Protein AF-A0A4Q3FWX9-F1 (afdb_monomer_lite)

Radius of gyration: 29.82 Å; chains: 1; bounding box: 75×53×71 Å

Foldseek 3Di:
DDEAFFWAWDADDPVRPPGGIDGDDCVVCLVVLVVYAEYEFEDADRRGHVCCVPPVVSSVHYYHYDPHNVVNNVVVVCVCVFQAAVADDRCLGASRKDKDKDKDWDWDDDPQKIKIKMKIKMKMKGFHRADQAQDDDPFVQLQLVCQVVLVFDHRCNPNDDHSYDHDPDDRWMKIKIKMKMKMKMWGDPDPFKIKIKIKMKMKMKIKTADLRFDFTRWAFEAQDPPGGTDIDTDRQDKTFRIKIKMKMKIKMKIWMWGDDPFKTKIWIKIKIKMKIKIWTWIWDKARPGSGYIYTHIWTKIKMKIKIKIKIKMKMWGQDVVVVSQKIKIKMKMKMWMWMWMFIPPPDTDIDIDIDIDMKIKIKMWGPPDPVDIDMDIDIDDDDHDDDD

pLDDT: mean 86.89, std 11.79, range [50.19, 98.62]

Secondary structure (DSSP, 8-state):
-EEEE---EE---TTSTT---EE---HHHHTTGGGEEEEE---SSHHHHTTHHHHGGGG---EE--HHHHHHHHHHHHHTT--EETTS-GGGSTT-EEEEEEEEEEEEEETTEEEEEEEEEEEEEEPPPPPP-S---HHHHHHHHTTGGGT-PPP---SS--SEE---S----EEEEEEEEEEEEEEEEETTEEEEEEEEEEEEEEEEEE--S-TT-EEEEESSTTSPPEEEE---S-EEEEEEEEEEEEEEEEEEEEEETTEEEEEEEEEEEEEEEEEEEEEEEEE-SSSEEEEEEEEEEEEEEEEEEEEEEEEEE--GGGTT-EEEEEEEEEEEEEEEEEEEESS-EEEEEEEEEEEEEEEEEEEEETTEEEEEEEE-----S---

Sequence (388 aa):
KWIVVDCGVSFGGPDLPGIELIMANPEFLEENADDVLALILTHSHEDHYGAVLDLWPVFDKPVYATPFTAAMLAAKRAGDGIVENVGIPDHLDPGAEEADMYWGKIVGEWGDFKATVSADYTKMGGVPVPIQVVDSIQIVRDYFANSVLNGGDTIPITGDPLFRYENYADPLPQKIVQKGVQFTLEYRLSDNLTAKAIGASRSYRRDDTNNYGPNNLRGLVSTGANTPPVLRSFSGWYGFLERFQTQSQKTMEVQILGEYDQINFVLGGFYFDEDARDFGTTRLPFFISSTLASDVIQLRDYSVKSKSKAAFAQVDYRPDFLGGIVELTGGIRYTKDTRDFQQVTPIVRSLPLSGDNWSYILGANIDVSDDIMVYGRYSTGYRAGGFN

Structure (mmCIF, N/CA/C/O backbone):
data_AF-A0A4Q3FWX9-F1
#
_entry.id   AF-A0A4Q3FWX9-F1
#
loop_
_atom_site.group_PDB
_atom_site.id
_atom_site.type_symbol
_atom_site.label_atom_id
_atom_site.label_alt_id
_atom_site.label_comp_id
_atom_site.label_asym_id
_atom_site.label_entity_id
_atom_site.label_seq_id
_atom_site.pdbx_PDB_ins_code
_atom_site.Cartn_x
_atom_site.Cartn_y
_atom_site.Cartn_z
_atom_site.occupancy
_atom_site.B_iso_or_equiv
_atom_site.auth_seq_id
_atom_site.auth_comp_id
_atom_site.auth_asym_id
_atom_site.auth_atom_id
_atom_site.pdbx_PDB_model_num
ATOM 1 N N . LYS A 1 1 ? -19.712 -26.246 -41.184 1.00 88.12 1 LYS A N 1
ATOM 2 C CA . LYS A 1 1 ? -19.246 -24.836 -41.134 1.00 88.12 1 LYS A CA 1
ATOM 3 C C . LYS A 1 1 ? -19.959 -24.095 -40.009 1.00 88.12 1 LYS A C 1
ATOM 5 O O . LYS A 1 1 ? -21.180 -24.177 -39.949 1.00 88.12 1 LYS A O 1
ATOM 10 N N . TRP A 1 2 ? -19.213 -23.397 -39.154 1.00 93.50 2 TRP A N 1
ATOM 11 C CA . TRP A 1 2 ? -19.658 -22.841 -37.875 1.00 93.50 2 TRP A CA 1
ATOM 12 C C . TRP A 1 2 ? -19.252 -21.376 -37.732 1.00 93.50 2 TRP A C 1
ATOM 14 O O . TRP A 1 2 ? -18.166 -20.986 -38.154 1.00 93.50 2 TRP A O 1
ATOM 24 N N . ILE A 1 3 ? -20.116 -20.583 -37.106 1.00 95.38 3 ILE A N 1
ATOM 25 C CA . ILE A 1 3 ? -19.786 -19.253 -36.593 1.00 95.38 3 ILE A CA 1
ATOM 26 C C . ILE A 1 3 ? -19.958 -19.339 -35.084 1.00 95.38 3 ILE A C 1
ATOM 28 O O . ILE A 1 3 ? -21.020 -19.750 -34.614 1.00 95.38 3 ILE A O 1
ATOM 32 N N . VAL A 1 4 ? -18.911 -18.988 -34.350 1.00 95.25 4 VAL A N 1
ATOM 33 C CA . VAL A 1 4 ? -18.935 -18.963 -32.889 1.00 95.25 4 VAL A CA 1
ATOM 34 C C . VAL A 1 4 ? -19.456 -17.600 -32.455 1.00 95.25 4 VAL A C 1
ATOM 36 O O . VAL A 1 4 ? -19.120 -16.584 -33.066 1.00 95.25 4 VAL A O 1
ATOM 39 N N . VAL A 1 5 ? -20.315 -17.577 -31.442 1.00 95.75 5 VAL A N 1
ATOM 40 C CA . VAL A 1 5 ? -20.879 -16.346 -30.888 1.00 95.75 5 VAL A CA 1
ATOM 41 C C . VAL A 1 5 ? -20.484 -16.290 -29.427 1.00 95.75 5 VAL A C 1
ATOM 43 O O . VAL A 1 5 ? -20.895 -17.159 -28.664 1.00 95.75 5 VAL A O 1
ATOM 46 N N . ASP A 1 6 ? -19.707 -15.267 -29.088 1.00 94.81 6 ASP A N 1
ATOM 47 C CA . ASP A 1 6 ? -19.104 -15.043 -27.778 1.00 94.81 6 ASP A CA 1
ATOM 48 C C . ASP A 1 6 ? -18.125 -16.140 -27.312 1.00 94.81 6 ASP A C 1
ATOM 50 O O . ASP A 1 6 ? -18.190 -17.313 -27.677 1.00 94.81 6 ASP A O 1
ATOM 54 N N . CYS A 1 7 ? -17.143 -15.716 -26.527 1.00 93.75 7 CYS A N 1
ATOM 55 C CA . CYS A 1 7 ? -16.101 -16.545 -25.936 1.00 93.75 7 CYS A CA 1
ATOM 56 C C . CYS A 1 7 ? -15.656 -15.866 -24.635 1.00 93.75 7 CYS A C 1
ATOM 58 O O . CYS A 1 7 ? -14.670 -15.132 -24.579 1.00 93.75 7 CYS A O 1
ATOM 60 N N . GLY A 1 8 ? -16.473 -16.021 -23.598 1.00 92.75 8 GLY A N 1
ATOM 61 C CA . GLY A 1 8 ? -16.266 -15.363 -22.315 1.00 92.75 8 GLY A CA 1
ATOM 62 C C . GLY A 1 8 ? -15.874 -16.296 -21.184 1.00 92.75 8 GLY A C 1
ATOM 63 O O . GLY A 1 8 ? -15.711 -17.504 -21.366 1.00 92.75 8 GLY A O 1
ATOM 64 N N . VAL A 1 9 ? -15.743 -15.699 -20.004 1.00 93.00 9 VAL A N 1
ATOM 65 C CA . VAL A 1 9 ? -15.464 -16.396 -18.747 1.00 93.00 9 VAL A CA 1
ATOM 66 C C . VAL A 1 9 ? -16.697 -16.431 -17.852 1.00 93.00 9 VAL A C 1
ATOM 68 O O . VAL A 1 9 ? -17.555 -15.555 -17.889 1.00 93.00 9 VAL A O 1
ATOM 71 N N . SER A 1 10 ? -16.769 -17.434 -16.990 1.00 89.94 10 SER A N 1
ATOM 72 C CA . SER A 1 10 ? -17.650 -17.433 -15.826 1.00 89.94 10 SER A CA 1
ATOM 73 C C . SER A 1 10 ? -16.819 -17.503 -14.546 1.00 89.94 10 SER A C 1
ATOM 75 O O . SER A 1 10 ? -15.600 -17.660 -14.595 1.00 89.94 10 SER A O 1
ATOM 77 N N . PHE A 1 11 ? -17.468 -17.388 -13.392 1.00 84.75 11 PHE A N 1
ATOM 78 C CA . PHE A 1 11 ? -16.804 -17.341 -12.091 1.00 84.75 11 PHE A CA 1
ATOM 79 C C . PHE A 1 11 ? -17.161 -18.571 -11.257 1.00 84.75 11 PHE A C 1
ATOM 81 O O . PHE A 1 11 ? -18.287 -19.071 -11.319 1.00 84.75 11 PHE A O 1
ATOM 88 N N . GLY A 1 12 ? -16.208 -19.051 -10.456 1.00 81.06 12 GLY A N 1
ATOM 89 C CA . GLY A 1 12 ? -16.451 -20.138 -9.511 1.00 81.06 12 GLY A CA 1
ATOM 90 C C . GLY A 1 12 ? -17.471 -19.744 -8.443 1.00 81.06 12 GLY A C 1
ATOM 91 O O . GLY A 1 12 ? -17.327 -18.731 -7.761 1.00 81.06 12 GLY A O 1
ATOM 92 N N . GLY A 1 13 ? -18.522 -20.553 -8.302 1.00 75.50 13 GLY A N 1
ATOM 93 C CA . GLY A 1 13 ? -19.493 -20.432 -7.216 1.00 75.50 13 GLY A CA 1
ATOM 94 C C . GLY A 1 13 ? -19.048 -21.162 -5.939 1.00 75.50 13 GLY A C 1
ATOM 95 O O . GLY A 1 13 ? -17.975 -21.767 -5.908 1.00 75.50 13 GLY A O 1
ATOM 96 N N . PRO A 1 14 ? -19.895 -21.185 -4.893 1.00 70.94 14 PRO A N 1
ATOM 97 C CA . PRO A 1 14 ? -19.629 -21.913 -3.646 1.00 70.94 14 PRO A CA 1
ATOM 98 C C . PRO A 1 14 ? -19.285 -23.401 -3.839 1.00 70.94 14 PRO A C 1
ATOM 100 O O . PRO A 1 14 ? -18.579 -23.979 -3.016 1.00 70.94 14 PRO A O 1
ATOM 103 N N . ASP A 1 15 ? -19.752 -23.998 -4.937 1.00 77.69 15 ASP A N 1
ATOM 104 C CA . ASP A 1 15 ? -19.537 -25.406 -5.286 1.00 77.69 15 ASP A CA 1
ATOM 105 C C . ASP A 1 15 ? -18.151 -25.680 -5.911 1.00 77.69 15 ASP A C 1
ATOM 107 O O . ASP A 1 15 ? -17.761 -26.837 -6.063 1.00 77.69 15 ASP A O 1
ATOM 111 N N . LEU A 1 16 ? -17.391 -24.631 -6.256 1.00 75.94 16 LEU A N 1
ATOM 112 C CA . LEU A 1 16 ? -16.055 -24.702 -6.861 1.00 75.94 16 LEU A CA 1
ATOM 113 C C . LEU A 1 16 ? -15.038 -23.857 -6.062 1.00 75.94 16 LEU A C 1
ATOM 115 O O . LEU A 1 16 ? -14.508 -22.865 -6.571 1.00 75.94 16 LEU A O 1
ATOM 119 N N . PRO A 1 17 ? -14.751 -24.219 -4.794 1.00 64.56 17 PRO A N 1
ATOM 120 C CA . PRO A 1 17 ? -13.873 -23.435 -3.935 1.00 64.56 17 PRO A CA 1
ATOM 121 C C . PRO A 1 17 ? -12.438 -23.400 -4.477 1.00 64.56 17 PRO A C 1
ATOM 123 O O . PRO A 1 17 ? -11.816 -24.439 -4.692 1.00 64.56 17 PRO A O 1
ATOM 126 N N . GLY A 1 18 ? -11.902 -22.190 -4.651 1.00 69.12 18 GLY A N 1
ATOM 127 C CA . GLY A 1 18 ? -10.543 -21.955 -5.152 1.00 69.12 18 GLY A CA 1
ATOM 128 C C . GLY A 1 18 ? -10.427 -21.816 -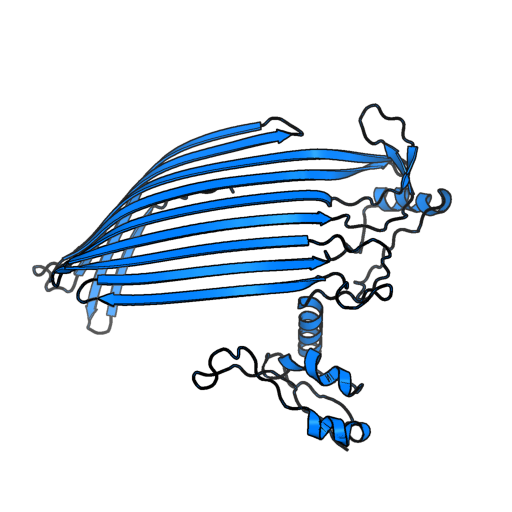6.672 1.00 69.12 18 GLY A C 1
ATOM 129 O O . GLY A 1 18 ? -9.326 -21.569 -7.154 1.00 69.12 18 GLY A O 1
ATOM 130 N N . ILE A 1 19 ? -11.528 -21.939 -7.422 1.00 73.06 19 ILE A N 1
ATOM 131 C CA . ILE A 1 19 ? -11.562 -21.630 -8.857 1.00 73.06 19 ILE A CA 1
ATOM 132 C C . ILE A 1 19 ? -12.043 -20.189 -9.039 1.00 73.06 19 ILE A C 1
ATOM 134 O O . ILE A 1 19 ? -13.185 -19.870 -8.722 1.00 73.06 19 ILE A O 1
ATOM 138 N N . GLU A 1 20 ? -11.174 -19.319 -9.550 1.00 78.25 20 GLU A N 1
ATOM 139 C CA . GLU A 1 20 ? -11.498 -17.902 -9.770 1.00 78.25 20 GLU A CA 1
ATOM 140 C C . GLU A 1 20 ? -12.214 -17.672 -11.110 1.00 78.25 20 GLU A C 1
ATOM 142 O O . GLU A 1 20 ? -13.161 -16.890 -11.179 1.00 78.25 20 GLU A O 1
ATOM 147 N N . LEU A 1 21 ? -11.813 -18.405 -12.154 1.00 85.19 21 LEU A N 1
ATOM 148 C CA . LEU A 1 21 ? -12.322 -18.281 -13.520 1.00 85.19 21 LEU A CA 1
ATOM 149 C C . LEU A 1 21 ? -12.644 -19.655 -14.114 1.00 85.19 21 LEU A C 1
ATOM 151 O O . LEU A 1 21 ? -11.931 -20.633 -13.892 1.00 85.19 21 LEU A O 1
ATOM 155 N N . ILE A 1 22 ? -13.718 -19.712 -14.894 1.00 89.62 22 ILE A N 1
ATOM 156 C CA . ILE A 1 22 ? -14.175 -20.891 -15.630 1.00 89.62 22 ILE A CA 1
ATOM 157 C C . ILE A 1 22 ? -14.288 -20.509 -17.102 1.00 89.62 22 ILE A C 1
ATOM 159 O O . ILE A 1 22 ? -14.904 -19.501 -17.441 1.00 89.62 22 ILE A O 1
ATOM 163 N N . MET A 1 23 ? -13.734 -21.343 -17.976 1.00 92.00 23 MET A N 1
ATOM 164 C CA . MET A 1 23 ? -13.757 -21.165 -19.427 1.00 92.00 23 MET A CA 1
ATOM 165 C C . MET A 1 23 ? -14.440 -22.351 -20.108 1.00 92.00 23 MET A C 1
ATOM 167 O O . MET A 1 23 ? -14.541 -23.440 -19.537 1.00 92.00 23 MET A O 1
ATOM 171 N N . ALA A 1 24 ? -14.921 -22.145 -21.334 1.00 89.19 24 ALA A N 1
ATOM 172 C CA . ALA A 1 24 ? -15.463 -23.230 -22.143 1.00 89.19 24 ALA A CA 1
ATOM 173 C C . ALA A 1 24 ? -14.353 -24.217 -22.544 1.00 89.19 24 ALA A C 1
ATOM 175 O O . ALA A 1 24 ? -13.240 -23.796 -22.841 1.00 89.19 24 ALA A O 1
ATOM 176 N N . ASN A 1 25 ? -14.664 -25.517 -22.598 1.00 90.69 25 ASN A N 1
ATOM 177 C CA . ASN A 1 25 ? -13.762 -26.505 -23.196 1.00 90.69 25 ASN A CA 1
ATOM 178 C C . ASN A 1 25 ? -13.800 -26.359 -24.736 1.00 90.69 25 ASN A C 1
ATOM 180 O O . ASN A 1 25 ? -14.862 -26.614 -25.318 1.00 90.69 25 ASN A O 1
ATOM 184 N N . PRO A 1 26 ? -12.696 -25.964 -25.402 1.00 88.50 26 PRO A N 1
ATOM 185 C CA . PRO A 1 26 ? -12.673 -25.754 -26.847 1.00 88.50 26 PRO A CA 1
ATOM 186 C C . PRO A 1 26 ? -12.522 -27.049 -27.662 1.00 88.50 26 PRO A C 1
ATOM 188 O O . PRO A 1 26 ? -12.694 -26.993 -28.876 1.00 88.50 26 PRO A O 1
ATOM 191 N N . GLU A 1 27 ? -12.253 -28.198 -27.034 1.00 91.94 27 GLU A N 1
ATOM 192 C CA . GLU A 1 27 ? -11.858 -29.465 -27.682 1.00 91.94 27 GLU A CA 1
ATOM 193 C C . GLU A 1 27 ? -12.748 -29.856 -28.875 1.00 91.94 27 GLU A C 1
ATOM 195 O O . GLU A 1 27 ? -12.254 -30.158 -29.959 1.00 91.94 27 GLU A O 1
ATOM 200 N N . PHE A 1 28 ? -14.074 -29.742 -28.739 1.00 90.62 28 PHE A N 1
ATOM 201 C CA . PHE A 1 28 ? -14.999 -30.021 -29.845 1.00 90.62 28 PHE A CA 1
ATOM 202 C C . PHE A 1 28 ? -14.768 -29.113 -31.063 1.00 90.62 28 PHE A C 1
ATOM 204 O O . PHE A 1 28 ? -14.849 -29.561 -32.210 1.00 90.62 28 PHE A O 1
ATOM 211 N N . LEU A 1 29 ? -14.528 -27.821 -30.831 1.00 91.38 29 LEU A N 1
ATOM 212 C CA . LEU A 1 29 ? -14.245 -26.879 -31.908 1.00 91.38 29 LEU A CA 1
ATOM 213 C C . LEU A 1 29 ? -12.855 -27.133 -32.489 1.00 91.38 29 LEU A C 1
ATOM 215 O O . LEU A 1 29 ? -12.698 -27.001 -33.699 1.00 91.38 29 LEU A O 1
ATOM 219 N N . GLU A 1 30 ? -11.868 -27.494 -31.666 1.00 90.19 30 GLU A N 1
ATOM 220 C CA . GLU A 1 30 ? -10.494 -27.776 -32.105 1.00 90.19 30 GLU A CA 1
ATOM 221 C C . GLU A 1 30 ? -10.448 -28.977 -33.054 1.00 90.19 30 GLU A C 1
ATOM 223 O O . GLU A 1 30 ? -9.879 -28.886 -34.143 1.00 90.19 30 GLU A O 1
ATOM 228 N N . GLU A 1 31 ? -11.151 -30.062 -32.715 1.00 93.25 31 GLU A N 1
ATOM 229 C CA . GLU A 1 31 ? -11.307 -31.238 -33.583 1.00 93.25 31 GLU A CA 1
ATOM 230 C C . GLU A 1 31 ? -11.976 -30.911 -34.931 1.00 93.25 31 GLU A C 1
ATOM 232 O O . GLU A 1 31 ? -11.824 -31.647 -35.906 1.00 93.25 31 GLU A O 1
ATOM 237 N N . ASN A 1 32 ? -12.711 -29.797 -35.000 1.00 92.62 32 ASN A N 1
ATOM 238 C CA . ASN A 1 32 ? -13.466 -29.353 -36.170 1.00 92.62 32 ASN A CA 1
ATOM 239 C C . ASN A 1 32 ? -13.007 -27.968 -36.671 1.00 92.62 32 ASN A C 1
ATOM 241 O O . ASN A 1 32 ? -13.785 -27.252 -37.312 1.00 92.62 32 ASN A O 1
ATOM 245 N N . ALA A 1 33 ? -11.755 -27.577 -36.401 1.00 88.75 33 ALA A N 1
ATOM 246 C CA . ALA A 1 33 ? -11.259 -26.215 -36.622 1.00 88.75 33 ALA A CA 1
ATOM 247 C C . ALA A 1 33 ? -11.380 -25.737 -38.083 1.00 88.75 33 ALA A C 1
ATOM 249 O O . ALA A 1 33 ? -11.691 -24.570 -38.338 1.00 88.75 33 ALA A O 1
ATOM 250 N N . ASP A 1 34 ? -11.223 -26.638 -39.060 1.00 93.25 34 ASP A N 1
ATOM 251 C CA . ASP A 1 34 ? -11.391 -26.343 -40.496 1.00 93.25 34 ASP A CA 1
ATOM 252 C C . ASP A 1 34 ? -12.818 -25.915 -40.867 1.00 93.25 34 ASP A C 1
ATOM 254 O O . ASP A 1 34 ? -13.062 -25.261 -41.893 1.00 93.25 34 ASP A O 1
ATOM 258 N N . ASP A 1 35 ? -13.786 -26.290 -40.037 1.00 94.38 35 ASP A N 1
ATOM 259 C CA . ASP A 1 35 ? -15.176 -25.918 -40.195 1.00 94.38 35 ASP A CA 1
ATOM 260 C C . ASP A 1 35 ? -15.560 -24.651 -39.436 1.00 94.38 35 ASP A C 1
ATOM 262 O O . ASP A 1 35 ? -16.639 -24.118 -39.704 1.00 94.38 35 ASP A O 1
ATOM 266 N N . VAL A 1 36 ? -14.699 -24.115 -38.576 1.00 95.12 36 VAL A N 1
ATOM 267 C CA . VAL A 1 36 ? -14.911 -22.828 -37.910 1.00 95.12 36 VAL A CA 1
ATOM 268 C C . VAL A 1 36 ? -14.570 -21.688 -38.871 1.00 95.12 36 VAL A C 1
ATOM 270 O O . VAL A 1 36 ? -13.485 -21.628 -39.446 1.00 95.12 36 VAL A O 1
ATOM 273 N N . LEU A 1 37 ? -15.525 -20.781 -39.082 1.00 96.06 37 LEU A N 1
ATOM 274 C CA . LEU A 1 37 ? -15.384 -19.658 -40.008 1.00 96.06 37 LEU A CA 1
ATOM 275 C C . LEU A 1 37 ? -14.887 -18.389 -39.314 1.00 96.06 37 LEU A C 1
ATOM 277 O O . LEU A 1 37 ? -14.026 -17.708 -39.863 1.00 96.06 37 LEU A O 1
ATOM 281 N N . ALA A 1 38 ? -15.465 -18.050 -38.159 1.00 95.75 38 ALA A N 1
ATOM 282 C CA . ALA A 1 38 ? -15.180 -16.824 -37.417 1.00 95.75 38 ALA A CA 1
ATOM 283 C C . ALA A 1 38 ? -15.809 -16.847 -36.014 1.00 95.75 38 ALA A C 1
ATOM 285 O O . ALA A 1 38 ? -16.722 -17.637 -35.752 1.00 95.75 38 ALA A O 1
ATOM 286 N N . LEU A 1 39 ? -15.365 -15.919 -35.167 1.00 96.56 39 LEU A N 1
ATOM 287 C CA . LEU A 1 39 ? -15.999 -15.546 -33.903 1.00 96.56 39 LEU A CA 1
ATOM 288 C C . LEU A 1 39 ? -16.712 -14.204 -34.062 1.00 96.56 39 LEU A C 1
ATOM 290 O O . LEU A 1 39 ? -16.164 -13.273 -34.651 1.00 96.56 39 LEU A O 1
ATOM 294 N N . ILE A 1 40 ? -17.918 -14.088 -33.518 1.00 97.38 40 ILE A N 1
ATOM 295 C CA . ILE A 1 40 ? -18.656 -12.832 -33.403 1.00 97.38 40 ILE A CA 1
ATOM 296 C C . ILE A 1 40 ? -18.826 -12.509 -31.923 1.00 97.38 40 ILE A C 1
ATOM 298 O O . ILE A 1 40 ? -19.423 -13.291 -31.190 1.00 97.38 40 ILE A O 1
ATOM 302 N N . LEU A 1 41 ? -18.338 -11.344 -31.506 1.00 96.00 41 LEU A N 1
ATOM 303 C CA . LEU A 1 41 ? -18.547 -10.817 -30.162 1.00 96.00 41 LEU A CA 1
ATOM 304 C C . LEU A 1 41 ? -19.760 -9.895 -30.152 1.00 96.00 41 LEU A C 1
ATOM 306 O O . LEU A 1 41 ? -19.820 -8.914 -30.902 1.00 96.00 41 LEU A O 1
ATOM 310 N N . THR A 1 42 ? -20.723 -10.213 -29.297 1.00 93.44 42 THR A N 1
ATOM 311 C CA . THR A 1 42 ? -21.990 -9.491 -29.217 1.00 93.44 42 THR A CA 1
ATOM 312 C C . THR A 1 42 ? -21.834 -8.166 -28.477 1.00 93.44 42 THR A C 1
ATOM 314 O O . THR A 1 42 ? -22.350 -7.149 -28.945 1.00 93.44 42 THR A O 1
ATOM 317 N N . HIS A 1 43 ? -21.113 -8.152 -27.351 1.00 91.12 43 HIS A N 1
ATOM 318 C CA . HIS A 1 43 ? -20.869 -6.959 -26.537 1.00 91.12 43 HIS A CA 1
ATOM 319 C C . HIS A 1 43 ? -19.708 -7.136 -25.537 1.00 91.12 43 HIS A C 1
ATOM 321 O O . HIS A 1 43 ? -19.072 -8.183 -25.472 1.00 91.12 43 HIS A O 1
ATOM 327 N N . SER A 1 44 ? -19.400 -6.076 -24.781 1.00 87.00 44 SER A N 1
ATOM 328 C CA . SER A 1 44 ? -18.156 -5.932 -24.006 1.00 87.00 44 SER A CA 1
ATOM 329 C C . SER A 1 44 ? -18.296 -6.233 -22.506 1.00 87.00 44 SER A C 1
ATOM 331 O O . SER A 1 44 ? -17.893 -5.416 -21.678 1.00 87.00 44 SER A O 1
ATOM 333 N N . HIS A 1 45 ? -18.860 -7.382 -22.143 1.00 91.88 45 HIS A N 1
ATOM 334 C CA . HIS A 1 45 ? -18.776 -7.902 -20.772 1.00 91.88 45 HIS A CA 1
ATOM 335 C C . HIS A 1 45 ? -17.891 -9.157 -20.723 1.00 91.88 45 HIS A C 1
ATOM 337 O O . HIS A 1 45 ? -17.774 -9.876 -21.714 1.00 91.88 45 HIS A O 1
ATOM 343 N N . GLU A 1 46 ? -17.239 -9.411 -19.587 1.00 89.44 46 GLU A N 1
ATOM 344 C CA . GLU A 1 46 ? -16.255 -10.500 -19.422 1.00 89.44 46 GLU A CA 1
ATOM 345 C C . GLU A 1 46 ? -16.834 -11.893 -19.734 1.00 89.44 46 GLU A C 1
ATOM 347 O O . GLU A 1 46 ? -16.154 -12.751 -20.293 1.00 89.44 46 GLU A O 1
ATOM 352 N N . ASP A 1 47 ? -18.124 -12.093 -19.498 1.00 91.44 47 ASP A N 1
ATOM 353 C CA . ASP A 1 47 ? -18.873 -13.299 -19.857 1.00 91.44 47 ASP A CA 1
ATOM 354 C C . ASP A 1 47 ? -19.118 -13.479 -21.364 1.00 91.44 47 ASP A C 1
ATOM 356 O O . ASP A 1 47 ? -19.527 -14.557 -21.792 1.00 91.44 47 ASP A O 1
ATOM 360 N N . HIS A 1 48 ? -18.761 -12.488 -22.188 1.00 93.94 48 HIS A N 1
ATOM 361 C CA . HIS A 1 48 ? -18.886 -12.538 -23.647 1.00 93.94 48 HIS A CA 1
ATOM 362 C C . HIS A 1 48 ? -17.549 -12.525 -24.398 1.00 93.94 48 HIS A C 1
ATOM 364 O O . HIS A 1 48 ? -17.448 -13.148 -25.453 1.00 93.94 48 HIS A O 1
ATOM 370 N N . TYR A 1 49 ? -16.519 -11.842 -23.889 1.00 92.88 49 TYR A N 1
ATOM 371 C CA . TYR A 1 49 ? -15.212 -11.750 -24.570 1.00 92.88 49 TYR A CA 1
ATOM 372 C C . TYR A 1 49 ? -14.008 -12.124 -23.696 1.00 92.88 49 TYR A C 1
ATOM 374 O O . TYR A 1 49 ? -12.874 -12.123 -24.177 1.00 92.88 49 TYR A O 1
ATOM 382 N N . GLY A 1 50 ? -14.230 -12.420 -22.415 1.00 90.62 50 GLY A N 1
ATOM 383 C CA . GLY A 1 50 ? -13.170 -12.579 -21.426 1.00 90.62 50 GLY A CA 1
ATOM 384 C C . GLY A 1 50 ? -12.215 -13.746 -21.668 1.00 90.62 50 GLY A C 1
ATOM 385 O O . GLY A 1 50 ? -11.085 -13.657 -21.210 1.00 90.62 50 GLY A O 1
ATOM 386 N N . ALA A 1 51 ? -12.623 -14.783 -22.409 1.00 93.50 51 ALA A N 1
ATOM 387 C CA . ALA A 1 51 ? -11.794 -15.957 -22.715 1.00 93.50 51 ALA A CA 1
ATOM 388 C C . ALA A 1 51 ? -11.211 -15.928 -24.139 1.00 93.50 51 ALA A C 1
ATOM 390 O O . ALA A 1 51 ? -10.548 -16.872 -24.568 1.00 93.50 51 ALA A O 1
ATOM 391 N N . VAL A 1 52 ? -11.469 -14.859 -24.906 1.00 92.81 52 VAL A N 1
ATOM 392 C CA . VAL A 1 52 ? -11.043 -14.758 -26.311 1.00 92.81 52 VAL A CA 1
ATOM 393 C C . VAL A 1 52 ? -9.529 -14.852 -26.442 1.00 92.81 52 VAL A C 1
ATOM 395 O O . VAL A 1 52 ? -9.052 -15.503 -27.364 1.00 92.81 52 VAL A O 1
ATOM 398 N N . LEU A 1 53 ? -8.781 -14.189 -25.556 1.00 88.00 53 LEU A N 1
ATOM 399 C CA . LEU A 1 53 ? -7.319 -14.147 -25.630 1.00 88.00 53 LEU A CA 1
ATOM 400 C C . LEU A 1 53 ? -6.682 -15.495 -25.271 1.00 88.00 53 LEU A C 1
ATOM 402 O O . LEU A 1 53 ? -5.627 -15.810 -25.812 1.00 88.00 53 LEU A O 1
ATOM 406 N N . ASP A 1 54 ? -7.353 -16.300 -24.448 1.00 87.56 54 ASP A N 1
ATOM 407 C CA . ASP A 1 54 ? -6.876 -17.612 -24.010 1.00 87.56 54 ASP A CA 1
ATOM 408 C C . ASP A 1 54 ? -7.226 -18.732 -25.000 1.00 87.56 54 ASP A C 1
ATOM 410 O O . ASP A 1 54 ? -6.403 -19.600 -25.280 1.00 87.56 54 ASP A O 1
ATOM 414 N N . LEU A 1 55 ? -8.450 -18.725 -25.545 1.00 90.81 55 LEU A N 1
ATOM 415 C CA . LEU A 1 55 ? -8.981 -19.856 -26.318 1.00 90.81 55 LEU A CA 1
ATOM 416 C C . LEU A 1 55 ? -8.964 -19.637 -27.831 1.00 90.81 55 LEU A C 1
ATOM 418 O O . LEU A 1 55 ? -8.777 -20.579 -28.600 1.00 90.81 55 LEU A O 1
ATOM 422 N N . TRP A 1 56 ? -9.202 -18.407 -28.294 1.00 93.12 56 TRP A N 1
ATOM 423 C CA . TRP A 1 56 ? -9.384 -18.157 -29.724 1.00 93.12 56 TRP A CA 1
ATOM 424 C C . TRP A 1 56 ? -8.107 -18.240 -30.588 1.00 93.12 56 TRP A C 1
ATOM 426 O O . TRP A 1 56 ? -8.239 -18.609 -31.762 1.00 93.12 56 TRP A O 1
ATOM 436 N N . PRO A 1 57 ? -6.880 -17.957 -30.086 1.00 88.25 57 PRO A N 1
ATOM 437 C CA . PRO A 1 57 ? -5.666 -18.033 -30.903 1.00 88.25 57 PRO A CA 1
ATOM 438 C C . PRO A 1 57 ? -5.439 -19.386 -31.591 1.00 88.25 57 PRO A C 1
ATOM 440 O O . PRO A 1 57 ? -4.878 -19.415 -32.683 1.00 88.25 57 PRO A O 1
ATOM 443 N N . VAL A 1 58 ? -5.921 -20.490 -31.006 1.00 83.19 58 VAL A N 1
ATOM 444 C CA . VAL A 1 58 ? -5.766 -21.857 -31.542 1.00 83.19 58 VAL A CA 1
ATOM 445 C C . VAL A 1 58 ? -6.453 -22.042 -32.903 1.00 83.19 58 VAL A C 1
ATOM 447 O O . VAL A 1 58 ? -6.002 -22.838 -33.724 1.00 83.19 58 VAL A O 1
ATOM 450 N N . PHE A 1 59 ? -7.525 -21.294 -33.181 1.00 86.12 59 PHE A N 1
ATOM 451 C CA . PHE A 1 59 ? -8.318 -21.461 -34.404 1.00 86.12 59 PHE A CA 1
ATOM 452 C C . PHE A 1 59 ? -7.771 -20.686 -35.611 1.00 86.12 59 PHE A C 1
ATOM 454 O O . PHE A 1 59 ? -8.102 -21.030 -36.749 1.00 86.12 59 PHE A O 1
ATOM 461 N N . ASP A 1 60 ? -6.985 -19.628 -35.372 1.00 85.00 60 ASP A N 1
ATOM 462 C CA . ASP A 1 60 ? -6.478 -18.699 -36.396 1.00 85.00 60 ASP A CA 1
ATOM 463 C C . ASP A 1 60 ? -7.577 -18.218 -37.377 1.00 85.00 60 ASP A C 1
ATOM 465 O O . ASP A 1 60 ? -7.431 -18.228 -38.603 1.00 85.00 60 ASP A O 1
ATOM 469 N N . LYS A 1 61 ? -8.754 -17.854 -36.836 1.00 90.88 61 LYS A N 1
ATOM 470 C CA . LYS A 1 61 ? -9.920 -17.367 -37.603 1.00 90.88 61 LYS A CA 1
ATOM 471 C C . LYS A 1 61 ? -10.284 -15.918 -37.244 1.00 90.88 61 LYS A C 1
ATOM 473 O O . LYS A 1 61 ? -10.043 -15.489 -36.114 1.00 90.88 61 LYS A O 1
ATOM 478 N N . PRO A 1 62 ? -10.938 -15.167 -38.154 1.00 93.75 62 PRO A N 1
ATOM 479 C CA . PRO A 1 62 ? -11.357 -13.790 -37.898 1.00 93.75 62 PRO A CA 1
ATOM 480 C C . PRO A 1 62 ? -12.269 -13.633 -36.673 1.00 93.75 62 PRO A C 1
ATOM 482 O O . PRO A 1 62 ? -13.150 -14.460 -36.432 1.00 93.75 62 PRO A O 1
ATOM 485 N N . VAL A 1 63 ? -12.103 -12.514 -35.961 1.00 94.75 63 VAL A N 1
ATOM 486 C CA . VAL A 1 63 ? -13.007 -12.051 -34.899 1.00 94.75 63 VAL A CA 1
ATOM 487 C C . VAL A 1 63 ? -13.732 -10.797 -35.385 1.00 94.75 63 VAL A C 1
ATOM 489 O O . VAL A 1 63 ? -13.098 -9.815 -35.771 1.00 94.75 63 VAL A O 1
ATOM 492 N N . TYR A 1 64 ? -15.059 -10.818 -35.355 1.00 94.06 64 TYR A N 1
ATOM 493 C CA . TYR A 1 64 ? -15.917 -9.684 -35.682 1.00 94.06 64 TYR A CA 1
ATOM 494 C C . TYR A 1 64 ? -16.560 -9.136 -34.413 1.00 94.06 64 TYR A C 1
ATOM 496 O O . TYR A 1 64 ? -17.082 -9.885 -33.595 1.00 94.06 64 TYR A O 1
ATOM 504 N N . ALA A 1 65 ? -16.553 -7.817 -34.259 1.00 93.94 65 ALA A N 1
ATOM 505 C CA . ALA A 1 65 ? -17.122 -7.147 -33.100 1.00 93.94 65 ALA A CA 1
ATOM 506 C C . ALA A 1 65 ? -17.568 -5.730 -33.474 1.00 93.94 65 ALA A C 1
ATOM 508 O O . ALA A 1 65 ? -17.144 -5.174 -34.492 1.00 93.94 65 ALA A O 1
ATOM 509 N N . THR A 1 66 ? -18.402 -5.116 -32.636 1.00 86.88 66 THR A N 1
ATOM 510 C CA . THR A 1 66 ? -18.657 -3.672 -32.744 1.00 86.88 66 THR A CA 1
ATOM 511 C C . THR A 1 66 ? -17.377 -2.882 -32.427 1.00 86.88 66 THR A C 1
ATOM 513 O O . THR A 1 66 ? -16.518 -3.395 -31.707 1.00 86.88 66 THR A O 1
ATOM 516 N N . PRO A 1 67 ? -17.227 -1.623 -32.890 1.00 80.94 67 PRO A N 1
ATOM 517 C CA . PRO A 1 67 ? -16.038 -0.819 -32.592 1.00 80.94 67 PRO A CA 1
ATOM 518 C C . PRO A 1 67 ? -15.728 -0.707 -31.094 1.00 80.94 67 PRO A C 1
ATOM 520 O O . PRO A 1 67 ? -14.568 -0.757 -30.699 1.00 80.94 67 PRO A O 1
ATOM 523 N N . PHE A 1 68 ? -16.762 -0.608 -30.253 1.00 79.06 68 PHE A N 1
ATOM 524 C CA . PHE A 1 68 ? -16.600 -0.560 -28.801 1.00 79.06 68 PHE A CA 1
ATOM 525 C C . PHE A 1 68 ? -16.083 -1.890 -28.235 1.00 79.06 68 PHE A C 1
ATOM 527 O O . PHE A 1 68 ? -15.158 -1.898 -27.432 1.00 79.06 68 PHE A O 1
ATOM 534 N N . THR A 1 69 ? -16.626 -3.023 -28.679 1.00 84.69 69 THR A N 1
ATOM 535 C CA . THR A 1 69 ? -16.182 -4.354 -28.233 1.00 84.69 69 THR A CA 1
ATOM 536 C C . THR A 1 69 ? -14.795 -4.714 -28.745 1.00 84.69 69 THR A C 1
ATOM 538 O O . THR A 1 69 ? -13.994 -5.247 -27.985 1.00 84.69 69 THR A O 1
ATOM 541 N N . ALA A 1 70 ? -14.455 -4.330 -29.975 1.00 82.81 70 ALA A N 1
ATOM 542 C CA . ALA A 1 70 ? -13.095 -4.444 -30.488 1.00 82.81 70 ALA A CA 1
ATOM 543 C C . ALA A 1 70 ? -12.106 -3.600 -29.666 1.00 82.81 70 ALA A C 1
ATOM 545 O O . ALA A 1 70 ? -11.026 -4.082 -29.334 1.00 82.81 70 ALA A O 1
ATOM 546 N N . ALA A 1 71 ? -12.483 -2.372 -29.290 1.00 76.12 71 ALA A N 1
ATOM 547 C CA . ALA A 1 71 ? -11.657 -1.516 -28.441 1.00 76.12 71 ALA A CA 1
ATOM 548 C C . ALA A 1 71 ? -11.473 -2.097 -27.030 1.00 76.12 71 ALA A C 1
ATOM 550 O O . ALA A 1 71 ? -10.370 -2.038 -26.502 1.00 76.12 71 ALA A O 1
ATOM 551 N N . MET A 1 72 ? -12.512 -2.697 -26.442 1.00 83.88 72 MET A N 1
ATOM 552 C CA . MET A 1 72 ? -12.424 -3.356 -25.131 1.00 83.88 72 MET A CA 1
ATOM 553 C C . MET A 1 72 ? -11.585 -4.636 -25.174 1.00 83.88 72 MET A C 1
ATOM 555 O O . MET A 1 72 ? -10.762 -4.845 -24.290 1.00 83.88 72 MET A O 1
ATOM 559 N N . LEU A 1 73 ? -11.719 -5.458 -26.220 1.00 84.00 73 LEU A N 1
ATOM 560 C CA . LEU A 1 73 ? -10.861 -6.628 -26.426 1.00 84.00 73 LEU A CA 1
ATOM 561 C C . LEU A 1 73 ? -9.394 -6.215 -26.639 1.00 84.00 73 LEU A C 1
ATOM 563 O O . LEU A 1 73 ? -8.495 -6.809 -26.051 1.00 84.00 73 LEU A O 1
ATOM 567 N N . ALA A 1 74 ? -9.147 -5.167 -27.432 1.00 76.31 74 ALA A N 1
ATOM 568 C CA . ALA A 1 74 ? -7.812 -4.604 -27.618 1.00 76.31 74 ALA A CA 1
ATOM 569 C C . ALA A 1 74 ? -7.253 -4.009 -26.316 1.00 76.31 74 ALA A C 1
ATOM 571 O O . ALA A 1 74 ? -6.076 -4.188 -26.025 1.00 76.31 74 ALA A O 1
ATOM 572 N N . ALA A 1 75 ? -8.091 -3.345 -25.515 1.00 73.44 75 ALA A N 1
ATOM 573 C CA . ALA A 1 75 ? -7.718 -2.819 -24.208 1.00 73.44 75 ALA A CA 1
ATOM 574 C C . ALA A 1 75 ? -7.458 -3.927 -23.183 1.00 73.44 75 ALA A C 1
ATOM 576 O O . ALA A 1 75 ? -6.586 -3.743 -22.352 1.00 73.44 75 ALA A O 1
ATOM 577 N N . LYS A 1 76 ? -8.157 -5.068 -23.246 1.00 77.31 76 LYS A N 1
ATOM 578 C CA . LYS A 1 76 ? -7.871 -6.250 -22.416 1.00 77.31 76 LYS A CA 1
ATOM 579 C C . LYS A 1 76 ? -6.523 -6.854 -22.799 1.00 77.31 76 LYS A C 1
ATOM 581 O O . LYS A 1 76 ? -5.661 -6.984 -21.945 1.00 77.31 76 LYS A O 1
ATOM 586 N N . ARG A 1 77 ? -6.284 -7.042 -24.101 1.00 70.19 77 ARG A N 1
ATOM 587 C CA . ARG A 1 77 ? -4.980 -7.473 -24.627 1.00 70.19 77 ARG A CA 1
ATOM 588 C C . ARG A 1 77 ? -3.844 -6.514 -24.251 1.00 70.19 77 ARG A C 1
ATOM 590 O O . ARG A 1 77 ? -2.736 -6.952 -23.984 1.00 70.19 77 ARG A O 1
ATOM 597 N N . ALA A 1 78 ? -4.112 -5.209 -24.244 1.00 60.66 78 ALA A N 1
ATOM 598 C CA . ALA A 1 78 ? -3.159 -4.191 -23.801 1.00 60.66 78 ALA A CA 1
ATOM 599 C C . ALA A 1 78 ? -3.060 -4.085 -22.267 1.00 60.66 78 ALA A C 1
ATOM 601 O O . ALA A 1 78 ? -2.036 -3.648 -21.751 1.00 60.66 78 ALA A O 1
ATOM 602 N N . GLY A 1 79 ? -4.121 -4.454 -21.548 1.00 57.22 79 GLY A N 1
ATOM 603 C CA . GLY A 1 79 ? -4.226 -4.465 -20.090 1.00 57.22 79 GLY A CA 1
ATOM 604 C C . GLY A 1 79 ? -3.387 -5.566 -19.458 1.00 57.22 79 GLY A C 1
ATOM 605 O O . GLY A 1 79 ? -2.859 -5.357 -18.371 1.00 57.22 79 GLY A O 1
ATOM 606 N N . ASP A 1 80 ? -3.158 -6.652 -20.197 1.00 53.12 80 ASP A N 1
ATOM 607 C CA . ASP A 1 80 ? -2.150 -7.664 -19.868 1.00 53.12 80 ASP A CA 1
ATOM 608 C C . ASP A 1 80 ? -0.711 -7.147 -20.087 1.00 53.12 80 ASP A C 1
ATOM 610 O O . ASP A 1 80 ? 0.255 -7.841 -19.800 1.00 53.12 80 ASP A O 1
ATOM 614 N N . GLY A 1 81 ? -0.537 -5.917 -20.591 1.00 51.22 81 GLY A N 1
ATOM 615 C CA . GLY A 1 81 ? 0.755 -5.230 -20.685 1.00 51.22 81 GLY A CA 1
ATOM 616 C C . GLY A 1 81 ? 1.722 -5.788 -21.731 1.00 51.22 81 GLY A C 1
ATOM 617 O O . GLY A 1 81 ? 2.791 -5.209 -21.908 1.00 51.22 81 GLY A O 1
ATOM 618 N N . ILE A 1 82 ? 1.352 -6.863 -22.433 1.00 52.91 82 ILE A N 1
ATOM 619 C CA . ILE A 1 82 ? 2.244 -7.620 -23.314 1.00 52.91 82 ILE A CA 1
ATOM 620 C C . ILE A 1 82 ? 2.514 -6.836 -24.601 1.00 52.91 82 ILE A C 1
ATOM 622 O O . ILE A 1 82 ? 1.664 -6.719 -25.490 1.00 52.91 82 ILE A O 1
ATOM 626 N N . VAL A 1 83 ? 3.732 -6.315 -24.714 1.00 58.41 83 VAL A N 1
ATOM 627 C CA . VAL A 1 83 ? 4.308 -5.877 -25.989 1.00 58.41 83 VAL A CA 1
ATOM 628 C C . VAL A 1 83 ? 5.108 -7.049 -26.542 1.00 58.41 83 VAL A C 1
ATOM 630 O O . VAL A 1 83 ? 6.102 -7.431 -25.939 1.00 58.41 83 VAL A O 1
ATOM 633 N N . GLU A 1 84 ? 4.711 -7.594 -27.693 1.00 58.53 84 GLU A N 1
ATOM 634 C CA . GLU A 1 84 ? 5.410 -8.732 -28.311 1.00 58.53 84 GLU A CA 1
ATOM 635 C C . GLU A 1 84 ? 6.847 -8.307 -28.678 1.00 58.53 84 GLU A C 1
ATOM 637 O O . GLU A 1 84 ? 7.044 -7.460 -29.566 1.00 58.53 84 GLU A O 1
ATOM 642 N N . ASN A 1 85 ? 7.850 -8.861 -27.983 1.00 63.22 85 ASN A N 1
ATOM 643 C CA . ASN A 1 85 ? 9.259 -8.676 -28.310 1.00 63.22 85 ASN A CA 1
ATOM 644 C C . ASN A 1 85 ? 9.730 -9.824 -29.198 1.00 63.22 85 ASN A C 1
ATOM 646 O O . ASN A 1 85 ? 10.200 -10.858 -28.734 1.00 63.22 85 ASN A O 1
ATOM 650 N N . VAL A 1 86 ? 9.686 -9.595 -30.510 1.00 64.75 86 VAL A N 1
ATOM 651 C CA . VAL A 1 86 ? 10.033 -10.598 -31.533 1.00 64.75 86 VAL A CA 1
ATOM 652 C C . VAL A 1 86 ? 11.486 -11.103 -31.456 1.00 64.75 86 VAL A C 1
ATOM 654 O O . VAL A 1 86 ? 11.847 -12.035 -32.174 1.00 64.75 86 VAL A O 1
ATOM 657 N N . GLY A 1 87 ? 12.330 -10.486 -30.619 1.00 63.72 87 GLY A N 1
ATOM 658 C CA . GLY A 1 87 ? 13.723 -10.868 -30.397 1.00 63.72 87 GLY A CA 1
ATOM 659 C C . GLY A 1 87 ? 13.977 -11.853 -29.244 1.00 63.72 87 GLY A C 1
ATOM 660 O O . GLY A 1 87 ? 15.105 -12.337 -29.140 1.00 63.72 87 GLY A O 1
ATOM 661 N N . ILE A 1 88 ? 12.994 -12.152 -28.379 1.00 66.88 88 ILE A N 1
ATOM 662 C CA . ILE A 1 88 ? 13.151 -13.009 -27.180 1.00 66.88 88 ILE A CA 1
ATOM 663 C C . ILE A 1 88 ? 11.917 -13.910 -26.947 1.00 66.88 88 ILE A C 1
ATOM 665 O O . ILE A 1 88 ? 10.890 -13.703 -27.585 1.00 66.88 88 ILE A O 1
ATOM 669 N N . PRO A 1 89 ? 12.000 -14.945 -26.083 1.00 68.00 89 PRO A N 1
ATOM 670 C CA . PRO A 1 89 ? 10.827 -15.721 -25.678 1.00 68.00 89 PRO A CA 1
ATOM 671 C C . PRO A 1 89 ? 9.727 -14.872 -25.017 1.00 68.00 89 PRO A C 1
ATOM 673 O O . PRO A 1 89 ? 10.030 -13.940 -24.278 1.00 68.00 89 PRO A O 1
ATOM 676 N N . ASP A 1 90 ? 8.475 -15.284 -25.211 1.00 64.62 90 ASP A N 1
ATOM 677 C CA . ASP A 1 90 ? 7.232 -14.673 -24.706 1.00 64.62 90 ASP A CA 1
ATOM 678 C C . ASP A 1 90 ? 7.207 -14.362 -23.197 1.00 64.62 90 ASP A C 1
ATOM 680 O O . ASP A 1 90 ? 6.784 -13.287 -22.788 1.00 64.62 90 ASP A O 1
ATOM 684 N N . HIS A 1 91 ? 7.722 -15.250 -22.345 1.00 65.44 91 HIS A N 1
ATOM 685 C CA . HIS A 1 91 ? 7.825 -15.023 -20.893 1.00 65.44 91 HIS A CA 1
ATOM 686 C C . HIS A 1 91 ? 8.792 -13.889 -20.506 1.00 65.44 91 HIS A C 1
ATOM 688 O O . HIS A 1 91 ? 8.898 -13.532 -19.332 1.00 65.44 91 HIS A O 1
ATOM 694 N N . LEU A 1 92 ? 9.526 -13.336 -21.475 1.00 69.56 92 LEU A N 1
ATOM 695 C CA . LEU A 1 92 ? 10.378 -12.163 -21.318 1.00 69.56 92 LEU A CA 1
ATOM 696 C C . LEU A 1 92 ? 9.834 -10.942 -22.073 1.00 69.56 92 LEU A C 1
ATOM 698 O O . LEU A 1 92 ? 10.523 -9.918 -22.127 1.00 69.56 92 LEU A O 1
ATOM 702 N N . ASP A 1 93 ? 8.624 -11.026 -22.637 1.00 71.75 93 ASP A N 1
ATOM 703 C CA . ASP A 1 93 ? 7.966 -9.878 -23.249 1.00 71.75 93 ASP A CA 1
ATOM 704 C C . ASP A 1 93 ? 7.850 -8.747 -22.225 1.00 71.75 93 ASP A C 1
ATOM 706 O O . ASP A 1 93 ? 7.532 -8.975 -21.054 1.00 71.75 93 ASP A O 1
ATOM 710 N N . PRO A 1 94 ? 8.121 -7.495 -22.614 1.00 67.81 94 PRO A N 1
ATOM 711 C CA . PRO A 1 94 ? 7.890 -6.390 -21.714 1.00 67.81 94 PRO A CA 1
ATOM 712 C C . PRO A 1 94 ? 6.446 -6.332 -21.226 1.00 67.81 94 PRO A C 1
ATOM 714 O O . PRO A 1 94 ? 5.518 -6.393 -22.028 1.00 67.81 94 PRO A O 1
ATOM 717 N N . GLY A 1 95 ? 6.285 -6.178 -19.912 1.00 66.81 95 GLY A N 1
ATOM 718 C CA . GLY A 1 95 ? 4.992 -6.292 -19.242 1.00 66.81 95 GLY A CA 1
ATOM 719 C C . GLY A 1 95 ? 4.672 -7.700 -18.743 1.00 66.81 95 GLY A C 1
ATOM 720 O O . GLY A 1 95 ? 3.742 -7.834 -17.957 1.00 66.81 95 GLY A O 1
ATOM 721 N N . ALA A 1 96 ? 5.452 -8.724 -19.113 1.00 70.19 96 ALA A N 1
ATOM 722 C CA . ALA A 1 96 ? 5.319 -10.051 -18.526 1.00 70.19 96 ALA A CA 1
ATOM 723 C C . ALA A 1 96 ? 5.597 -9.991 -17.018 1.00 70.19 96 ALA A C 1
ATOM 725 O O . ALA A 1 96 ? 6.630 -9.472 -16.576 1.00 70.19 96 ALA A O 1
ATOM 726 N N . GLU A 1 97 ? 4.678 -10.548 -16.235 1.00 71.62 97 GLU A N 1
ATOM 727 C CA . GLU A 1 97 ? 4.791 -10.685 -14.789 1.00 71.62 97 GLU A CA 1
ATOM 728 C C . GLU A 1 97 ? 4.546 -12.142 -14.380 1.00 71.62 97 GLU A C 1
ATOM 730 O O . GLU A 1 97 ? 3.630 -12.803 -14.862 1.00 71.62 97 GLU A O 1
ATOM 735 N N . GLU A 1 98 ? 5.353 -12.637 -13.448 1.00 77.94 98 GLU A N 1
ATOM 736 C CA . GLU A 1 98 ? 5.154 -13.913 -12.768 1.00 77.94 98 GLU A CA 1
ATOM 737 C C . GLU A 1 98 ? 4.908 -13.642 -11.284 1.00 77.94 98 GLU A C 1
ATOM 739 O O . GLU A 1 98 ? 5.735 -13.015 -10.615 1.00 77.94 98 GLU A O 1
ATOM 744 N N . ALA A 1 99 ? 3.793 -14.131 -10.743 1.00 80.19 99 ALA A N 1
ATOM 745 C CA . ALA A 1 99 ? 3.421 -13.920 -9.350 1.00 80.19 99 ALA A CA 1
ATOM 746 C C . ALA A 1 99 ? 3.195 -15.249 -8.616 1.00 80.19 99 ALA A C 1
ATOM 748 O O . ALA A 1 99 ? 2.235 -15.967 -8.873 1.00 80.19 99 ALA A O 1
ATOM 749 N N . ASP A 1 100 ? 4.046 -15.531 -7.629 1.00 83.31 100 ASP A N 1
ATOM 750 C CA . ASP A 1 100 ? 3.829 -16.584 -6.640 1.00 83.31 100 ASP A CA 1
ATOM 751 C C . ASP A 1 100 ? 3.129 -15.978 -5.416 1.00 83.31 100 ASP A C 1
ATOM 753 O O . ASP A 1 100 ? 3.713 -15.139 -4.718 1.00 83.31 100 ASP A O 1
ATOM 757 N N . MET A 1 101 ? 1.910 -16.421 -5.101 1.00 86.12 101 MET A N 1
ATOM 758 C CA . MET A 1 101 ? 1.187 -15.985 -3.904 1.00 86.12 101 MET A CA 1
ATOM 759 C C . MET A 1 101 ? 0.759 -17.168 -3.038 1.00 86.12 101 MET A C 1
ATOM 761 O O . MET A 1 101 ? 0.146 -18.123 -3.501 1.00 86.12 101 MET A O 1
ATOM 765 N N . TYR A 1 102 ? 1.043 -17.066 -1.743 1.00 87.00 102 TYR A N 1
ATOM 766 C CA . TYR A 1 102 ? 0.623 -18.020 -0.726 1.00 87.00 102 TYR A CA 1
ATOM 767 C C . TYR A 1 102 ? -0.116 -17.268 0.369 1.00 87.00 102 TYR A C 1
ATOM 769 O O . TYR A 1 102 ? 0.365 -16.249 0.867 1.00 87.00 102 TYR A O 1
ATOM 777 N N . TRP A 1 103 ? -1.264 -17.786 0.786 1.00 92.88 103 TRP A N 1
ATOM 778 C CA . TRP A 1 103 ? -2.005 -17.242 1.913 1.00 92.88 103 TRP A CA 1
ATOM 779 C C . TRP A 1 103 ? -2.585 -18.369 2.759 1.00 92.88 103 TRP A C 1
ATOM 781 O O . TRP A 1 103 ? -2.837 -19.474 2.282 1.00 92.88 103 TRP A O 1
ATOM 791 N N . GLY A 1 104 ? -2.779 -18.094 4.043 1.00 81.12 104 GLY A N 1
ATOM 792 C CA . GLY A 1 104 ? -3.380 -19.046 4.962 1.00 81.12 104 GLY A CA 1
ATOM 793 C C . GLY A 1 104 ? -4.034 -18.343 6.136 1.0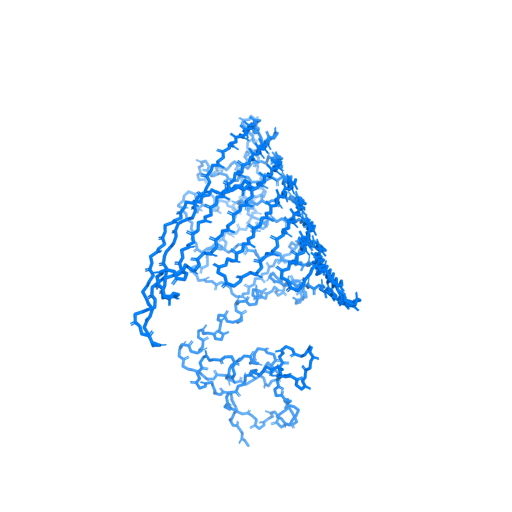0 81.12 104 GLY A C 1
ATOM 794 O O . GLY A 1 104 ? -3.596 -17.273 6.563 1.00 81.12 104 GLY A O 1
ATOM 795 N N . LYS A 1 105 ? -5.091 -18.955 6.667 1.00 93.56 105 LYS A N 1
ATOM 796 C CA . LYS A 1 105 ? -5.832 -18.458 7.824 1.00 93.56 105 LYS A CA 1
ATOM 797 C C . LYS A 1 105 ? -6.139 -19.604 8.775 1.00 93.56 105 LYS A C 1
ATOM 799 O O . LYS A 1 105 ? -6.649 -20.639 8.361 1.00 93.56 105 LYS A O 1
ATOM 804 N N . ILE A 1 106 ? -5.856 -19.388 10.052 1.00 88.50 106 ILE A N 1
ATOM 805 C CA . ILE A 1 106 ? -6.222 -20.280 11.146 1.00 88.50 106 ILE A CA 1
ATOM 806 C C . ILE A 1 106 ? -7.222 -19.537 12.021 1.00 88.50 106 ILE A C 1
ATOM 808 O O . ILE A 1 106 ? -6.998 -18.386 12.402 1.00 88.50 106 ILE A O 1
ATOM 812 N N . VAL A 1 107 ? -8.326 -20.207 12.332 1.00 96.19 107 VAL A N 1
ATOM 813 C CA . VAL A 1 107 ? -9.342 -19.731 13.268 1.00 96.19 107 VAL A CA 1
ATOM 814 C C . VAL A 1 107 ? -9.489 -20.783 14.355 1.00 96.19 107 VAL A C 1
ATOM 816 O O . VAL A 1 107 ? -9.605 -21.969 14.052 1.00 96.19 107 VAL A O 1
ATOM 819 N N . GLY A 1 108 ? -9.458 -20.350 15.608 1.00 89.56 108 GLY A N 1
ATOM 820 C CA . GLY A 1 108 ? -9.692 -21.202 16.763 1.00 89.56 108 GLY A CA 1
ATOM 821 C C . GLY A 1 108 ? -10.647 -20.533 17.738 1.00 89.56 108 GLY A C 1
ATOM 822 O O . GLY A 1 108 ? -10.578 -19.323 17.958 1.00 89.56 108 GLY A O 1
ATOM 823 N N . GLU A 1 109 ? -11.542 -21.333 18.305 1.00 97.44 109 GLU A N 1
ATOM 824 C CA . GLU A 1 109 ? -12.534 -20.912 19.288 1.00 97.44 109 GLU A CA 1
ATOM 825 C C . GLU A 1 109 ? -12.456 -21.862 20.488 1.00 97.44 109 GLU A C 1
ATOM 827 O O . GLU A 1 109 ? -12.490 -23.084 20.339 1.00 97.44 109 GLU A O 1
ATOM 832 N N . TRP A 1 110 ? -12.311 -21.292 21.682 1.00 98.19 110 TRP A N 1
ATOM 833 C CA . TRP A 1 110 ? -12.137 -21.998 22.948 1.00 98.19 110 TRP A CA 1
ATOM 834 C C . TRP A 1 110 ? -12.992 -21.320 24.019 1.00 98.19 110 TRP A C 1
ATOM 836 O O . TRP A 1 110 ? -12.516 -20.476 24.781 1.00 98.19 110 TRP A O 1
ATOM 846 N N . GLY A 1 111 ? -14.276 -21.680 24.057 1.00 96.50 111 GLY A N 1
ATOM 847 C CA . GLY A 1 111 ? -15.246 -21.061 24.961 1.00 96.50 111 GLY A CA 1
ATOM 848 C C . GLY A 1 111 ? -15.400 -19.569 24.666 1.00 96.50 111 GLY A C 1
ATOM 849 O O . GLY A 1 111 ? -15.848 -19.188 23.588 1.00 96.50 111 GLY A O 1
ATOM 850 N N . ASP A 1 112 ? -15.001 -18.733 25.619 1.00 97.75 112 ASP A N 1
ATOM 851 C CA . ASP A 1 112 ? -15.072 -17.272 25.517 1.00 97.75 112 ASP A CA 1
ATOM 852 C C . ASP A 1 112 ? -13.919 -16.641 24.731 1.00 97.75 112 ASP A C 1
ATOM 854 O O . ASP A 1 112 ? -13.936 -15.440 24.465 1.00 97.75 112 ASP A O 1
ATOM 858 N N . PHE A 1 113 ? -12.919 -17.434 24.344 1.00 98.19 113 PHE A N 1
ATOM 859 C CA . PHE A 1 113 ? -11.771 -16.965 23.583 1.00 98.19 113 PHE A CA 1
ATOM 860 C C . PHE A 1 113 ? -11.868 -17.356 22.108 1.00 98.19 113 PHE A C 1
ATOM 862 O O . PHE A 1 113 ? -12.043 -18.527 21.775 1.00 98.19 113 PHE A O 1
ATOM 869 N N . LYS A 1 114 ? -11.656 -16.392 21.216 1.00 98.00 114 LYS A N 1
ATOM 870 C CA . LYS A 1 114 ? -11.536 -16.592 19.773 1.00 98.00 114 LYS A CA 1
ATOM 871 C C . LYS A 1 114 ? -10.236 -15.980 19.276 1.00 98.00 114 LYS A C 1
ATOM 873 O O . LYS A 1 114 ? -9.914 -14.836 19.580 1.00 98.00 114 LYS A O 1
ATOM 878 N N . ALA A 1 115 ? -9.494 -16.731 18.474 1.00 96.69 115 ALA A N 1
ATOM 879 C CA . ALA A 1 115 ? -8.303 -16.240 17.800 1.00 96.69 115 ALA A CA 1
ATOM 880 C C . ALA A 1 115 ? -8.409 -16.491 16.301 1.00 96.69 115 ALA A C 1
ATOM 882 O O . ALA A 1 115 ? -8.753 -17.579 15.848 1.00 96.69 115 ALA A O 1
ATOM 883 N N . THR A 1 116 ? -8.063 -15.476 15.528 1.00 96.94 116 THR A N 1
ATOM 884 C CA . THR A 1 116 ? -7.878 -15.558 14.086 1.00 96.94 116 THR A CA 1
ATOM 885 C C . THR A 1 116 ? -6.473 -15.088 13.767 1.00 96.94 116 THR A C 1
ATOM 887 O O . THR A 1 116 ? -6.082 -14.004 14.184 1.00 96.94 116 THR A O 1
ATOM 890 N N . VAL A 1 117 ? -5.718 -15.876 13.011 1.00 95.94 117 VAL A N 1
ATOM 891 C CA . VAL A 1 117 ? -4.401 -15.495 12.492 1.00 95.94 117 VAL A CA 1
ATOM 892 C C . VAL A 1 117 ? -4.404 -15.758 10.999 1.00 95.94 117 VAL A C 1
ATOM 894 O O . VAL A 1 117 ? -4.802 -16.838 10.569 1.00 95.94 117 VAL A O 1
ATOM 897 N N . SER A 1 118 ? -3.959 -14.799 10.198 1.00 94.69 118 SER A N 1
ATOM 898 C CA . SER A 1 118 ? -3.709 -15.028 8.779 1.00 94.69 118 SER A CA 1
ATOM 899 C C . SER A 1 118 ? -2.352 -14.494 8.368 1.00 94.69 118 SER A C 1
ATOM 901 O O . SER A 1 118 ? -1.867 -13.504 8.916 1.00 94.69 118 SER A O 1
ATOM 903 N N . ALA A 1 119 ? -1.749 -15.162 7.397 1.00 94.75 119 ALA A N 1
ATOM 904 C CA . ALA A 1 119 ? -0.472 -14.786 6.830 1.00 94.75 119 ALA A CA 1
ATOM 905 C C . ALA A 1 119 ? -0.547 -14.835 5.308 1.00 94.75 119 ALA A C 1
ATOM 907 O O . ALA A 1 119 ? -1.256 -15.670 4.742 1.00 94.75 119 ALA A O 1
ATOM 908 N N . ASP A 1 120 ? 0.204 -13.946 4.676 1.00 91.81 120 ASP A N 1
ATOM 909 C CA . ASP A 1 120 ? 0.352 -13.854 3.234 1.00 91.81 120 ASP A CA 1
ATOM 910 C C . ASP A 1 120 ? 1.832 -13.705 2.864 1.00 91.81 120 ASP A C 1
ATOM 912 O O . ASP A 1 120 ? 2.637 -13.131 3.607 1.00 91.81 120 ASP A O 1
ATOM 916 N N . TYR A 1 121 ? 2.194 -14.268 1.719 1.00 94.44 121 TYR A N 1
ATOM 917 C CA . TYR A 1 121 ? 3.478 -14.087 1.066 1.00 94.44 121 TYR A CA 1
ATOM 918 C C . TYR A 1 121 ? 3.228 -13.947 -0.427 1.00 94.44 121 TYR A C 1
ATOM 920 O O . TYR A 1 121 ? 2.590 -14.806 -1.031 1.00 94.44 121 TYR A O 1
ATOM 928 N N . THR A 1 122 ? 3.796 -12.909 -1.019 1.00 91.69 122 THR A N 1
ATOM 929 C CA . THR A 1 122 ? 3.732 -12.676 -2.456 1.00 91.69 122 THR A CA 1
ATOM 930 C C . THR A 1 122 ? 5.136 -12.400 -2.964 1.00 91.69 122 THR A C 1
ATOM 932 O O . THR A 1 122 ? 5.849 -11.551 -2.422 1.00 91.69 122 THR A O 1
ATOM 935 N N . LYS A 1 123 ? 5.541 -13.100 -4.016 1.00 91.12 123 LYS A N 1
ATOM 936 C CA . LYS A 1 123 ? 6.762 -12.829 -4.767 1.00 91.12 123 LYS A CA 1
ATOM 937 C C . LYS A 1 123 ? 6.364 -12.601 -6.214 1.00 91.12 123 LYS A C 1
ATOM 939 O O . LYS A 1 123 ? 5.849 -13.507 -6.847 1.00 91.12 123 LYS A O 1
ATOM 944 N N . MET A 1 124 ? 6.629 -11.404 -6.712 1.00 86.00 124 MET A N 1
ATOM 945 C CA . MET A 1 124 ? 6.401 -11.043 -8.105 1.00 86.00 124 MET A CA 1
ATOM 946 C C . MET A 1 124 ? 7.746 -10.806 -8.780 1.00 86.00 124 MET A C 1
ATOM 948 O O . MET A 1 124 ? 8.627 -10.156 -8.206 1.00 86.00 124 MET A O 1
ATOM 952 N N . GLY A 1 125 ? 7.912 -11.378 -9.962 1.00 83.19 125 GLY A N 1
ATOM 953 C CA . GLY A 1 125 ? 8.959 -11.066 -10.921 1.00 83.19 125 GLY A CA 1
ATOM 954 C C . GLY A 1 125 ? 8.323 -10.443 -12.158 1.00 83.19 125 GLY A C 1
ATOM 955 O O . GLY A 1 125 ? 7.180 -10.755 -12.461 1.00 83.19 125 GLY A O 1
AT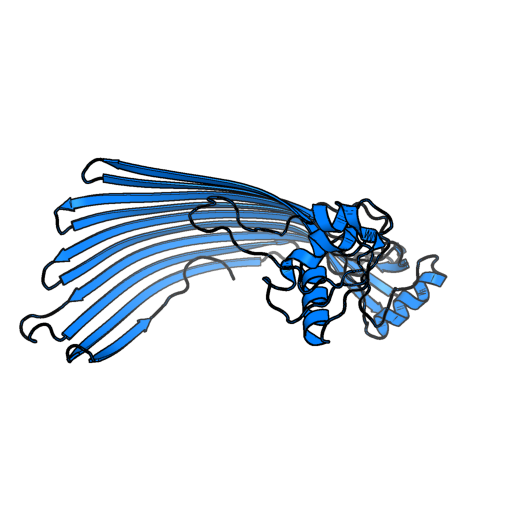OM 956 N N . GLY A 1 126 ? 9.029 -9.577 -12.873 1.00 77.69 126 GLY A N 1
ATOM 957 C CA . GLY A 1 126 ? 8.506 -9.088 -14.144 1.00 77.69 126 GLY A CA 1
ATOM 958 C C . GLY A 1 126 ? 9.522 -8.343 -14.987 1.00 77.69 126 GLY A C 1
ATOM 959 O O . GLY A 1 126 ? 10.576 -7.921 -14.492 1.00 77.69 126 GLY A O 1
ATOM 960 N N . VAL A 1 127 ? 9.185 -8.181 -16.262 1.00 75.88 127 VAL A N 1
ATOM 961 C CA . VAL A 1 127 ? 9.967 -7.418 -17.233 1.00 75.88 127 VAL A CA 1
ATOM 962 C C . VAL A 1 127 ? 9.354 -6.025 -17.379 1.00 75.88 127 VAL A C 1
ATOM 964 O O . VAL A 1 127 ? 8.176 -5.900 -17.712 1.00 75.88 127 VAL A O 1
ATOM 967 N N . PRO A 1 128 ? 10.117 -4.944 -17.147 1.00 70.44 128 PRO A N 1
ATOM 968 C CA . PRO A 1 128 ? 9.592 -3.595 -17.280 1.00 70.44 128 PRO A CA 1
ATOM 969 C C . PRO A 1 128 ? 9.131 -3.306 -18.708 1.00 70.44 128 PRO A C 1
ATOM 971 O O . PRO A 1 128 ? 9.846 -3.583 -19.670 1.00 70.44 128 PRO A O 1
ATOM 974 N N . VAL A 1 129 ? 7.977 -2.653 -18.835 1.00 67.81 129 VAL A N 1
ATOM 975 C CA . VAL A 1 129 ? 7.485 -2.145 -20.121 1.00 67.81 129 VAL A CA 1
ATOM 976 C C . VAL A 1 129 ? 8.423 -1.029 -20.623 1.00 67.81 129 VAL A C 1
ATOM 978 O O . VAL A 1 129 ? 8.700 -0.089 -19.866 1.00 67.81 129 VAL A O 1
ATOM 981 N N . PRO A 1 130 ? 8.941 -1.082 -21.868 1.00 67.50 130 PRO A N 1
ATOM 982 C CA . PRO A 1 130 ? 9.749 -0.015 -22.435 1.00 67.50 130 PRO A CA 1
ATOM 983 C C . PRO A 1 130 ? 8.904 1.243 -22.637 1.00 67.50 130 PRO A C 1
ATOM 985 O O . PRO A 1 130 ? 7.693 1.188 -22.841 1.00 67.50 130 PRO A O 1
ATOM 988 N N . ILE A 1 131 ? 9.564 2.399 -22.652 1.00 69.88 131 ILE A N 1
ATOM 989 C CA . ILE A 1 131 ? 8.917 3.640 -23.078 1.00 69.88 131 ILE A CA 1
ATOM 990 C C . ILE A 1 131 ? 9.040 3.761 -24.595 1.00 69.88 131 ILE A C 1
ATOM 992 O O . ILE A 1 131 ? 10.142 3.755 -25.146 1.00 69.88 131 ILE A O 1
ATOM 996 N N . GLN A 1 132 ? 7.898 3.935 -25.256 1.00 71.88 132 GLN A N 1
ATOM 997 C CA . GLN A 1 132 ? 7.822 4.332 -26.655 1.00 71.88 132 GLN A CA 1
ATOM 998 C C . GLN A 1 132 ? 7.716 5.857 -26.768 1.00 71.88 132 GLN A C 1
ATOM 1000 O O . GLN A 1 132 ? 6.915 6.497 -26.086 1.00 71.88 132 GLN A O 1
ATOM 1005 N N . VAL A 1 133 ? 8.499 6.447 -27.671 1.00 75.31 133 VAL A N 1
ATOM 1006 C CA . VAL A 1 133 ? 8.435 7.884 -27.962 1.00 75.31 133 VAL A CA 1
ATOM 1007 C C . VAL A 1 133 ? 7.435 8.121 -29.086 1.00 75.31 133 VAL A C 1
ATOM 1009 O O . VAL A 1 133 ? 7.713 7.839 -30.250 1.00 75.31 133 VAL A O 1
ATOM 1012 N N . VAL A 1 134 ? 6.269 8.662 -28.745 1.00 78.62 134 VAL A N 1
ATOM 1013 C CA . VAL A 1 134 ? 5.242 9.025 -29.738 1.00 78.62 134 VAL A CA 1
ATOM 1014 C C . VAL A 1 134 ? 5.456 10.431 -30.307 1.00 78.62 134 VAL A C 1
ATOM 1016 O O . VAL A 1 134 ? 5.177 10.675 -31.477 1.00 78.62 134 VAL A O 1
ATOM 1019 N N . ASP A 1 135 ? 6.022 11.341 -29.509 1.00 81.88 135 ASP A N 1
ATOM 1020 C CA . ASP A 1 135 ? 6.336 12.719 -29.893 1.00 81.88 135 ASP A CA 1
ATOM 1021 C C . ASP A 1 135 ? 7.485 13.271 -29.022 1.00 81.88 135 ASP A C 1
ATOM 1023 O O . ASP A 1 135 ? 7.801 12.733 -27.960 1.00 81.88 135 ASP A O 1
ATOM 1027 N N . SER A 1 136 ? 8.139 14.344 -29.470 1.00 82.88 136 SER A N 1
ATOM 1028 C CA . SER A 1 136 ? 9.152 15.076 -28.712 1.00 82.88 136 SER A CA 1
ATOM 1029 C C . SER A 1 136 ? 9.250 16.538 -29.156 1.00 82.88 136 SER A C 1
ATOM 1031 O O . SER A 1 136 ? 8.974 16.893 -30.304 1.00 82.88 136 SER A O 1
ATOM 1033 N N . ILE A 1 137 ? 9.696 17.394 -28.237 1.00 88.44 137 ILE A N 1
ATOM 1034 C CA . ILE A 1 137 ? 9.987 18.804 -28.515 1.00 88.44 137 ILE A CA 1
ATOM 1035 C C . ILE A 1 137 ? 11.162 18.957 -29.497 1.00 88.44 137 ILE A C 1
ATOM 1037 O O . ILE A 1 137 ? 12.054 18.110 -29.557 1.00 88.44 137 ILE A O 1
ATOM 1041 N N . GLN A 1 138 ? 11.203 20.077 -30.227 1.00 89.06 138 GLN A N 1
ATOM 1042 C CA . GLN A 1 138 ? 12.154 20.303 -31.327 1.00 89.06 138 GLN A CA 1
ATOM 1043 C C . GLN A 1 138 ? 13.625 20.084 -30.938 1.00 89.06 138 GLN A C 1
ATOM 1045 O O . GLN A 1 138 ? 14.352 19.424 -31.667 1.00 89.06 138 GLN A O 1
ATOM 1050 N N . ILE A 1 139 ? 14.055 20.553 -29.761 1.00 89.81 139 ILE A N 1
ATOM 1051 C CA . ILE A 1 139 ? 15.447 20.397 -29.300 1.00 89.81 139 ILE A CA 1
ATOM 1052 C C . ILE A 1 139 ? 15.876 18.924 -29.175 1.00 89.81 139 ILE A C 1
ATOM 1054 O O . ILE A 1 139 ? 17.020 18.591 -29.476 1.00 89.81 139 ILE A O 1
ATOM 1058 N N . VAL A 1 140 ? 14.958 18.035 -28.781 1.00 87.81 140 VAL A N 1
ATOM 1059 C CA . VAL A 1 140 ? 15.207 16.588 -28.678 1.00 87.81 140 VAL A CA 1
ATOM 1060 C C . VAL A 1 140 ? 15.311 15.972 -30.071 1.00 87.81 140 VAL A C 1
ATOM 1062 O O . VAL A 1 140 ? 16.220 15.183 -30.329 1.00 87.81 140 VAL A O 1
ATOM 1065 N N . ARG A 1 141 ? 14.417 16.374 -30.986 1.00 87.44 141 ARG A N 1
ATOM 1066 C CA . ARG A 1 141 ? 14.443 15.949 -32.394 1.00 87.44 141 ARG A CA 1
ATOM 1067 C C . ARG A 1 141 ? 15.749 16.360 -33.069 1.00 87.44 141 ARG A C 1
ATOM 1069 O O . ARG A 1 141 ? 16.398 15.521 -33.684 1.00 87.44 141 ARG A O 1
ATOM 1076 N N . ASP A 1 142 ? 16.158 17.615 -32.900 1.00 89.56 142 ASP A N 1
ATOM 1077 C CA . ASP A 1 142 ? 17.387 18.153 -33.485 1.00 89.56 142 ASP A CA 1
ATOM 1078 C C . ASP A 1 142 ? 18.634 17.468 -32.912 1.00 89.56 142 ASP A C 1
ATOM 1080 O O . ASP A 1 142 ? 19.558 17.147 -33.657 1.00 89.56 142 ASP A O 1
ATOM 1084 N N . TYR A 1 143 ? 18.650 17.188 -31.602 1.00 90.00 143 TYR A N 1
ATOM 1085 C CA . TYR A 1 143 ? 19.732 16.434 -30.969 1.00 90.00 143 TYR A CA 1
ATOM 1086 C C . TYR A 1 143 ? 19.889 15.041 -31.578 1.00 90.00 143 TYR A C 1
ATOM 1088 O O . TYR A 1 143 ? 20.971 14.688 -32.053 1.00 90.00 143 TYR A O 1
ATOM 1096 N N . PHE A 1 144 ? 18.807 14.261 -31.624 1.00 88.00 144 PHE A N 1
ATOM 1097 C CA . PHE A 1 144 ? 18.865 12.895 -32.138 1.00 88.00 144 PHE A CA 1
ATOM 1098 C C . PHE A 1 144 ? 18.938 12.800 -33.665 1.00 88.00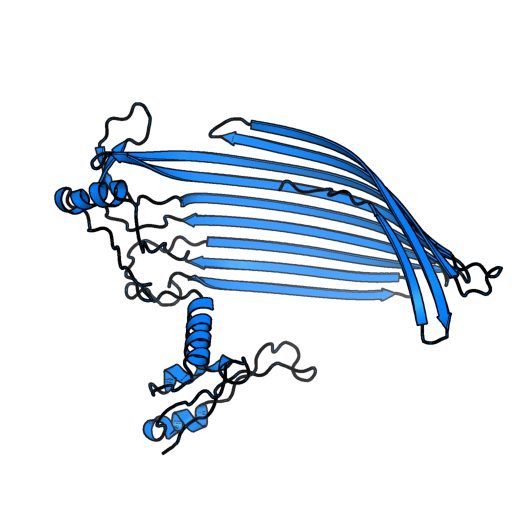 144 PHE A C 1
ATOM 1100 O O . PHE A 1 144 ? 19.363 11.762 -34.168 1.00 88.00 144 PHE A O 1
ATOM 1107 N N . ALA A 1 145 ? 18.648 13.867 -34.416 1.00 88.38 145 ALA A N 1
ATOM 1108 C CA . ALA A 1 145 ? 18.949 13.925 -35.849 1.00 88.38 145 ALA A CA 1
ATOM 1109 C C . ALA A 1 145 ? 20.452 13.724 -36.128 1.00 88.38 145 ALA A C 1
ATOM 1111 O O . ALA A 1 145 ? 20.830 13.156 -37.153 1.00 88.38 145 ALA A O 1
ATOM 1112 N N . ASN A 1 146 ? 21.317 14.112 -35.184 1.00 86.88 146 ASN A N 1
ATOM 1113 C CA . ASN A 1 146 ? 22.760 13.893 -35.276 1.00 86.88 146 ASN A CA 1
ATOM 1114 C C . ASN A 1 146 ? 23.192 12.466 -34.893 1.00 86.88 146 ASN A C 1
ATOM 1116 O O . ASN A 1 146 ? 24.351 12.112 -35.100 1.00 86.88 146 ASN A O 1
ATOM 1120 N N . SER A 1 147 ? 22.304 11.630 -34.345 1.00 89.31 147 SER A N 1
ATOM 1121 C CA . SER A 1 147 ? 22.655 10.284 -33.870 1.00 89.31 147 SER A CA 1
ATOM 1122 C C . SER A 1 147 ? 23.205 9.398 -34.984 1.00 89.31 147 SER A C 1
ATOM 1124 O O . SER A 1 147 ? 24.275 8.813 -34.825 1.00 89.31 147 SER A O 1
ATOM 1126 N N . VAL A 1 148 ? 22.562 9.411 -36.156 1.00 86.19 148 VAL A N 1
ATOM 1127 C CA . VAL A 1 148 ? 23.018 8.666 -37.343 1.00 86.19 148 VAL A CA 1
ATOM 1128 C C . VAL A 1 148 ? 24.404 9.122 -37.795 1.00 86.19 148 VAL A C 1
ATOM 1130 O O . VAL A 1 148 ? 25.276 8.298 -38.062 1.00 86.19 148 VAL A O 1
ATOM 1133 N N . LEU A 1 149 ? 24.647 10.437 -37.812 1.00 87.44 149 LEU A N 1
ATOM 1134 C CA . LEU A 1 149 ? 25.958 11.001 -38.159 1.00 87.44 149 LEU A CA 1
ATOM 1135 C C . LEU A 1 149 ? 27.055 10.576 -37.170 1.00 87.44 149 LEU A C 1
ATOM 1137 O O . LEU A 1 149 ? 28.223 10.486 -37.537 1.00 87.44 149 LEU A O 1
ATOM 1141 N N . ASN A 1 150 ? 26.673 10.270 -35.932 1.00 87.56 150 ASN A N 1
ATOM 1142 C CA . ASN A 1 150 ? 27.554 9.805 -34.866 1.00 87.56 150 ASN A CA 1
ATOM 1143 C C . ASN A 1 150 ? 27.665 8.266 -34.781 1.00 87.56 150 ASN A C 1
ATOM 1145 O O . ASN A 1 150 ? 28.224 7.729 -33.814 1.00 87.56 150 ASN A O 1
ATOM 1149 N N . GLY A 1 151 ? 27.136 7.543 -35.775 1.00 87.12 151 GLY A N 1
ATOM 1150 C CA . GLY A 1 151 ? 27.132 6.079 -35.825 1.00 87.12 151 GLY A CA 1
ATOM 1151 C C . GLY A 1 151 ? 26.156 5.426 -34.842 1.00 87.12 151 GLY A C 1
ATOM 1152 O O . GLY A 1 151 ? 26.416 4.317 -34.384 1.00 87.12 151 GLY A O 1
ATOM 1153 N N . GLY A 1 152 ? 25.102 6.141 -34.450 1.00 86.62 152 GLY A N 1
ATOM 1154 C CA . GLY A 1 152 ? 23.972 5.627 -33.679 1.00 86.62 152 GLY A CA 1
ATOM 1155 C C . GLY A 1 152 ? 22.710 5.455 -34.524 1.00 86.62 152 GLY A C 1
ATOM 1156 O O . GLY A 1 152 ? 22.706 5.703 -35.729 1.00 86.62 152 GLY A O 1
ATOM 1157 N N . ASP A 1 153 ? 21.622 5.072 -33.867 1.00 84.06 153 ASP A N 1
ATOM 1158 C CA . ASP A 1 153 ? 20.333 4.811 -34.512 1.00 84.06 153 ASP A CA 1
ATOM 1159 C C . ASP A 1 153 ? 19.508 6.093 -34.690 1.00 84.06 153 ASP A C 1
ATOM 1161 O O . ASP A 1 153 ? 19.784 7.133 -34.083 1.00 84.06 153 ASP A O 1
ATOM 1165 N N . THR A 1 154 ? 18.460 6.018 -35.513 1.00 80.81 154 THR A N 1
ATOM 1166 C CA . THR A 1 154 ? 17.423 7.059 -35.557 1.00 80.81 154 THR A CA 1
ATOM 1167 C C . THR A 1 154 ? 16.524 6.954 -34.329 1.00 80.81 154 THR A C 1
ATOM 1169 O O . THR A 1 154 ? 16.263 5.859 -33.835 1.00 80.81 154 THR A O 1
ATOM 1172 N N . ILE A 1 155 ? 16.034 8.090 -33.821 1.00 77.75 155 ILE A N 1
ATOM 1173 C CA . ILE A 1 155 ? 15.013 8.054 -32.772 1.00 77.75 155 ILE A CA 1
ATOM 1174 C C . ILE A 1 155 ? 13.718 7.456 -33.351 1.00 77.75 155 ILE A C 1
ATOM 1176 O O . ILE A 1 155 ? 13.205 7.987 -34.340 1.00 77.75 155 ILE A O 1
ATOM 1180 N N . PRO A 1 156 ? 13.166 6.378 -32.764 1.00 69.81 156 PRO A N 1
ATOM 1181 C CA . PRO A 1 156 ? 11.947 5.752 -33.262 1.00 69.81 156 PRO A CA 1
ATOM 1182 C C . PRO A 1 156 ? 10.717 6.570 -32.834 1.00 69.81 156 PRO A C 1
ATOM 1184 O O . PRO A 1 156 ? 10.005 6.201 -31.903 1.00 69.81 156 PRO A O 1
ATOM 1187 N N . ILE A 1 157 ? 10.479 7.709 -33.496 1.00 74.31 157 ILE A N 1
ATOM 1188 C CA . ILE A 1 157 ? 9.231 8.478 -33.369 1.00 74.31 157 ILE A CA 1
ATOM 1189 C C . ILE A 1 157 ? 8.234 7.891 -34.358 1.00 74.31 157 ILE A C 1
ATOM 1191 O O . ILE A 1 157 ? 8.426 7.953 -35.569 1.00 74.31 157 ILE A O 1
ATOM 1195 N N . THR A 1 158 ? 7.181 7.302 -33.820 1.00 65.56 158 THR A N 1
ATOM 1196 C CA . THR A 1 158 ? 6.301 6.373 -34.543 1.00 65.56 158 THR A CA 1
ATOM 1197 C C . THR A 1 158 ? 4.936 6.974 -34.855 1.00 65.56 158 THR A C 1
ATOM 1199 O O . THR A 1 158 ? 4.266 6.490 -35.760 1.00 65.56 158 THR A O 1
ATOM 1202 N N . GLY A 1 159 ? 4.547 8.061 -34.178 1.00 67.25 159 GLY A N 1
ATOM 1203 C CA . GLY A 1 159 ? 3.255 8.737 -34.354 1.00 67.25 159 GLY A CA 1
ATOM 1204 C C . GLY A 1 159 ? 2.075 7.959 -33.761 1.00 67.25 159 GLY A C 1
ATOM 1205 O O . GLY A 1 159 ? 1.273 8.551 -33.046 1.00 67.25 159 GLY A O 1
ATOM 1206 N N . ASP A 1 160 ? 2.037 6.643 -33.979 1.00 65.38 160 ASP A N 1
ATOM 1207 C CA . ASP A 1 160 ? 1.058 5.700 -33.437 1.00 65.38 160 ASP A CA 1
ATOM 1208 C C . ASP A 1 160 ? 1.708 4.712 -32.438 1.00 65.38 160 ASP A C 1
ATOM 1210 O O . ASP A 1 160 ? 2.896 4.390 -32.570 1.00 65.38 160 ASP A O 1
ATOM 1214 N N . PRO A 1 161 ? 0.962 4.195 -31.440 1.00 62.16 161 PRO A N 1
ATOM 1215 C CA . PRO A 1 161 ? 1.450 3.157 -30.530 1.00 62.16 161 PRO A CA 1
ATOM 1216 C C . PRO A 1 161 ? 1.894 1.892 -31.281 1.00 62.16 161 PRO A C 1
ATOM 1218 O O . PRO A 1 161 ? 1.188 1.397 -32.159 1.00 62.16 161 PRO A O 1
ATOM 1221 N N . LEU A 1 162 ? 3.060 1.353 -30.924 1.00 63.62 162 LEU A N 1
ATOM 1222 C CA . LEU A 1 162 ? 3.571 0.093 -31.448 1.00 63.62 162 LEU A CA 1
ATOM 1223 C C . LEU A 1 162 ? 3.152 -1.034 -30.504 1.00 63.62 162 LEU A C 1
ATOM 1225 O O . LEU A 1 162 ? 3.423 -0.986 -29.310 1.00 63.62 162 LEU A O 1
ATOM 1229 N N . PHE A 1 163 ? 2.546 -2.080 -31.062 1.00 63.06 163 PHE A N 1
ATOM 1230 C CA . PHE A 1 163 ? 2.202 -3.310 -30.333 1.00 63.06 163 PHE A CA 1
ATOM 1231 C C . PHE A 1 163 ? 3.272 -4.405 -30.470 1.00 63.06 163 PHE A C 1
ATOM 1233 O O . PHE A 1 163 ? 3.103 -5.509 -29.965 1.00 63.06 163 PHE A O 1
ATOM 1240 N N . ARG A 1 164 ? 4.358 -4.100 -31.190 1.00 61.25 164 ARG A N 1
ATOM 1241 C CA . ARG A 1 164 ? 5.508 -4.972 -31.439 1.00 61.25 164 ARG A CA 1
ATOM 1242 C C . ARG A 1 164 ? 6.783 -4.163 -31.318 1.00 61.25 164 ARG A C 1
ATOM 1244 O O . ARG A 1 164 ? 6.858 -3.059 -31.863 1.00 61.25 164 ARG A O 1
ATOM 1251 N N . TYR A 1 165 ? 7.780 -4.716 -30.649 1.00 62.66 165 TYR A N 1
ATOM 1252 C CA . TYR A 1 165 ? 9.085 -4.085 -30.504 1.00 62.66 165 TYR A CA 1
ATOM 1253 C C . TYR A 1 165 ? 10.201 -5.122 -30.650 1.00 62.66 165 TYR A C 1
ATOM 1255 O O . TYR A 1 165 ? 9.966 -6.320 -30.559 1.00 62.66 165 TYR A O 1
ATOM 1263 N N . GLU A 1 166 ? 11.418 -4.662 -30.910 1.00 58.22 166 GLU A N 1
ATOM 1264 C CA . GLU A 1 166 ? 12.605 -5.506 -30.991 1.00 58.22 166 GLU A CA 1
ATOM 1265 C C . GLU A 1 166 ? 13.648 -4.906 -30.043 1.00 58.22 166 GLU A C 1
ATOM 1267 O O . GLU A 1 166 ? 14.248 -3.866 -30.337 1.00 58.22 166 GLU A O 1
ATOM 1272 N N . ASN A 1 167 ? 13.809 -5.510 -28.859 1.00 58.81 167 ASN A N 1
ATOM 1273 C CA . ASN A 1 167 ? 14.829 -5.106 -27.888 1.00 58.81 167 ASN A CA 1
ATOM 1274 C C . ASN A 1 167 ? 15.804 -6.241 -27.623 1.00 58.81 167 ASN A C 1
ATOM 1276 O O . ASN A 1 167 ? 15.396 -7.337 -27.249 1.00 58.81 167 ASN A O 1
ATOM 1280 N N . TYR A 1 168 ? 17.089 -5.916 -27.710 1.00 50.19 168 TYR A N 1
ATOM 1281 C CA . TYR A 1 168 ? 18.195 -6.815 -27.391 1.00 50.19 168 TYR A CA 1
ATOM 1282 C C . TYR A 1 168 ? 18.804 -6.552 -26.003 1.00 50.19 168 TYR A C 1
ATOM 1284 O O . TYR A 1 168 ? 19.813 -7.165 -25.656 1.00 50.19 168 TYR A O 1
ATOM 1292 N N . ALA A 1 169 ? 18.259 -5.612 -25.217 1.00 52.03 169 ALA A N 1
ATOM 1293 C CA . ALA A 1 169 ? 18.676 -5.453 -23.826 1.00 52.03 169 ALA A CA 1
ATOM 1294 C C . ALA A 1 169 ? 18.170 -6.612 -22.967 1.00 52.03 169 ALA A C 1
ATOM 1296 O O . ALA A 1 169 ? 17.029 -7.043 -23.112 1.00 52.03 169 ALA A O 1
ATOM 1297 N N . ASP A 1 170 ? 19.028 -7.053 -22.045 1.00 54.72 170 ASP A N 1
ATOM 1298 C CA . ASP A 1 170 ? 18.680 -8.019 -21.007 1.00 54.72 170 ASP A CA 1
ATOM 1299 C C . ASP A 1 170 ? 17.419 -7.519 -20.272 1.00 54.72 170 ASP A C 1
ATOM 1301 O O . ASP A 1 170 ? 17.421 -6.364 -19.816 1.00 54.72 170 ASP A O 1
ATOM 1305 N N . PRO A 1 171 ? 16.337 -8.316 -20.186 1.00 57.25 171 PRO A N 1
ATOM 1306 C CA . PRO A 1 171 ? 15.135 -7.947 -19.455 1.00 57.25 171 PRO A CA 1
ATOM 1307 C C . PRO A 1 171 ? 15.525 -7.743 -17.999 1.00 57.25 171 PRO A C 1
ATOM 1309 O O . PRO A 1 171 ? 15.778 -8.688 -17.263 1.00 57.25 171 PRO A O 1
ATOM 1312 N N . LEU A 1 172 ? 15.649 -6.480 -17.611 1.00 63.94 172 LEU A N 1
ATOM 1313 C CA . LEU A 1 172 ? 16.063 -6.062 -16.284 1.00 63.94 172 LEU A CA 1
ATOM 1314 C C . LEU A 1 172 ? 14.996 -6.519 -15.275 1.00 63.94 172 LEU A C 1
ATOM 1316 O O . LEU A 1 172 ? 13.937 -5.893 -15.210 1.00 63.94 172 LEU A O 1
ATOM 1320 N N . PRO A 1 173 ? 15.211 -7.608 -14.512 1.00 72.56 173 PRO A N 1
ATOM 1321 C CA . PRO A 1 173 ? 14.124 -8.235 -13.782 1.00 72.56 173 PRO A CA 1
ATOM 1322 C C . PRO A 1 173 ? 13.737 -7.344 -12.606 1.00 72.56 173 PRO A C 1
ATOM 1324 O O . PRO A 1 173 ? 14.561 -7.021 -11.743 1.00 72.56 173 PRO A O 1
ATOM 1327 N N . GLN A 1 174 ? 12.471 -6.945 -12.561 1.00 79.62 174 GLN A N 1
ATOM 1328 C CA . GLN A 1 174 ? 11.886 -6.377 -11.357 1.00 79.62 174 GLN A CA 1
ATOM 1329 C C . GLN A 1 174 ? 11.531 -7.519 -10.421 1.00 79.62 174 GLN A C 1
ATOM 1331 O O . GLN A 1 174 ? 10.983 -8.532 -10.846 1.00 79.62 174 GLN A O 1
ATOM 1336 N N . LYS A 1 175 ? 11.829 -7.360 -9.136 1.00 89.12 175 LYS A N 1
ATOM 1337 C CA . LYS A 1 175 ? 11.470 -8.329 -8.109 1.00 89.12 175 LYS A CA 1
ATOM 1338 C C . LYS A 1 175 ? 10.817 -7.624 -6.942 1.00 89.12 175 LYS A C 1
ATOM 1340 O O . LYS A 1 175 ? 11.437 -6.795 -6.281 1.00 89.12 175 LYS A O 1
ATOM 1345 N N . ILE A 1 176 ? 9.588 -8.012 -6.638 1.00 90.69 176 ILE A N 1
ATOM 1346 C CA . ILE A 1 176 ? 8.837 -7.528 -5.487 1.00 90.69 176 ILE A CA 1
ATOM 1347 C C . ILE A 1 176 ? 8.577 -8.708 -4.557 1.00 90.69 176 ILE A C 1
ATOM 1349 O O . ILE A 1 176 ? 8.132 -9.768 -4.980 1.00 90.69 176 ILE A O 1
ATOM 1353 N N . VAL A 1 177 ? 8.858 -8.533 -3.270 1.00 95.44 177 VAL A N 1
ATOM 1354 C CA . VAL A 1 177 ? 8.530 -9.501 -2.223 1.00 95.44 177 VAL A CA 1
ATOM 1355 C C . VAL A 1 177 ? 7.721 -8.797 -1.149 1.00 95.44 177 VAL A C 1
ATOM 1357 O O . VAL A 1 177 ? 8.176 -7.820 -0.551 1.00 95.44 177 VAL A O 1
ATOM 1360 N N . GLN A 1 178 ? 6.536 -9.322 -0.877 1.00 95.19 178 GLN A N 1
ATOM 1361 C CA . GLN A 1 178 ? 5.648 -8.869 0.180 1.00 95.19 178 GLN A CA 1
ATOM 1362 C C . GLN A 1 178 ? 5.376 -10.024 1.131 1.00 95.19 178 GLN A C 1
ATOM 1364 O O . GLN A 1 178 ? 5.272 -11.178 0.723 1.00 95.19 178 GLN A O 1
ATOM 1369 N N . LYS A 1 179 ? 5.294 -9.720 2.421 1.00 97.00 179 LYS A N 1
ATOM 1370 C CA . LYS A 1 179 ? 4.836 -10.680 3.423 1.00 97.00 179 LYS A CA 1
ATOM 1371 C C . LYS A 1 179 ? 4.068 -9.964 4.513 1.00 97.00 179 LYS A C 1
ATOM 1373 O O . LYS A 1 179 ? 4.496 -8.900 4.976 1.00 97.00 179 LYS A O 1
ATOM 1378 N N . GLY A 1 180 ? 2.967 -10.565 4.927 1.00 96.56 180 GLY A N 1
ATOM 1379 C CA . GLY A 1 180 ? 2.068 -10.051 5.942 1.00 96.56 180 GLY A CA 1
ATOM 1380 C C . GLY A 1 180 ? 1.712 -11.122 6.958 1.00 96.56 180 GLY A C 1
ATOM 1381 O O . GLY A 1 180 ? 1.564 -12.294 6.628 1.00 96.56 180 GLY A O 1
ATOM 1382 N N . VAL A 1 181 ? 1.573 -10.715 8.214 1.00 98.00 181 VAL A N 1
ATOM 1383 C CA . VAL A 1 181 ? 0.879 -11.491 9.243 1.00 98.00 181 VAL A CA 1
ATOM 1384 C C . VAL A 1 181 ? -0.077 -10.548 9.944 1.00 98.00 181 VAL A C 1
ATOM 1386 O O . VAL A 1 181 ? 0.325 -9.459 10.353 1.00 98.00 181 VAL A O 1
ATOM 1389 N N . GLN A 1 182 ? -1.320 -10.973 10.112 1.00 97.62 182 GLN A N 1
ATOM 1390 C CA . GLN A 1 182 ? -2.310 -10.285 10.925 1.00 97.62 182 GLN A CA 1
ATOM 1391 C C . GLN A 1 182 ? -2.957 -11.259 11.900 1.00 97.62 182 GLN A C 1
ATOM 1393 O O . GLN A 1 182 ? -3.103 -12.450 11.619 1.00 97.62 182 GLN A O 1
ATOM 1398 N N . PHE A 1 183 ? -3.368 -10.743 13.047 1.00 97.44 183 PHE A N 1
ATOM 1399 C CA . PHE A 1 183 ? -4.129 -11.493 14.021 1.00 97.44 183 PHE A CA 1
ATOM 1400 C C . PHE A 1 183 ? -5.271 -10.659 14.588 1.00 97.44 183 PHE A C 1
ATOM 1402 O O . PHE A 1 183 ? -5.222 -9.432 14.650 1.00 97.44 183 PHE A O 1
ATOM 1409 N N . THR A 1 184 ? -6.307 -11.354 15.031 1.00 98.31 184 THR A N 1
ATOM 1410 C CA . THR A 1 184 ? -7.409 -10.819 15.819 1.00 98.31 184 THR A CA 1
ATOM 1411 C C . THR A 1 184 ? -7.664 -11.785 16.961 1.00 98.31 184 THR A C 1
ATOM 1413 O O . THR A 1 184 ? -7.921 -12.964 16.730 1.00 98.31 184 THR A O 1
ATOM 1416 N N . LEU A 1 185 ? -7.545 -11.294 18.187 1.00 98.19 185 LEU A N 1
ATOM 1417 C CA . LEU A 1 185 ? -7.845 -12.025 19.409 1.00 98.19 185 LEU A CA 1
ATOM 1418 C C . LEU A 1 185 ? -9.068 -11.378 20.044 1.00 98.19 185 LEU A C 1
ATOM 1420 O O . LEU A 1 185 ? -9.111 -10.159 20.182 1.00 98.19 185 LEU A O 1
ATOM 1424 N N . GLU A 1 186 ? -10.042 -12.182 20.431 1.00 98.44 186 GLU A N 1
ATOM 1425 C CA . GLU A 1 186 ? -11.293 -11.755 21.046 1.00 98.44 186 GLU A CA 1
ATOM 1426 C C . GLU A 1 186 ? -11.514 -12.596 22.302 1.00 98.44 186 GLU A C 1
ATOM 1428 O O . GLU A 1 186 ? -11.365 -13.815 22.276 1.00 98.44 186 GLU A O 1
ATOM 1433 N N . TYR A 1 187 ? -11.827 -11.946 23.417 1.00 98.50 187 TYR A N 1
ATOM 1434 C CA . TYR A 1 187 ? -12.127 -12.598 24.683 1.00 98.50 187 TYR A CA 1
ATOM 1435 C C . TYR A 1 187 ? -13.385 -11.986 25.288 1.00 98.50 187 TYR A C 1
ATOM 1437 O O . TYR A 1 187 ? -13.400 -10.798 25.627 1.00 98.50 187 TYR A O 1
ATOM 1445 N N . ARG A 1 188 ? -14.434 -12.793 25.430 1.00 98.19 188 ARG A N 1
ATOM 1446 C CA . ARG A 1 188 ? -15.669 -12.402 26.110 1.00 98.19 188 ARG A CA 1
ATOM 1447 C C . ARG A 1 188 ? -15.413 -12.389 27.619 1.00 98.19 188 ARG A C 1
ATOM 1449 O O . ARG A 1 188 ? -15.174 -13.422 28.231 1.00 98.19 188 ARG A O 1
ATOM 1456 N N . LEU A 1 189 ? -15.406 -11.198 28.212 1.00 97.38 189 LEU A N 1
ATOM 1457 C CA . LEU A 1 189 ? -15.217 -11.000 29.653 1.00 97.38 189 LEU A CA 1
ATOM 1458 C C . LEU A 1 189 ? -16.518 -11.269 30.425 1.00 97.38 189 LEU A C 1
ATOM 1460 O O . LEU A 1 189 ? -16.475 -11.753 31.554 1.00 97.38 189 LEU A O 1
ATOM 1464 N N . SER A 1 190 ? -17.656 -10.938 29.814 1.00 97.19 190 SER A N 1
ATOM 1465 C CA . SER A 1 190 ? -19.021 -11.244 30.256 1.00 97.19 190 SER A CA 1
ATOM 1466 C C . SER A 1 190 ? -19.970 -11.171 29.054 1.00 97.19 190 SER A C 1
ATOM 1468 O O . SER A 1 190 ? -19.542 -10.792 27.964 1.00 97.19 190 SER A O 1
ATOM 1470 N N . ASP A 1 191 ? -21.258 -11.469 29.245 1.00 95.88 191 ASP A N 1
ATOM 1471 C CA . ASP A 1 191 ? -22.280 -11.388 28.185 1.00 95.88 191 ASP A CA 1
ATOM 1472 C C . ASP A 1 191 ? -22.317 -10.020 27.476 1.00 95.88 191 ASP A C 1
ATOM 1474 O O . ASP A 1 191 ? -22.607 -9.946 26.287 1.00 95.88 191 ASP A O 1
ATOM 1478 N N . ASN A 1 192 ? -21.930 -8.959 28.191 1.00 97.44 192 ASN A N 1
ATOM 1479 C CA . ASN A 1 192 ? -22.036 -7.565 27.761 1.00 97.44 192 ASN A CA 1
ATOM 1480 C C . ASN A 1 192 ? -20.672 -6.887 27.554 1.00 97.44 192 ASN A C 1
ATOM 1482 O O . ASN A 1 192 ? -20.615 -5.679 27.330 1.00 97.44 192 ASN A O 1
ATOM 1486 N N . LEU A 1 193 ? -19.554 -7.608 27.712 1.00 98.06 193 LEU A N 1
ATOM 1487 C CA . LEU A 1 193 ? -18.216 -7.016 27.674 1.00 98.06 193 LEU A CA 1
ATOM 1488 C C . LEU A 1 193 ? -17.223 -7.918 26.939 1.00 98.06 193 LEU A C 1
ATOM 1490 O O . LEU A 1 193 ? -16.992 -9.061 27.329 1.00 98.06 193 LEU A O 1
ATOM 1494 N N . THR A 1 194 ? -16.561 -7.371 25.923 1.00 98.56 194 THR A N 1
ATOM 1495 C CA . THR A 1 194 ? -15.575 -8.083 25.102 1.00 98.56 194 THR A CA 1
ATOM 1496 C C . THR A 1 194 ? -14.263 -7.311 25.030 1.00 98.56 194 THR A C 1
ATOM 1498 O O . THR A 1 194 ? -14.240 -6.120 24.728 1.00 98.56 194 THR A O 1
ATOM 1501 N N . ALA A 1 195 ? -13.147 -7.993 25.272 1.00 98.62 195 ALA A N 1
ATOM 1502 C CA . ALA A 1 195 ? -11.816 -7.486 24.968 1.00 98.62 195 ALA A CA 1
ATOM 1503 C C . ALA A 1 195 ? -11.378 -7.982 23.589 1.00 98.62 195 ALA A C 1
ATOM 1505 O O . ALA A 1 195 ? -11.510 -9.164 23.276 1.00 98.62 195 ALA A O 1
ATOM 1506 N N . LYS A 1 196 ? -10.822 -7.092 22.770 1.00 98.50 196 LYS A N 1
ATOM 1507 C CA . LYS A 1 196 ? -10.367 -7.414 21.420 1.00 98.50 196 LYS A CA 1
ATOM 1508 C C . LYS A 1 196 ? -9.008 -6.792 21.140 1.00 98.50 196 LYS A C 1
ATOM 1510 O O . LYS A 1 196 ? -8.768 -5.632 21.457 1.00 98.50 196 LYS A O 1
ATOM 1515 N N . ALA A 1 197 ? -8.115 -7.564 20.538 1.00 98.62 197 ALA A N 1
ATOM 1516 C CA . ALA A 1 197 ? -6.798 -7.122 20.108 1.00 98.62 197 ALA A CA 1
ATOM 1517 C C . ALA A 1 197 ? -6.600 -7.458 18.631 1.00 98.62 197 ALA A C 1
ATOM 1519 O O . ALA A 1 197 ? -6.807 -8.596 18.217 1.00 98.62 197 ALA A O 1
ATOM 1520 N N . ILE A 1 198 ? -6.190 -6.476 17.840 1.00 98.31 198 ILE A N 1
ATOM 1521 C CA . ILE A 1 198 ? -5.965 -6.601 16.403 1.00 98.31 198 ILE A CA 1
ATOM 1522 C C . ILE A 1 198 ? -4.541 -6.142 16.135 1.00 98.31 198 ILE A C 1
ATOM 1524 O O . ILE A 1 198 ? -4.184 -5.018 16.470 1.00 98.31 198 ILE A O 1
ATOM 1528 N N . GLY A 1 199 ? -3.716 -6.992 15.538 1.00 98.25 199 GLY A N 1
ATOM 1529 C CA . GLY A 1 199 ? -2.341 -6.635 15.213 1.00 98.25 199 GLY A CA 1
ATOM 1530 C C . GLY A 1 199 ? -1.972 -7.075 13.813 1.00 98.25 199 GLY A C 1
ATOM 1531 O O . GLY A 1 199 ? -2.435 -8.112 13.344 1.00 98.25 199 GLY A O 1
ATOM 1532 N N . ALA A 1 200 ? -1.124 -6.299 13.149 1.00 97.88 200 ALA A N 1
ATOM 1533 C CA . ALA A 1 200 ? -0.586 -6.664 11.850 1.00 97.88 200 ALA A CA 1
ATOM 1534 C C . ALA A 1 200 ? 0.880 -6.255 11.720 1.00 97.88 200 ALA A C 1
ATOM 1536 O O . ALA A 1 200 ? 1.335 -5.261 12.281 1.00 97.88 200 ALA A O 1
ATOM 1537 N N . SER A 1 201 ? 1.631 -7.035 10.953 1.00 98.25 201 SER A N 1
ATOM 1538 C CA . SER A 1 201 ? 2.983 -6.711 10.522 1.00 98.25 201 SER A CA 1
ATOM 1539 C C . SER A 1 201 ? 3.086 -7.004 9.039 1.00 98.25 201 SER A C 1
ATOM 1541 O O . SER A 1 201 ? 2.781 -8.113 8.605 1.00 98.25 201 SER A O 1
ATOM 1543 N N . ARG A 1 202 ? 3.573 -6.038 8.269 1.00 96.94 202 ARG A N 1
ATOM 1544 C CA . ARG A 1 202 ? 3.802 -6.192 6.835 1.00 96.94 202 ARG A CA 1
ATOM 1545 C C . ARG A 1 202 ? 5.198 -5.721 6.482 1.00 96.94 202 ARG A C 1
ATOM 1547 O O . ARG A 1 202 ? 5.699 -4.756 7.053 1.00 96.94 202 ARG A O 1
ATOM 1554 N N . SER A 1 203 ? 5.832 -6.411 5.546 1.00 97.56 203 SER A N 1
ATOM 1555 C CA . SER A 1 203 ? 7.059 -5.933 4.925 1.00 97.56 203 SER A CA 1
ATOM 1556 C C . SER A 1 203 ? 6.972 -6.028 3.417 1.00 97.56 203 SER A C 1
ATOM 1558 O O . SER A 1 203 ? 6.424 -6.993 2.888 1.00 97.56 203 SER A O 1
ATOM 1560 N N . TYR A 1 204 ? 7.585 -5.059 2.765 1.00 96.19 204 TYR A N 1
ATOM 1561 C CA . TYR A 1 204 ? 7.699 -4.924 1.330 1.00 96.19 204 TYR A CA 1
ATOM 1562 C C . TYR A 1 204 ? 9.173 -4.751 0.983 1.00 96.19 204 TYR A C 1
ATOM 1564 O O . TYR A 1 204 ? 9.898 -4.005 1.647 1.00 96.19 204 TYR A O 1
ATOM 1572 N N . ARG A 1 205 ? 9.615 -5.440 -0.060 1.00 96.44 205 ARG A N 1
ATOM 1573 C CA . ARG A 1 205 ? 10.910 -5.231 -0.689 1.00 96.44 205 ARG A CA 1
ATOM 1574 C C . ARG A 1 205 ? 10.721 -5.193 -2.193 1.00 96.44 205 ARG A C 1
ATOM 1576 O O . ARG A 1 205 ? 10.039 -6.056 -2.734 1.00 96.44 205 ARG A O 1
ATOM 1583 N N . ARG A 1 206 ? 11.364 -4.239 -2.850 1.00 92.19 206 ARG A N 1
ATOM 1584 C CA . ARG A 1 206 ? 11.462 -4.161 -4.302 1.00 92.19 206 ARG A CA 1
ATOM 1585 C C . ARG A 1 206 ? 12.908 -3.959 -4.690 1.00 92.19 206 ARG A C 1
ATOM 1587 O O . ARG A 1 206 ? 13.544 -3.045 -4.178 1.00 92.19 206 ARG A O 1
ATOM 1594 N N . ASP A 1 207 ? 13.366 -4.793 -5.601 1.00 91.19 207 ASP A N 1
ATOM 1595 C CA . ASP A 1 207 ? 14.641 -4.648 -6.277 1.00 91.19 207 ASP A CA 1
ATOM 1596 C C . ASP A 1 207 ? 14.303 -4.533 -7.768 1.00 91.19 207 ASP A C 1
ATOM 1598 O O . ASP A 1 207 ? 13.739 -5.463 -8.343 1.00 91.19 207 ASP A O 1
ATOM 1602 N N . ASP A 1 208 ? 14.557 -3.385 -8.384 1.00 83.88 208 ASP A N 1
ATOM 1603 C CA . ASP A 1 208 ? 14.312 -3.189 -9.808 1.00 83.88 208 ASP A CA 1
ATOM 1604 C C . ASP A 1 208 ? 15.413 -2.388 -10.487 1.00 83.88 208 ASP A C 1
ATOM 1606 O O . ASP A 1 208 ? 16.113 -1.561 -9.903 1.00 83.88 208 ASP A O 1
ATOM 1610 N N . THR A 1 209 ? 15.576 -2.672 -11.768 1.00 76.81 209 THR A N 1
ATOM 1611 C CA . THR A 1 209 ? 16.502 -1.988 -12.661 1.00 76.81 209 THR A CA 1
ATOM 1612 C C . THR A 1 209 ? 15.682 -1.590 -13.881 1.00 76.81 209 THR A C 1
ATOM 1614 O O . THR A 1 209 ? 14.791 -2.324 -14.307 1.00 76.81 209 THR A O 1
ATOM 1617 N N . ASN A 1 210 ? 15.862 -0.371 -14.380 1.00 69.50 210 ASN A N 1
ATOM 1618 C CA . ASN A 1 210 ? 15.057 0.119 -15.486 1.00 69.50 210 ASN A CA 1
ATOM 1619 C C . ASN A 1 210 ? 15.729 1.237 -16.291 1.00 69.50 210 ASN A C 1
ATOM 1621 O O . ASN A 1 210 ? 15.850 2.382 -15.842 1.00 69.50 210 ASN A O 1
ATOM 1625 N N . ASN A 1 211 ? 16.107 0.905 -17.524 1.00 60.38 211 ASN A N 1
ATOM 1626 C CA . ASN A 1 211 ? 16.551 1.861 -18.528 1.00 60.38 211 ASN A CA 1
ATOM 1627 C C . ASN A 1 211 ? 15.496 1.925 -19.635 1.00 60.38 211 ASN A C 1
ATOM 1629 O O . ASN A 1 211 ? 15.500 1.124 -20.567 1.00 60.38 211 ASN A O 1
ATOM 1633 N N . TYR A 1 212 ? 14.578 2.875 -19.513 1.00 62.78 212 TYR A N 1
ATOM 1634 C CA . TYR A 1 212 ? 13.461 3.020 -20.431 1.00 62.78 212 TYR A CA 1
ATOM 1635 C C . TYR A 1 212 ? 13.896 3.659 -21.755 1.00 62.78 212 TYR A C 1
ATOM 1637 O O . TYR A 1 212 ? 13.605 4.825 -21.958 1.00 62.78 212 TYR A O 1
ATOM 1645 N N . GLY A 1 213 ? 14.615 2.982 -22.654 1.00 62.84 213 GLY A N 1
ATOM 1646 C CA . GLY A 1 213 ? 15.070 3.662 -23.870 1.00 62.84 213 GLY A CA 1
ATOM 1647 C C . GLY A 1 213 ? 15.725 2.827 -24.956 1.00 62.84 213 GLY A C 1
ATOM 1648 O O . GLY A 1 213 ? 16.251 1.757 -24.663 1.00 62.84 213 GLY A O 1
ATOM 1649 N N . PRO A 1 214 ? 15.801 3.353 -26.194 1.00 65.38 214 PRO A N 1
ATOM 1650 C CA . PRO A 1 214 ? 16.611 2.746 -27.241 1.00 65.38 214 PRO A CA 1
ATOM 1651 C C . PRO A 1 214 ? 18.095 2.778 -26.847 1.00 65.38 214 PRO A C 1
ATOM 1653 O O . PRO A 1 214 ? 18.609 3.799 -26.378 1.00 65.38 214 PRO A O 1
ATOM 1656 N N . ASN A 1 215 ? 18.800 1.667 -27.055 1.00 64.62 215 ASN A N 1
ATOM 1657 C CA . ASN A 1 215 ? 20.143 1.464 -26.500 1.00 64.62 215 ASN A CA 1
ATOM 1658 C C . ASN A 1 215 ? 21.292 2.056 -27.339 1.00 64.62 215 ASN A C 1
ATOM 1660 O O . ASN A 1 215 ? 22.414 2.160 -26.841 1.00 64.62 215 ASN A O 1
ATOM 1664 N N . ASN A 1 216 ? 21.032 2.490 -28.579 1.00 77.88 216 ASN A N 1
ATOM 1665 C CA . ASN A 1 216 ? 22.072 2.952 -29.508 1.00 77.88 216 ASN A CA 1
ATOM 1666 C C . ASN A 1 216 ? 21.831 4.354 -30.103 1.00 77.88 216 ASN A C 1
ATOM 1668 O O . ASN A 1 216 ? 22.382 4.702 -31.144 1.00 77.88 216 ASN A O 1
ATOM 1672 N N . LEU A 1 217 ? 21.061 5.218 -29.438 1.00 83.94 217 LEU A N 1
ATOM 1673 C CA . LEU A 1 217 ? 21.065 6.642 -29.798 1.00 83.94 217 LEU A CA 1
ATOM 1674 C C . LEU A 1 217 ? 22.388 7.271 -29.350 1.00 83.94 217 LEU A C 1
ATOM 1676 O O . LEU A 1 217 ? 22.788 7.071 -28.207 1.00 83.94 217 LEU A O 1
ATOM 1680 N N . ARG A 1 218 ? 23.090 8.009 -30.216 1.00 87.94 218 ARG A N 1
ATOM 1681 C CA . ARG A 1 218 ? 24.423 8.571 -29.925 1.00 87.94 218 ARG A CA 1
ATOM 1682 C C . ARG A 1 218 ? 24.449 10.087 -30.061 1.00 87.94 218 ARG A C 1
ATOM 1684 O O . ARG A 1 218 ? 23.785 10.672 -30.907 1.00 87.94 218 ARG A O 1
ATOM 1691 N N . GLY A 1 219 ? 25.273 10.734 -29.251 1.00 89.50 219 GLY A N 1
ATOM 1692 C CA . GLY A 1 219 ? 25.489 12.174 -29.330 1.00 89.50 219 GLY A CA 1
ATOM 1693 C C . GLY A 1 219 ? 26.576 12.632 -28.372 1.00 89.50 219 GLY A C 1
ATOM 1694 O O . GLY A 1 219 ? 27.160 11.823 -27.644 1.00 89.50 219 GLY A O 1
ATOM 1695 N N . LEU A 1 220 ? 26.886 13.930 -28.387 1.00 91.69 220 LEU A N 1
ATOM 1696 C CA . LEU A 1 220 ? 27.777 14.508 -27.385 1.00 91.69 220 LEU A CA 1
ATOM 1697 C C . LEU A 1 220 ? 27.016 14.628 -26.066 1.00 91.69 220 LEU A C 1
ATOM 1699 O O . LEU A 1 220 ? 25.950 15.249 -26.002 1.00 91.69 220 LEU A O 1
ATOM 1703 N N . VAL A 1 221 ? 27.570 14.018 -25.022 1.00 89.44 221 VAL A N 1
ATOM 1704 C CA . VAL A 1 221 ? 26.973 13.975 -23.687 1.00 89.44 221 VAL A CA 1
ATOM 1705 C C . VAL A 1 221 ? 28.001 14.416 -22.660 1.00 89.44 221 VAL A C 1
ATOM 1707 O O . VAL A 1 221 ? 29.118 13.897 -22.628 1.00 89.44 221 VAL A O 1
ATOM 1710 N N . SER A 1 222 ? 27.611 15.339 -21.790 1.00 88.06 222 SER A N 1
ATOM 1711 C CA . SER A 1 222 ? 28.334 15.638 -20.555 1.00 88.06 222 SER A CA 1
ATOM 1712 C C . SER A 1 222 ? 27.714 14.862 -19.390 1.00 88.06 222 SER A C 1
ATOM 1714 O O . SER A 1 222 ? 26.498 14.796 -19.279 1.00 88.06 222 SER A O 1
ATOM 1716 N N . THR A 1 223 ? 28.516 14.265 -18.508 1.00 78.88 223 THR A N 1
ATOM 1717 C CA . THR A 1 223 ? 28.018 13.523 -17.328 1.00 78.88 223 THR A CA 1
ATOM 1718 C C . THR A 1 223 ? 28.181 14.293 -16.016 1.00 78.88 223 THR A C 1
ATOM 1720 O O . THR A 1 223 ? 28.116 13.713 -14.935 1.00 78.88 223 THR A O 1
ATOM 1723 N N . GLY A 1 224 ? 28.448 15.599 -16.088 1.00 70.31 224 GLY A N 1
ATOM 1724 C CA . GLY A 1 224 ? 28.650 16.443 -14.914 1.00 70.31 224 GLY A CA 1
ATOM 1725 C C . GLY A 1 224 ? 29.179 17.829 -15.272 1.00 70.31 224 GLY A C 1
ATOM 1726 O O . GLY A 1 224 ? 29.742 18.031 -16.343 1.00 70.31 224 GLY A O 1
ATOM 1727 N N . ALA A 1 225 ? 29.042 18.784 -14.347 1.00 64.25 225 ALA A N 1
ATOM 1728 C CA . ALA A 1 225 ? 29.318 20.208 -14.580 1.00 64.25 225 ALA A CA 1
ATOM 1729 C C . ALA A 1 225 ? 30.733 20.532 -15.114 1.00 64.25 225 ALA A C 1
ATOM 1731 O O . ALA A 1 225 ? 30.921 21.586 -15.708 1.00 64.25 225 ALA A O 1
ATOM 1732 N N . ASN A 1 226 ? 31.707 19.628 -14.937 1.00 67.69 226 ASN A N 1
ATOM 1733 C CA . ASN A 1 226 ? 33.106 19.808 -15.347 1.00 67.69 226 ASN A CA 1
ATOM 1734 C C . ASN A 1 226 ? 33.640 18.667 -16.227 1.00 67.69 226 ASN A C 1
ATOM 1736 O O . ASN A 1 226 ? 34.852 18.532 -16.395 1.00 67.69 226 ASN A O 1
ATOM 1740 N N . THR A 1 227 ? 32.768 17.810 -16.758 1.00 76.00 227 THR A N 1
ATOM 1741 C CA . THR A 1 227 ? 33.189 16.718 -17.639 1.00 76.00 227 THR A CA 1
ATOM 1742 C C . THR A 1 227 ? 33.059 17.176 -19.091 1.00 76.00 227 THR A C 1
ATOM 1744 O O . THR A 1 227 ? 31.943 17.522 -19.502 1.00 76.00 227 THR A O 1
ATOM 1747 N N . PRO A 1 228 ? 34.158 17.186 -19.878 1.00 84.19 228 PRO A N 1
ATOM 1748 C CA . PRO A 1 228 ? 34.085 17.483 -21.302 1.00 84.19 228 PRO A CA 1
ATOM 1749 C C . PRO A 1 228 ? 33.047 16.584 -21.979 1.00 84.19 228 PRO A C 1
ATOM 1751 O O . PRO A 1 228 ? 33.016 15.385 -21.683 1.00 84.19 228 PRO A O 1
ATOM 1754 N N . PRO A 1 229 ? 32.200 17.124 -22.871 1.00 88.56 229 PRO A N 1
ATOM 1755 C CA . PRO A 1 229 ? 31.266 16.302 -23.616 1.00 88.56 229 PRO A CA 1
ATOM 1756 C C . PRO A 1 229 ? 32.017 15.248 -24.423 1.00 88.56 229 PRO A C 1
ATOM 1758 O O . PRO A 1 229 ? 32.954 15.566 -25.155 1.00 88.56 229 PRO A O 1
ATOM 1761 N N . VAL A 1 230 ? 31.594 13.997 -24.298 1.00 90.38 230 VAL A N 1
ATOM 1762 C CA . VAL A 1 230 ? 32.144 12.883 -25.071 1.00 90.38 230 VAL A CA 1
ATOM 1763 C C . VAL A 1 230 ? 31.061 12.299 -25.956 1.00 90.38 230 VAL A C 1
ATOM 1765 O O . VAL A 1 230 ? 29.888 12.260 -25.579 1.00 90.38 230 VAL A O 1
ATOM 1768 N N . LEU A 1 231 ? 31.459 11.840 -27.140 1.00 89.25 231 LEU A N 1
ATOM 1769 C CA . LEU A 1 231 ? 30.553 11.119 -28.016 1.00 89.25 231 LEU A CA 1
ATOM 1770 C C . LEU A 1 231 ? 30.287 9.735 -27.428 1.00 89.25 231 LEU A C 1
ATOM 1772 O O . LEU A 1 231 ? 31.203 8.921 -27.303 1.00 89.25 231 LEU 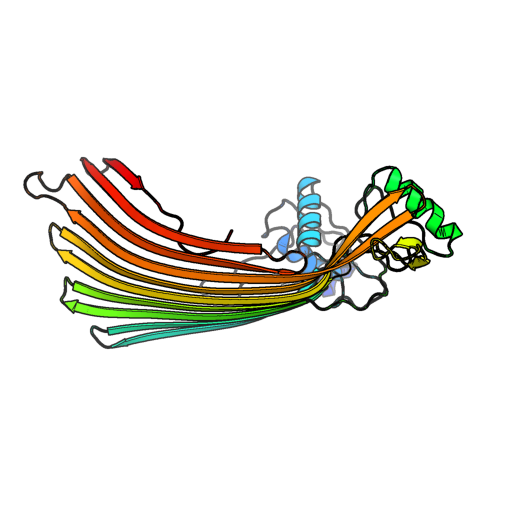A O 1
ATOM 1776 N N . ARG A 1 232 ? 29.037 9.469 -27.058 1.00 86.62 232 ARG A N 1
ATOM 1777 C CA . ARG A 1 232 ? 28.639 8.195 -26.453 1.00 86.62 232 ARG A CA 1
ATOM 1778 C C . ARG A 1 232 ? 27.183 7.869 -26.745 1.00 86.62 232 ARG A C 1
ATOM 1780 O O . ARG A 1 232 ? 26.425 8.725 -27.198 1.00 86.62 232 ARG A O 1
ATOM 1787 N N . SER A 1 233 ? 26.802 6.631 -26.450 1.00 79.62 233 SER A N 1
ATOM 1788 C CA . SER A 1 233 ? 25.397 6.237 -26.441 1.00 79.62 233 SER A CA 1
ATOM 1789 C C . SER A 1 233 ? 24.660 6.925 -25.288 1.00 79.62 233 SER A C 1
ATOM 1791 O O . SER A 1 233 ? 25.159 6.990 -24.159 1.00 79.62 233 SER A O 1
ATOM 1793 N N . PHE A 1 234 ? 23.481 7.445 -25.598 1.00 75.06 234 PHE A N 1
ATOM 1794 C CA . PHE A 1 234 ? 22.603 8.220 -24.745 1.00 75.06 234 PHE A CA 1
ATOM 1795 C C . PHE A 1 234 ? 21.175 7.711 -24.916 1.00 75.06 234 PHE A C 1
ATOM 1797 O O . PHE A 1 234 ? 20.469 8.095 -25.842 1.00 75.06 234 PHE A O 1
ATOM 1804 N N . SER A 1 235 ? 20.740 6.862 -23.990 1.00 67.12 235 SER A N 1
ATOM 1805 C CA . SER A 1 235 ? 19.370 6.347 -23.963 1.00 67.12 235 SER A CA 1
ATOM 1806 C C . SER A 1 235 ? 18.387 7.298 -23.272 1.00 67.12 235 SER A C 1
ATOM 1808 O O . SER A 1 235 ? 17.302 6.862 -22.948 1.00 67.12 235 SER A O 1
ATOM 1810 N N . GLY A 1 236 ? 18.759 8.565 -23.033 1.00 57.78 236 GLY A N 1
ATOM 1811 C CA . GLY A 1 236 ? 17.899 9.760 -22.974 1.00 57.78 236 GLY A CA 1
ATOM 1812 C C . GLY A 1 236 ? 16.681 9.851 -22.056 1.00 57.78 236 GLY A C 1
ATOM 1813 O O . GLY A 1 236 ? 16.096 10.930 -21.993 1.00 57.78 236 GLY A O 1
ATOM 1814 N N . TRP A 1 237 ? 16.308 8.809 -21.324 1.00 74.69 237 TRP A N 1
ATOM 1815 C CA . TRP A 1 237 ? 15.067 8.802 -20.555 1.00 74.69 237 TRP A CA 1
ATOM 1816 C C . TRP A 1 237 ? 15.326 8.685 -19.058 1.00 74.69 237 TRP A C 1
ATOM 1818 O O . TRP A 1 237 ? 16.312 8.094 -18.607 1.00 74.69 237 TRP A O 1
ATOM 1828 N N . TYR A 1 238 ? 14.440 9.314 -18.285 1.00 75.00 238 TYR A N 1
ATOM 1829 C CA . TYR A 1 238 ? 14.446 9.205 -16.833 1.00 75.00 238 TYR A CA 1
ATOM 1830 C C . TYR A 1 238 ? 14.298 7.739 -16.432 1.00 75.00 238 TYR A C 1
ATOM 1832 O O . TYR A 1 238 ? 13.392 7.056 -16.905 1.00 75.00 238 TYR A O 1
ATOM 1840 N N . GLY A 1 239 ? 15.167 7.262 -15.547 1.00 76.69 239 GLY A N 1
ATOM 1841 C CA . GLY A 1 239 ? 15.150 5.864 -15.142 1.00 76.69 239 GLY A CA 1
ATOM 1842 C C . GLY A 1 239 ? 15.977 5.581 -13.899 1.00 76.69 239 GLY A C 1
ATOM 1843 O O . GLY A 1 239 ? 16.728 6.430 -13.402 1.00 76.69 239 GLY A O 1
ATOM 1844 N N . PHE A 1 240 ? 15.826 4.354 -13.414 1.00 79.88 240 PHE A N 1
ATOM 1845 C CA . PHE A 1 240 ? 16.606 3.800 -12.318 1.00 79.88 240 PHE A CA 1
ATOM 1846 C C . PHE A 1 240 ? 17.620 2.833 -12.905 1.00 79.88 240 PHE A C 1
ATOM 1848 O O . PHE A 1 240 ? 17.237 1.797 -13.427 1.00 79.88 240 PHE A O 1
ATOM 1855 N N . LEU A 1 241 ? 18.912 3.133 -12.799 1.00 81.38 241 LEU A N 1
ATOM 1856 C CA . LEU A 1 241 ? 19.927 2.132 -13.141 1.00 81.38 241 LEU A CA 1
ATOM 1857 C C . LEU A 1 241 ? 19.813 0.932 -12.196 1.00 81.38 241 LEU A C 1
ATOM 1859 O O . LEU A 1 241 ? 19.918 -0.208 -12.626 1.00 81.38 241 LEU A O 1
ATOM 1863 N N . GLU A 1 242 ? 19.523 1.222 -10.931 1.00 85.56 242 GLU A N 1
ATOM 1864 C CA . GLU A 1 242 ? 19.199 0.269 -9.876 1.00 85.56 242 GLU A CA 1
ATOM 1865 C C . GLU A 1 242 ? 18.356 0.979 -8.817 1.00 85.56 242 GLU A C 1
ATOM 1867 O O . GLU A 1 242 ? 18.577 2.160 -8.523 1.00 85.56 242 GLU A O 1
ATOM 1872 N N . ARG A 1 243 ? 17.386 0.279 -8.239 1.00 89.25 243 ARG A N 1
ATOM 1873 C CA . ARG A 1 243 ? 16.577 0.774 -7.135 1.00 89.25 243 ARG A CA 1
ATOM 1874 C C . ARG A 1 243 ? 16.207 -0.372 -6.205 1.00 89.25 243 ARG A C 1
ATOM 1876 O O . ARG A 1 243 ? 15.871 -1.477 -6.612 1.00 89.25 243 ARG A O 1
ATOM 1883 N N . PHE A 1 244 ? 16.290 -0.057 -4.925 1.00 94.00 244 PHE A N 1
ATOM 1884 C CA . PHE A 1 244 ? 16.083 -0.925 -3.788 1.00 94.00 244 PHE A CA 1
ATOM 1885 C C . PHE A 1 244 ? 15.141 -0.197 -2.839 1.00 94.00 244 PHE A C 1
ATOM 1887 O O . PHE A 1 244 ? 15.505 0.802 -2.214 1.00 94.00 244 PHE A O 1
ATOM 1894 N N . GLN A 1 245 ? 13.915 -0.684 -2.732 1.00 94.81 245 GLN A N 1
ATOM 1895 C CA . GLN A 1 245 ? 12.950 -0.176 -1.773 1.00 94.81 245 GLN A CA 1
ATOM 1896 C C . GLN A 1 245 ? 12.690 -1.219 -0.704 1.00 94.81 245 GLN A C 1
ATOM 1898 O O . GLN A 1 245 ? 12.481 -2.395 -0.995 1.00 94.81 245 GLN A O 1
ATOM 1903 N N . THR A 1 246 ? 12.652 -0.780 0.542 1.00 97.19 246 THR A N 1
ATOM 1904 C CA . THR A 1 246 ? 12.237 -1.606 1.671 1.00 97.19 246 THR A CA 1
ATOM 1905 C C . THR A 1 246 ? 11.240 -0.833 2.501 1.00 97.19 246 THR A C 1
ATOM 1907 O O . THR A 1 246 ? 11.446 0.347 2.752 1.00 97.19 246 THR A O 1
ATOM 1910 N N . GLN A 1 247 ? 10.191 -1.489 2.971 1.00 96.88 247 GLN A N 1
ATOM 1911 C CA . GLN A 1 247 ? 9.238 -0.906 3.905 1.00 96.88 247 GLN A CA 1
ATOM 1912 C C . GLN A 1 247 ? 8.805 -1.976 4.895 1.00 96.88 247 GLN A C 1
ATOM 1914 O O . GLN A 1 247 ? 8.604 -3.135 4.536 1.00 96.88 247 GLN A O 1
ATOM 1919 N N . SER A 1 248 ? 8.675 -1.596 6.155 1.00 97.31 248 SER A N 1
ATOM 1920 C CA . SER A 1 248 ? 8.124 -2.435 7.205 1.00 97.31 248 SER A CA 1
ATOM 1921 C C . SER A 1 248 ? 7.141 -1.616 8.021 1.00 97.31 248 SER A C 1
ATOM 1923 O O . SER A 1 248 ? 7.436 -0.484 8.390 1.00 97.31 248 SER A O 1
ATOM 1925 N N . GLN A 1 249 ? 5.970 -2.187 8.271 1.00 96.50 249 GLN A N 1
ATOM 1926 C CA . GLN A 1 249 ? 4.900 -1.565 9.036 1.00 96.50 249 GLN A CA 1
ATOM 1927 C C . GLN A 1 249 ? 4.411 -2.535 10.100 1.00 96.50 249 GLN A C 1
ATOM 1929 O O . GLN A 1 249 ? 4.268 -3.734 9.842 1.00 96.50 249 GLN A O 1
ATOM 1934 N N . LYS A 1 250 ? 4.141 -2.012 11.293 1.00 97.81 250 LYS A N 1
ATOM 1935 C CA . LYS A 1 250 ? 3.555 -2.748 12.410 1.00 97.81 250 LYS A CA 1
ATOM 1936 C C . LYS A 1 250 ? 2.418 -1.940 13.003 1.00 97.81 250 LYS A C 1
ATOM 1938 O O . LYS A 1 250 ? 2.586 -0.757 13.294 1.00 97.81 250 LYS A O 1
ATOM 1943 N N . THR A 1 251 ? 1.291 -2.597 13.228 1.00 97.81 251 THR A N 1
ATOM 1944 C CA . THR A 1 251 ? 0.119 -2.010 13.871 1.00 97.81 251 THR A CA 1
ATOM 1945 C C . THR A 1 251 ? -0.361 -2.888 15.011 1.00 97.81 251 THR A C 1
ATOM 1947 O O . THR A 1 251 ? -0.239 -4.113 14.972 1.00 97.81 251 THR A O 1
ATOM 1950 N N . MET A 1 252 ? -0.884 -2.247 16.050 1.00 98.31 252 MET A N 1
ATOM 1951 C CA . MET A 1 252 ? -1.550 -2.920 17.154 1.00 98.31 252 MET A CA 1
ATOM 1952 C C . MET A 1 252 ? -2.677 -2.037 17.668 1.00 98.31 252 MET A C 1
ATOM 1954 O O . MET A 1 252 ? -2.451 -0.880 18.018 1.00 98.31 252 MET A O 1
ATOM 1958 N N . GLU A 1 253 ? -3.869 -2.599 17.752 1.00 98.56 253 GLU A N 1
ATOM 1959 C CA . GLU A 1 253 ? -5.037 -2.005 18.373 1.00 98.56 253 GLU A CA 1
ATOM 1960 C C . GLU A 1 253 ? -5.539 -2.927 19.476 1.00 98.56 253 GLU A C 1
ATOM 1962 O O . GLU A 1 253 ? -5.635 -4.140 19.294 1.00 98.56 253 GLU A O 1
ATOM 1967 N N . VAL A 1 254 ? -5.860 -2.354 20.628 1.00 98.56 254 VAL A N 1
ATOM 1968 C CA . VAL A 1 254 ? -6.541 -3.058 21.714 1.00 98.56 254 VAL A CA 1
ATOM 1969 C C . VAL A 1 254 ? -7.776 -2.257 22.062 1.00 98.56 254 VAL A C 1
ATOM 1971 O O . VAL A 1 254 ? -7.678 -1.048 22.265 1.00 98.56 254 VAL A O 1
ATOM 1974 N N . GLN A 1 255 ? -8.918 -2.925 22.144 1.00 98.31 255 GLN A N 1
ATOM 1975 C CA . GLN A 1 255 ? -10.202 -2.317 22.448 1.00 98.31 255 GLN A CA 1
ATOM 1976 C C . GLN A 1 255 ? -10.990 -3.145 23.463 1.00 98.31 255 GLN A C 1
ATOM 1978 O O . GLN A 1 255 ? -10.898 -4.372 23.506 1.00 98.31 255 GLN A O 1
ATOM 1983 N N . ILE A 1 256 ? -11.774 -2.447 24.271 1.00 98.62 256 ILE A N 1
ATOM 1984 C CA . ILE A 1 256 ? -12.819 -2.986 25.130 1.00 98.62 256 ILE A CA 1
ATOM 1985 C C . ILE A 1 256 ? -14.147 -2.506 24.556 1.00 98.62 256 ILE A C 1
ATOM 1987 O O . ILE A 1 256 ? -14.333 -1.305 24.358 1.00 98.62 256 ILE A O 1
ATOM 1991 N N . LEU A 1 257 ? -15.035 -3.454 24.289 1.00 98.31 257 LEU A N 1
ATOM 1992 C CA . LEU A 1 257 ? -16.363 -3.262 23.723 1.00 98.31 257 LEU A CA 1
ATOM 1993 C C . LEU A 1 257 ? -17.386 -3.603 24.802 1.00 98.31 257 LEU A C 1
ATOM 1995 O O . LEU A 1 257 ? -17.293 -4.679 25.395 1.00 98.31 257 LEU A O 1
ATOM 1999 N N . GLY A 1 258 ? -18.320 -2.696 25.070 1.00 98.00 258 GLY A N 1
ATOM 2000 C CA . GLY A 1 258 ? -19.406 -2.905 26.021 1.00 98.00 258 GLY A CA 1
ATOM 2001 C C . GLY A 1 258 ? -20.763 -2.686 25.371 1.00 98.00 258 GLY A C 1
ATOM 2002 O O . GLY A 1 258 ? -20.940 -1.687 24.677 1.00 98.00 258 GLY A O 1
ATOM 2003 N N . GLU A 1 259 ? -21.701 -3.589 25.632 1.00 97.69 259 GLU A N 1
ATOM 2004 C CA . GLU A 1 259 ? -23.079 -3.538 25.137 1.00 97.69 259 GLU A CA 1
ATOM 2005 C C . GLU A 1 259 ? -24.043 -3.656 26.322 1.00 97.69 259 GLU A C 1
ATOM 2007 O O . GLU A 1 259 ? -24.159 -4.703 26.955 1.00 97.69 259 GLU A O 1
ATOM 2012 N N . TYR A 1 260 ? -24.703 -2.557 26.671 1.00 95.38 260 TYR A N 1
ATOM 2013 C CA . TYR A 1 260 ? -25.687 -2.471 27.750 1.00 95.38 260 TYR A CA 1
ATOM 2014 C C . TYR A 1 260 ? -26.974 -1.858 27.196 1.00 95.38 260 TYR A C 1
ATOM 2016 O O . TYR A 1 260 ? -26.912 -1.091 26.242 1.00 95.38 260 TYR A O 1
ATOM 2024 N N . ASP A 1 261 ? -28.122 -2.127 27.827 1.00 92.69 261 ASP A N 1
ATOM 2025 C CA . ASP A 1 261 ? -29.464 -1.772 27.324 1.00 92.69 261 ASP A CA 1
ATOM 2026 C C . ASP A 1 261 ? -29.567 -0.387 26.658 1.00 92.69 261 ASP A C 1
ATOM 2028 O O . ASP A 1 261 ? -30.108 -0.258 25.564 1.00 92.69 261 ASP A O 1
ATOM 2032 N N . GLN A 1 262 ? -29.019 0.648 27.299 1.00 93.75 262 GLN A N 1
ATOM 2033 C CA . GLN A 1 262 ? -29.038 2.021 26.784 1.00 93.75 262 GLN A CA 1
ATOM 2034 C C . GLN A 1 262 ? -27.678 2.507 26.275 1.00 93.75 262 GLN A C 1
ATOM 2036 O O . GLN A 1 262 ? -27.601 3.613 25.750 1.00 93.75 262 GLN A O 1
ATOM 2041 N N . ILE A 1 263 ? -26.588 1.775 26.512 1.00 96.44 263 ILE A N 1
ATOM 2042 C CA . ILE A 1 263 ? -25.226 2.273 26.301 1.00 96.44 263 ILE A CA 1
ATOM 2043 C C . ILE A 1 263 ? -24.392 1.216 25.596 1.00 96.44 263 ILE A C 1
ATOM 2045 O O . ILE A 1 263 ? -24.061 0.188 26.183 1.00 96.44 263 ILE A O 1
ATOM 2049 N N . ASN A 1 264 ? -23.926 1.559 24.403 1.00 97.81 264 ASN A N 1
ATOM 2050 C CA . ASN A 1 264 ? -22.849 0.844 23.740 1.00 97.81 264 ASN A CA 1
ATOM 2051 C C . ASN A 1 264 ? -21.587 1.696 23.799 1.00 97.81 264 ASN A C 1
ATOM 2053 O O . ASN A 1 264 ? -21.643 2.918 23.662 1.00 97.81 264 ASN A O 1
ATOM 2057 N N . PHE A 1 265 ? -20.432 1.082 24.031 1.00 98.00 265 PHE A N 1
ATOM 2058 C CA . PHE A 1 265 ? -19.178 1.821 24.020 1.00 98.00 265 PHE A CA 1
ATOM 2059 C C . PHE A 1 265 ? -18.014 1.013 23.472 1.00 98.00 265 PHE A C 1
ATOM 2061 O O . PHE A 1 265 ? -17.946 -0.210 23.592 1.00 98.00 265 PHE A O 1
ATOM 2068 N N . VAL A 1 266 ? -17.037 1.747 22.950 1.00 98.38 266 VAL A N 1
ATOM 2069 C CA . VAL A 1 266 ? -15.701 1.250 22.647 1.00 98.38 266 VAL A CA 1
ATOM 2070 C C . VAL A 1 266 ? -14.670 2.146 23.316 1.00 98.38 266 VAL A C 1
ATOM 2072 O O . VAL A 1 266 ? -14.727 3.371 23.220 1.00 98.38 266 VAL A O 1
ATOM 2075 N N . LEU A 1 267 ? -13.706 1.535 23.994 1.00 98.56 267 LEU A N 1
ATOM 2076 C CA . LEU A 1 267 ? -12.525 2.195 24.540 1.00 98.56 267 LEU A CA 1
ATOM 2077 C C . LEU A 1 267 ? -11.300 1.468 24.011 1.00 98.56 267 LEU A C 1
ATOM 2079 O O . LEU A 1 267 ? -11.196 0.258 24.185 1.00 98.56 267 LEU A O 1
ATOM 2083 N N . GLY A 1 268 ? -10.350 2.180 23.415 1.00 98.44 268 GLY A N 1
ATOM 2084 C CA . GLY A 1 268 ? -9.192 1.524 22.831 1.00 98.44 268 GLY A CA 1
ATOM 2085 C C . GLY A 1 268 ? -7.934 2.366 22.738 1.00 98.44 268 GLY A C 1
ATOM 2086 O O . GLY A 1 268 ? -7.916 3.583 22.936 1.00 98.44 268 GLY A O 1
ATOM 2087 N N . GLY A 1 269 ? -6.847 1.665 22.443 1.00 98.44 269 GLY A N 1
ATOM 2088 C CA . GLY A 1 269 ? -5.532 2.217 22.173 1.00 98.44 269 GLY A CA 1
ATOM 2089 C C . GLY A 1 269 ? -4.992 1.667 20.862 1.00 98.44 269 GLY A C 1
ATOM 2090 O O . GLY A 1 269 ? -5.210 0.504 20.533 1.00 98.44 269 GLY A O 1
ATOM 2091 N N . PHE A 1 270 ? -4.270 2.504 20.128 1.00 97.62 270 PHE A N 1
ATOM 2092 C CA . PHE A 1 270 ? -3.704 2.184 18.825 1.00 97.62 270 PHE A CA 1
ATOM 2093 C C . PHE A 1 270 ? -2.219 2.551 18.776 1.00 97.62 270 PHE A C 1
ATOM 2095 O O . PHE A 1 270 ? -1.810 3.604 19.272 1.00 97.62 270 PHE A O 1
ATOM 2102 N N . TYR A 1 271 ? -1.419 1.698 18.148 1.00 97.75 271 TYR A N 1
ATOM 2103 C CA . TYR A 1 271 ? 0.002 1.885 17.892 1.00 97.75 271 TYR A CA 1
ATOM 2104 C C . TYR A 1 271 ? 0.311 1.591 16.423 1.00 97.75 271 TYR A C 1
ATOM 2106 O O . TYR A 1 271 ? -0.127 0.575 15.887 1.00 97.75 271 TYR A O 1
ATOM 2114 N N . PHE A 1 272 ? 1.111 2.455 15.805 1.00 97.25 272 PHE A N 1
ATOM 2115 C CA . PHE A 1 272 ? 1.636 2.313 14.450 1.00 97.25 272 PHE A CA 1
ATOM 2116 C C . PHE A 1 272 ? 3.132 2.630 14.445 1.00 97.25 272 PHE A C 1
ATOM 2118 O O . PHE A 1 272 ? 3.561 3.608 15.065 1.00 97.25 272 PHE A O 1
ATOM 2125 N N . ASP A 1 273 ? 3.909 1.820 13.736 1.00 97.38 273 ASP A N 1
ATOM 2126 C CA . ASP A 1 273 ? 5.342 2.000 13.513 1.00 97.38 273 ASP A CA 1
ATOM 2127 C C . ASP A 1 273 ? 5.681 1.617 12.077 1.00 97.38 273 ASP A C 1
ATOM 2129 O O . ASP A 1 273 ? 5.293 0.549 11.603 1.00 97.38 273 ASP A O 1
ATOM 2133 N N . GLU A 1 274 ? 6.406 2.491 11.397 1.00 96.44 274 GLU A N 1
ATOM 2134 C CA . GLU A 1 274 ? 6.822 2.328 10.015 1.00 96.44 274 GLU A CA 1
ATOM 2135 C C . GLU A 1 274 ? 8.279 2.740 9.847 1.00 96.44 274 GLU A C 1
ATOM 2137 O O . GLU A 1 274 ? 8.700 3.798 10.319 1.00 96.44 274 GLU A O 1
ATOM 2142 N N . ASP A 1 275 ? 9.016 1.916 9.112 1.00 96.62 275 ASP A N 1
ATOM 2143 C CA . ASP A 1 275 ? 10.347 2.218 8.602 1.00 96.62 275 ASP A CA 1
ATOM 2144 C C . ASP A 1 275 ? 10.360 1.889 7.109 1.00 96.62 275 ASP A C 1
ATOM 2146 O O . ASP A 1 275 ? 10.033 0.763 6.716 1.00 96.62 275 ASP A O 1
ATOM 2150 N N . ALA A 1 276 ? 10.685 2.877 6.282 1.00 96.00 276 ALA A N 1
ATOM 2151 C CA . ALA A 1 276 ? 10.810 2.729 4.844 1.00 96.00 276 ALA A CA 1
ATOM 2152 C C . ALA A 1 276 ? 12.113 3.352 4.346 1.00 96.00 276 ALA A C 1
ATOM 2154 O O . ALA A 1 276 ? 12.568 4.377 4.853 1.00 96.00 276 ALA A O 1
ATOM 2155 N N . ARG A 1 277 ? 12.690 2.757 3.306 1.00 95.31 277 ARG A N 1
ATOM 2156 C CA . ARG A 1 277 ? 13.870 3.252 2.607 1.00 95.31 277 ARG A CA 1
ATOM 2157 C C . ARG A 1 277 ? 13.696 3.068 1.109 1.00 95.31 277 ARG A C 1
ATOM 2159 O O . ARG A 1 277 ? 13.211 2.033 0.664 1.00 95.31 277 ARG A O 1
ATOM 2166 N N . ASP A 1 278 ? 14.122 4.060 0.347 1.00 93.75 278 ASP A N 1
ATOM 2167 C CA . ASP A 1 278 ? 14.237 4.002 -1.105 1.00 93.75 278 ASP A CA 1
ATOM 2168 C C . ASP A 1 278 ? 15.648 4.445 -1.480 1.00 93.75 278 ASP A C 1
ATOM 2170 O O . ASP A 1 278 ? 16.014 5.613 -1.333 1.00 93.75 278 ASP A O 1
ATOM 2174 N N . PHE A 1 279 ? 16.442 3.483 -1.922 1.00 94.00 279 PHE A N 1
ATOM 2175 C CA . PHE A 1 279 ? 17.832 3.656 -2.288 1.00 94.00 279 PHE A CA 1
ATOM 2176 C C . PHE A 1 279 ? 18.019 3.269 -3.748 1.00 94.00 279 PHE A C 1
ATOM 2178 O O . PHE A 1 279 ? 17.503 2.250 -4.187 1.00 94.00 279 PHE A O 1
ATOM 2185 N N . GLY A 1 280 ? 18.774 4.039 -4.516 1.00 92.00 280 GLY A N 1
ATOM 2186 C CA . GLY A 1 280 ? 19.047 3.670 -5.895 1.00 92.00 280 GLY A CA 1
ATOM 2187 C C . GLY A 1 280 ? 19.821 4.717 -6.663 1.00 92.00 280 GLY A C 1
ATOM 2188 O O . GLY A 1 280 ? 19.994 5.853 -6.217 1.00 92.00 280 GLY A O 1
ATOM 2189 N N . THR A 1 281 ? 20.251 4.338 -7.854 1.00 88.81 281 THR A N 1
ATOM 2190 C CA . THR A 1 281 ? 20.955 5.221 -8.774 1.00 88.81 281 THR A CA 1
ATOM 2191 C C . THR A 1 281 ? 19.979 5.688 -9.847 1.00 88.81 281 THR A C 1
ATOM 2193 O O . THR A 1 281 ? 19.445 4.898 -10.623 1.00 88.81 281 THR A O 1
ATOM 2196 N N . THR A 1 282 ? 19.733 6.995 -9.886 1.00 85.50 282 THR A N 1
ATOM 2197 C CA . THR A 1 282 ? 18.851 7.630 -10.874 1.00 85.50 282 THR A CA 1
ATOM 2198 C C . THR A 1 282 ? 19.640 8.258 -12.004 1.00 85.50 282 THR A C 1
ATOM 2200 O O . THR A 1 282 ? 20.700 8.844 -11.778 1.00 85.50 282 THR A O 1
ATOM 2203 N N . ARG A 1 283 ? 19.067 8.195 -13.203 1.00 81.75 283 ARG A N 1
ATOM 2204 C CA . ARG A 1 283 ? 19.538 8.904 -14.388 1.00 81.75 283 ARG A CA 1
ATOM 2205 C C . ARG A 1 283 ? 18.595 10.061 -14.708 1.00 81.75 283 ARG A C 1
ATOM 2207 O O . ARG A 1 283 ? 17.388 9.859 -14.831 1.00 81.75 283 ARG A O 1
ATOM 2214 N N . LEU A 1 284 ? 19.144 11.265 -14.830 1.00 83.56 284 LEU A N 1
ATOM 2215 C CA . LEU A 1 284 ? 18.428 12.500 -15.150 1.00 83.56 284 LEU A CA 1
ATOM 2216 C C . LEU A 1 284 ? 19.021 13.127 -16.422 1.00 83.56 284 LEU A C 1
ATOM 2218 O O . LEU A 1 284 ? 19.956 13.930 -16.342 1.00 83.56 284 LEU A O 1
ATOM 2222 N N . PRO A 1 285 ? 18.508 12.738 -17.597 1.00 82.50 285 PRO A N 1
ATOM 2223 C CA . PRO A 1 285 ? 18.933 13.299 -18.869 1.00 82.50 285 PRO A CA 1
ATOM 2224 C C . PRO A 1 285 ? 18.331 14.692 -19.106 1.00 82.50 285 PRO A C 1
ATOM 2226 O O . PRO A 1 285 ? 17.148 14.925 -18.863 1.00 82.50 285 PRO A O 1
ATOM 2229 N N . PHE A 1 286 ? 19.137 15.609 -19.640 1.00 86.19 286 PHE A N 1
ATOM 2230 C CA . PHE A 1 286 ? 18.734 16.952 -20.058 1.00 86.19 286 PHE A CA 1
ATOM 2231 C C . PHE A 1 286 ? 19.301 17.264 -21.441 1.00 86.19 286 PHE A C 1
ATOM 2233 O O . PHE A 1 286 ? 20.470 17.000 -21.712 1.00 86.19 286 PHE A O 1
ATOM 2240 N N . PHE A 1 287 ? 18.513 17.898 -22.304 1.00 88.06 287 PHE A N 1
ATOM 2241 C CA . PHE A 1 287 ? 18.986 18.387 -23.600 1.00 88.06 287 PHE A CA 1
ATOM 2242 C C . PHE A 1 287 ? 19.355 19.864 -23.462 1.00 88.06 287 PHE A C 1
ATOM 2244 O O . PHE A 1 287 ? 18.500 20.686 -23.138 1.00 88.06 287 PHE A O 1
ATOM 2251 N N . ILE A 1 288 ? 20.634 20.194 -23.656 1.00 89.69 288 ILE A N 1
ATOM 2252 C CA . ILE A 1 288 ? 21.152 21.565 -23.514 1.00 89.69 288 ILE A CA 1
ATOM 2253 C C . ILE A 1 288 ? 21.011 22.317 -24.841 1.00 89.69 288 ILE A C 1
ATOM 2255 O O . ILE A 1 288 ? 20.661 23.495 -24.861 1.00 89.69 288 ILE A O 1
ATOM 2259 N N . SER A 1 289 ? 21.287 21.638 -25.954 1.00 91.44 289 SER A N 1
ATOM 2260 C CA . SER A 1 289 ? 21.168 22.172 -27.311 1.00 91.44 289 SER A CA 1
ATOM 2261 C C . SER A 1 289 ? 20.839 21.055 -28.305 1.00 91.44 289 SER A C 1
ATOM 2263 O O . SER A 1 289 ? 20.781 19.880 -27.946 1.00 91.44 289 SER A O 1
ATOM 2265 N N . SER A 1 290 ? 20.712 21.414 -29.583 1.00 90.50 290 SER A N 1
ATOM 2266 C CA . SER A 1 290 ? 20.603 20.470 -30.702 1.00 90.50 290 SER A CA 1
ATOM 2267 C C . SER A 1 290 ? 21.841 19.591 -30.919 1.00 90.50 290 SER A C 1
ATOM 2269 O O . SER A 1 290 ? 21.833 18.741 -31.798 1.00 90.50 290 SER A O 1
ATOM 2271 N N . THR A 1 291 ? 22.929 19.782 -30.171 1.00 90.62 291 THR A N 1
ATOM 2272 C CA . THR A 1 291 ? 24.165 18.995 -30.322 1.00 90.62 291 THR A CA 1
ATOM 2273 C C . THR A 1 291 ? 24.734 18.493 -29.003 1.00 90.62 291 THR A C 1
ATOM 2275 O O . THR A 1 291 ? 25.640 17.665 -29.022 1.00 90.62 291 THR A O 1
ATOM 2278 N N . LEU A 1 292 ? 24.213 18.958 -27.864 1.00 90.12 292 LEU A N 1
ATOM 2279 C CA . LEU A 1 292 ? 24.733 18.645 -26.539 1.00 90.12 292 LEU A CA 1
ATOM 2280 C C . LEU A 1 292 ? 23.613 18.235 -25.580 1.00 90.12 292 LEU A C 1
ATOM 2282 O O . LEU A 1 292 ? 22.655 18.979 -25.364 1.00 90.12 292 LEU A O 1
ATOM 2286 N N . ALA A 1 293 ? 23.804 17.090 -24.931 1.00 90.00 293 ALA A N 1
ATOM 2287 C CA . ALA A 1 293 ? 22.997 16.638 -23.807 1.00 90.00 293 ALA A CA 1
ATOM 2288 C C . ALA A 1 293 ? 23.842 16.545 -22.529 1.00 90.00 293 ALA A C 1
ATOM 2290 O O . ALA A 1 293 ? 25.072 16.456 -22.566 1.00 90.00 293 ALA A O 1
ATOM 2291 N N . SER A 1 294 ? 23.166 16.560 -21.389 1.00 87.81 294 SER A N 1
ATOM 2292 C CA . SER A 1 294 ? 23.712 16.237 -20.080 1.00 87.81 294 SER A CA 1
ATOM 2293 C C . SER A 1 294 ? 23.033 14.983 -19.556 1.00 87.81 294 SER A C 1
ATOM 2295 O O . SER A 1 294 ? 21.818 14.846 -19.656 1.00 87.81 294 SER A O 1
ATOM 2297 N N . ASP A 1 295 ? 23.810 14.075 -18.994 1.00 84.50 295 ASP A N 1
ATOM 2298 C CA . ASP A 1 295 ? 23.338 12.839 -18.396 1.00 84.50 295 ASP A CA 1
ATOM 2299 C C . ASP A 1 295 ? 23.774 12.791 -16.936 1.00 84.50 295 ASP A C 1
ATOM 2301 O O . ASP A 1 295 ? 24.890 12.378 -16.606 1.00 84.50 295 ASP A O 1
ATOM 2305 N N . VAL A 1 296 ? 22.911 13.295 -16.057 1.00 84.25 296 VAL A N 1
ATOM 2306 C CA . VAL A 1 296 ? 23.217 13.385 -14.632 1.00 84.25 296 VAL A CA 1
ATOM 2307 C C . VAL A 1 296 ? 22.865 12.058 -13.979 1.00 84.25 296 VAL A C 1
ATOM 2309 O O . VAL A 1 296 ? 21.695 11.738 -13.771 1.00 84.25 296 VAL A O 1
ATOM 2312 N N . ILE A 1 297 ? 23.891 11.287 -13.634 1.00 82.81 297 ILE A N 1
ATOM 2313 C CA . ILE A 1 297 ? 23.747 10.067 -12.844 1.00 82.81 297 ILE A CA 1
ATOM 2314 C C . ILE A 1 297 ? 23.973 10.435 -11.385 1.00 82.81 297 ILE A C 1
ATOM 2316 O O . ILE A 1 297 ? 25.038 10.932 -11.020 1.00 82.81 297 ILE A O 1
ATOM 2320 N N . GLN A 1 298 ? 22.967 10.204 -10.549 1.00 86.69 298 GLN A N 1
ATOM 2321 C CA . GLN A 1 298 ? 23.037 10.550 -9.137 1.00 86.69 298 GLN A CA 1
ATOM 2322 C C . GLN A 1 298 ? 22.480 9.442 -8.252 1.00 86.69 298 GLN A C 1
ATOM 2324 O O . GLN A 1 298 ? 21.443 8.836 -8.544 1.00 86.69 298 GLN A O 1
ATOM 2329 N N . LEU A 1 299 ? 23.162 9.236 -7.130 1.00 90.25 299 LEU A N 1
ATOM 2330 C CA . LEU A 1 299 ? 22.703 8.368 -6.062 1.00 90.25 299 LEU A CA 1
ATOM 2331 C C . LEU A 1 299 ? 21.568 9.044 -5.294 1.00 90.25 299 LEU A C 1
ATOM 2333 O O . LEU A 1 299 ? 21.628 10.240 -4.988 1.00 90.25 299 LEU A O 1
ATOM 2337 N N . ARG A 1 300 ? 20.562 8.257 -4.940 1.00 90.06 300 ARG A N 1
ATOM 2338 C CA . ARG A 1 300 ? 19.374 8.667 -4.210 1.00 90.06 300 ARG A CA 1
ATOM 2339 C C . ARG A 1 300 ? 19.192 7.750 -3.013 1.00 90.06 300 ARG A C 1
ATOM 2341 O O . ARG A 1 300 ? 19.209 6.536 -3.165 1.00 90.06 300 ARG A O 1
ATOM 2348 N N . ASP A 1 301 ? 19.025 8.334 -1.837 1.00 94.06 301 ASP A N 1
ATOM 2349 C CA . ASP A 1 301 ? 18.806 7.582 -0.602 1.00 94.06 301 ASP A CA 1
ATOM 2350 C C . ASP A 1 301 ? 17.823 8.357 0.265 1.00 94.06 301 ASP A C 1
ATOM 2352 O O . ASP A 1 301 ? 18.161 9.425 0.788 1.00 94.06 301 ASP A O 1
ATOM 2356 N N . TYR A 1 302 ? 16.601 7.840 0.343 1.00 93.25 302 TYR A N 1
ATOM 2357 C CA . TYR A 1 302 ? 15.527 8.342 1.183 1.00 93.25 302 TYR A CA 1
ATOM 2358 C C . TYR A 1 302 ? 15.233 7.341 2.283 1.00 93.25 302 TYR A C 1
ATOM 2360 O O . TYR A 1 302 ? 15.140 6.145 2.019 1.00 93.25 302 TYR A O 1
ATOM 2368 N N . SER A 1 303 ? 14.975 7.830 3.487 1.00 94.81 303 SER A N 1
ATOM 2369 C CA . SER A 1 303 ? 14.362 7.043 4.545 1.00 94.81 303 SER A CA 1
ATOM 2370 C C . SER A 1 303 ? 13.221 7.807 5.198 1.00 94.81 303 SER A C 1
ATOM 2372 O O . SER A 1 303 ? 13.241 9.034 5.301 1.00 94.81 303 SER A O 1
ATOM 2374 N N . VAL A 1 304 ? 12.209 7.056 5.606 1.00 94.44 304 VAL A N 1
ATOM 2375 C CA . VAL A 1 304 ? 11.020 7.528 6.298 1.00 94.44 304 VAL A CA 1
ATOM 2376 C C . VAL A 1 304 ? 10.858 6.679 7.541 1.00 94.44 304 VAL A C 1
ATOM 2378 O O . VAL A 1 304 ? 10.843 5.453 7.464 1.00 94.44 304 VAL A O 1
ATOM 2381 N N . LYS A 1 305 ? 10.689 7.332 8.686 1.00 95.75 305 LYS A N 1
ATOM 2382 C CA . LYS A 1 305 ? 10.278 6.681 9.929 1.00 95.75 305 LYS A CA 1
ATOM 2383 C C . LYS A 1 305 ? 9.031 7.357 10.446 1.00 95.75 305 LYS A C 1
ATOM 2385 O O . LYS A 1 305 ? 9.008 8.577 10.577 1.00 95.75 305 LYS A O 1
ATOM 2390 N N . SER A 1 306 ? 8.000 6.588 10.762 1.00 95.88 306 SER A N 1
ATOM 2391 C CA . SER A 1 306 ? 6.759 7.129 11.306 1.00 95.88 306 SER A CA 1
ATOM 2392 C C . SER A 1 306 ? 6.297 6.311 12.500 1.00 95.88 306 SER A C 1
ATOM 2394 O O . SER A 1 306 ? 6.307 5.087 12.472 1.00 95.88 306 SER A O 1
ATOM 2396 N N . LYS A 1 307 ? 5.906 6.999 13.571 1.00 96.88 307 LYS A N 1
ATOM 2397 C CA . LYS A 1 307 ? 5.342 6.399 14.779 1.00 96.88 307 LYS A CA 1
ATOM 2398 C C . LYS A 1 307 ? 4.092 7.152 15.174 1.00 96.88 307 LYS A C 1
ATOM 2400 O O . LYS A 1 307 ? 4.144 8.369 15.345 1.00 96.88 307 LYS A O 1
ATOM 2405 N N . SER A 1 308 ? 3.011 6.416 15.395 1.00 97.12 308 SER A N 1
ATOM 2406 C CA . SER A 1 308 ? 1.743 6.966 15.853 1.00 97.12 308 SER A CA 1
ATOM 2407 C C . SER A 1 308 ? 1.222 6.205 17.056 1.00 97.12 308 SER A C 1
ATOM 2409 O O . SER A 1 308 ? 1.278 4.976 17.106 1.00 97.12 308 SER A O 1
ATOM 2411 N N . LYS A 1 309 ? 0.712 6.937 18.040 1.00 97.81 309 LYS A N 1
ATOM 2412 C CA . LYS A 1 309 ? 0.045 6.385 19.217 1.00 97.81 309 LYS A CA 1
ATOM 2413 C C . LYS A 1 309 ? -1.267 7.111 19.401 1.00 97.81 309 LYS A C 1
ATOM 2415 O O . LYS A 1 309 ? -1.278 8.339 19.372 1.00 97.81 309 LYS A O 1
ATOM 2420 N N . ALA A 1 310 ? -2.347 6.385 19.636 1.00 97.81 310 ALA A N 1
ATOM 2421 C CA . ALA A 1 310 ? -3.625 7.002 19.935 1.00 97.81 310 ALA A CA 1
ATOM 2422 C C . ALA A 1 310 ? -4.355 6.291 21.069 1.00 97.81 310 ALA A C 1
ATOM 2424 O O . ALA A 1 310 ? -4.190 5.091 21.270 1.00 97.81 310 ALA A O 1
ATOM 2425 N N . ALA A 1 311 ? -5.175 7.054 21.779 1.00 98.50 311 ALA A N 1
ATOM 2426 C CA . ALA A 1 311 ? -6.194 6.554 22.689 1.00 98.50 311 ALA A CA 1
ATOM 2427 C C . ALA A 1 311 ? -7.538 7.111 22.226 1.00 98.50 311 ALA A C 1
ATOM 2429 O O . ALA A 1 311 ? -7.623 8.282 21.843 1.00 98.50 311 ALA A O 1
ATOM 2430 N N . PHE A 1 312 ? -8.571 6.279 22.220 1.00 98.12 312 PHE A N 1
ATOM 2431 C CA . PHE A 1 312 ? -9.887 6.658 21.730 1.00 98.12 312 PHE A CA 1
ATOM 2432 C C . PHE A 1 312 ? -10.996 6.058 22.579 1.00 98.12 312 PHE A C 1
ATOM 2434 O O . PHE A 1 312 ? -10.843 4.981 23.149 1.00 98.12 312 PHE A O 1
ATOM 2441 N N . ALA A 1 313 ? -12.115 6.767 22.636 1.00 98.44 313 ALA A N 1
ATOM 2442 C CA . ALA A 1 313 ? -13.346 6.296 23.237 1.00 98.44 313 ALA A CA 1
ATOM 2443 C C . ALA A 1 313 ? -14.530 6.777 22.398 1.00 98.44 313 ALA A C 1
ATOM 2445 O O . ALA A 1 313 ? -14.517 7.907 21.908 1.00 98.44 313 ALA A O 1
ATOM 2446 N N . GLN A 1 314 ? -15.547 5.939 22.252 1.00 98.38 314 GLN A N 1
ATOM 2447 C CA . GLN A 1 314 ? -16.838 6.313 21.690 1.00 98.38 314 GLN A CA 1
ATOM 2448 C C . GLN A 1 314 ? -17.942 5.658 22.511 1.00 98.38 314 GLN A C 1
ATOM 2450 O O . GLN A 1 314 ? -17.794 4.524 22.960 1.00 98.38 314 GLN A O 1
ATOM 2455 N N . VAL A 1 315 ? -19.021 6.402 22.718 1.00 98.50 315 VAL A N 1
ATOM 2456 C CA . VAL A 1 315 ? -20.221 5.972 23.423 1.00 98.50 315 VAL A CA 1
ATOM 2457 C C . VAL A 1 315 ? -21.421 6.302 22.550 1.00 98.50 315 VAL A C 1
ATOM 2459 O O . VAL A 1 315 ? -21.552 7.438 22.091 1.00 98.50 315 VAL A O 1
ATOM 2462 N N . ASP A 1 316 ? -22.291 5.322 22.374 1.00 97.69 316 ASP A N 1
ATOM 2463 C CA . ASP A 1 316 ? -23.610 5.457 21.778 1.00 97.69 316 ASP A CA 1
ATOM 2464 C C . ASP A 1 316 ? -24.638 5.272 22.900 1.00 97.69 316 ASP A C 1
ATOM 2466 O O . ASP A 1 316 ? -24.639 4.257 23.598 1.00 97.69 316 ASP A O 1
ATOM 2470 N N . TYR A 1 317 ? -25.458 6.296 23.135 1.00 97.19 317 TYR A N 1
ATOM 2471 C CA . TYR A 1 317 ? -26.403 6.361 24.245 1.00 97.19 317 TYR A CA 1
ATOM 2472 C C . TYR A 1 317 ? -27.834 6.522 23.741 1.00 97.19 317 TYR A C 1
ATOM 2474 O O . TYR A 1 317 ? -28.149 7.483 23.039 1.00 97.19 317 TYR A O 1
ATOM 2482 N N . ARG A 1 318 ? -28.713 5.616 24.160 1.00 96.12 318 ARG A N 1
ATOM 2483 C CA . ARG A 1 318 ? -30.130 5.577 23.810 1.00 96.12 318 ARG A CA 1
ATOM 2484 C C . ARG A 1 318 ? -30.987 5.828 25.060 1.00 96.12 318 ARG A C 1
ATOM 2486 O O . ARG A 1 318 ? -31.343 4.887 25.761 1.00 96.12 318 ARG A O 1
ATOM 2493 N N . PRO A 1 319 ? -31.273 7.095 25.408 1.00 93.19 319 PRO A N 1
ATOM 2494 C CA . PRO A 1 319 ? -31.984 7.443 26.635 1.00 93.19 319 PRO A CA 1
ATOM 2495 C C . PRO A 1 319 ? -33.440 6.962 26.683 1.00 93.19 319 PRO A C 1
ATOM 2497 O O . PRO A 1 319 ? -34.279 7.393 25.887 1.00 93.19 319 PRO A O 1
ATOM 2500 N N . ASP A 1 320 ? -33.787 6.214 27.733 1.00 91.69 320 ASP A N 1
ATOM 2501 C CA . ASP A 1 320 ? -35.174 5.802 28.014 1.00 91.69 320 ASP A CA 1
ATOM 2502 C C . ASP A 1 320 ? -36.122 6.985 28.230 1.00 91.69 320 ASP A C 1
ATOM 2504 O O . ASP A 1 320 ? -37.300 6.918 27.885 1.00 91.69 320 ASP A O 1
ATOM 2508 N N . PHE A 1 321 ? -35.628 8.101 28.780 1.00 88.69 321 PHE A N 1
ATOM 2509 C CA . PHE A 1 321 ? -36.459 9.288 29.015 1.00 88.69 321 PHE A CA 1
ATOM 2510 C C . PHE A 1 321 ? -36.910 9.971 27.714 1.00 88.69 321 PHE A C 1
ATOM 2512 O O . PHE A 1 321 ? -37.832 10.784 27.744 1.00 88.69 321 PHE A O 1
ATOM 2519 N N . LEU A 1 322 ? -36.280 9.638 26.582 1.00 87.38 322 LEU A N 1
ATOM 2520 C CA . LEU A 1 322 ? -36.725 10.021 25.243 1.00 87.38 322 LEU A CA 1
ATOM 2521 C C . LEU A 1 322 ? -37.458 8.873 24.540 1.00 87.38 322 LEU A C 1
ATOM 2523 O O . LEU A 1 322 ? -37.578 8.898 23.325 1.00 87.38 322 LEU A O 1
ATOM 2527 N N . GLY A 1 323 ? -37.925 7.852 25.264 1.00 84.62 323 GLY A N 1
ATOM 2528 C CA . GLY A 1 323 ? -38.662 6.722 24.694 1.00 84.62 323 GLY A CA 1
ATOM 2529 C C . GLY A 1 323 ? -37.835 5.835 23.762 1.00 84.62 323 GLY A C 1
ATOM 2530 O O . GLY A 1 323 ? -38.414 5.118 22.954 1.00 84.62 323 GLY A O 1
ATOM 2531 N N . GLY A 1 324 ? -36.501 5.912 23.821 1.00 83.25 324 GLY A N 1
ATOM 2532 C CA . GLY A 1 324 ? -35.614 5.121 22.968 1.00 83.25 324 GLY A CA 1
ATOM 2533 C C . GLY A 1 324 ? -35.665 5.479 21.478 1.00 83.25 324 GLY A C 1
ATOM 2534 O O . GLY A 1 324 ? -35.099 4.748 20.674 1.00 83.25 324 GLY A O 1
ATOM 2535 N N . ILE A 1 325 ? -36.306 6.585 21.088 1.00 91.75 325 ILE A N 1
ATOM 2536 C CA . ILE A 1 325 ? -36.357 7.035 19.684 1.00 91.75 325 ILE A CA 1
ATOM 2537 C C . ILE A 1 325 ? -35.140 7.871 19.275 1.00 91.75 325 ILE A C 1
ATOM 2539 O O . ILE A 1 325 ? -34.983 8.187 18.104 1.00 91.75 325 ILE A O 1
ATOM 2543 N N . VAL A 1 326 ? -34.287 8.262 20.226 1.00 94.31 326 VAL A N 1
ATOM 2544 C CA . VAL A 1 326 ? -33.069 9.037 19.959 1.00 94.31 326 VAL A CA 1
ATOM 2545 C C . VAL A 1 326 ? -31.852 8.238 20.396 1.00 94.31 326 VAL A C 1
ATOM 2547 O O . VAL A 1 326 ? -31.798 7.776 21.533 1.00 94.31 326 VAL A O 1
ATOM 2550 N N . GLU A 1 327 ? -30.858 8.142 19.522 1.00 96.06 327 GLU A N 1
ATOM 2551 C CA . GLU A 1 327 ? -29.522 7.635 19.825 1.00 96.06 327 GLU A CA 1
ATOM 2552 C C . GLU A 1 327 ? -28.515 8.776 19.690 1.00 96.06 327 GLU A C 1
ATOM 2554 O O . GLU A 1 327 ? -28.501 9.491 18.689 1.00 96.06 327 GLU A O 1
ATOM 2559 N N . LEU A 1 328 ? -27.688 8.971 20.711 1.00 97.25 328 LEU A N 1
ATOM 2560 C CA . LEU A 1 328 ? -26.673 10.015 20.773 1.00 97.25 328 LEU A CA 1
ATOM 2561 C C . LEU A 1 328 ? -25.285 9.383 20.743 1.00 97.25 328 LEU A C 1
ATOM 2563 O O . LEU A 1 328 ? -24.932 8.627 21.645 1.00 97.25 328 LEU A O 1
ATOM 2567 N N . THR A 1 329 ? -24.474 9.758 19.760 1.00 97.94 329 THR A N 1
ATOM 2568 C CA . THR A 1 329 ? -23.081 9.317 19.636 1.00 97.94 329 THR A CA 1
ATOM 2569 C C . THR A 1 329 ? -22.139 10.412 20.112 1.00 97.94 329 THR A C 1
ATOM 2571 O O . THR A 1 329 ? -22.185 11.546 19.625 1.00 97.94 329 THR A O 1
ATOM 2574 N N . GLY A 1 330 ? -21.217 10.066 21.005 1.00 98.25 330 GLY A N 1
ATOM 2575 C CA . GLY A 1 330 ? -20.108 10.920 21.417 1.00 98.25 330 GLY A CA 1
ATOM 2576 C C . GLY A 1 330 ? -18.789 10.163 21.356 1.00 98.25 330 GLY A C 1
ATOM 2577 O O . GLY A 1 330 ? -18.657 9.098 21.948 1.00 98.25 330 GLY A O 1
ATOM 2578 N N . GLY A 1 331 ? -17.795 10.712 20.662 1.00 98.19 331 GLY A N 1
ATOM 2579 C CA . GLY A 1 331 ? -16.484 10.089 20.514 1.00 98.19 331 GLY A CA 1
ATOM 2580 C C . GLY A 1 331 ? -15.335 11.082 20.592 1.00 98.19 331 GLY A C 1
ATOM 2581 O O . GLY A 1 331 ? -15.445 12.230 20.159 1.00 98.19 331 GLY A O 1
ATOM 2582 N N . ILE A 1 332 ? -14.210 10.624 21.132 1.00 98.19 332 ILE A N 1
ATOM 2583 C CA . ILE A 1 332 ? -12.972 11.387 21.251 1.00 98.19 332 ILE A CA 1
ATOM 2584 C C . ILE A 1 332 ? -11.770 10.499 20.938 1.00 98.19 332 ILE A C 1
ATOM 2586 O O . ILE A 1 332 ? -11.721 9.327 21.309 1.00 98.19 332 ILE A O 1
ATOM 2590 N N . ARG A 1 333 ? -10.767 11.069 20.272 1.00 98.19 333 ARG A N 1
ATOM 2591 C CA . ARG A 1 333 ? -9.489 10.413 20.001 1.00 98.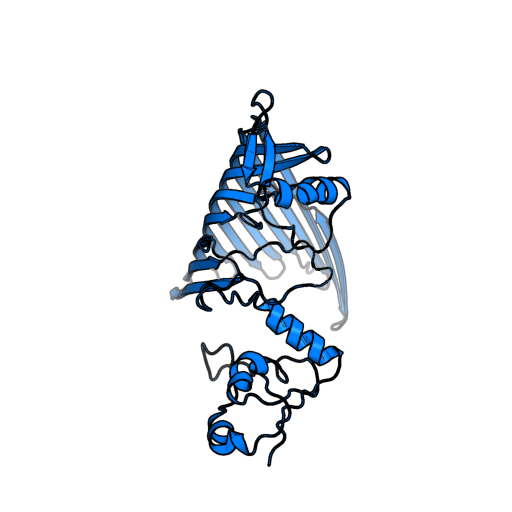19 333 ARG A CA 1
ATOM 2592 C C . ARG A 1 333 ? -8.346 11.392 20.200 1.00 98.19 333 ARG A C 1
ATOM 2594 O O . ARG A 1 333 ? -8.283 12.408 19.516 1.00 98.19 333 ARG A O 1
ATOM 2601 N N . TYR A 1 334 ? -7.414 11.044 21.077 1.00 98.12 334 TYR A N 1
ATOM 2602 C CA . TYR A 1 334 ? -6.128 11.721 21.181 1.00 98.12 334 TYR A CA 1
ATOM 2603 C C . TYR A 1 334 ? -5.083 10.946 20.389 1.00 98.12 334 TYR A C 1
ATOM 2605 O O . TYR A 1 334 ? -4.931 9.744 20.594 1.00 98.12 334 TYR A O 1
ATOM 2613 N N . THR A 1 335 ? -4.356 11.619 19.500 1.00 98.12 335 THR A N 1
ATOM 2614 C CA . THR A 1 335 ? -3.276 11.022 18.706 1.00 98.12 335 THR A CA 1
ATOM 2615 C C . THR A 1 335 ? -1.988 11.803 18.912 1.00 98.12 335 THR A C 1
ATOM 2617 O O . THR A 1 335 ? -1.992 13.027 18.827 1.00 98.12 335 THR A O 1
ATOM 2620 N N . LYS A 1 336 ? -0.883 11.094 19.146 1.00 97.75 336 LYS A N 1
ATOM 2621 C CA . LYS A 1 336 ? 0.479 11.624 19.159 1.00 97.75 336 LYS A CA 1
ATOM 2622 C C . LYS A 1 336 ? 1.280 10.957 18.052 1.00 97.75 336 LYS A C 1
ATOM 2624 O O . LYS A 1 336 ? 1.403 9.733 18.026 1.00 97.75 336 LYS A O 1
ATOM 2629 N N . ASP A 1 337 ? 1.836 11.771 17.171 1.00 96.31 337 ASP A N 1
ATOM 2630 C CA . ASP A 1 337 ? 2.429 11.330 15.917 1.00 96.31 337 ASP A CA 1
ATOM 2631 C C . ASP A 1 337 ? 3.815 11.953 15.730 1.00 96.31 337 ASP A C 1
ATOM 2633 O O . ASP A 1 337 ? 4.032 13.134 16.010 1.00 96.31 337 ASP A O 1
ATOM 2637 N N . THR A 1 338 ? 4.768 11.149 15.274 1.00 95.69 338 THR A N 1
ATOM 2638 C CA . THR A 1 338 ? 6.121 11.591 14.925 1.00 95.69 338 THR A CA 1
ATOM 2639 C C . THR A 1 338 ? 6.508 11.004 13.584 1.00 95.69 338 THR A C 1
ATOM 2641 O O . THR A 1 338 ? 6.312 9.808 13.359 1.00 95.69 338 THR A O 1
ATOM 2644 N N . ARG A 1 339 ? 7.086 11.823 12.711 1.00 94.19 339 ARG A N 1
ATOM 2645 C CA . ARG A 1 339 ? 7.566 11.421 11.393 1.00 94.19 339 ARG A CA 1
ATOM 2646 C C . ARG A 1 339 ? 8.937 12.019 11.161 1.00 94.19 339 ARG A C 1
ATOM 2648 O O . ARG A 1 339 ? 9.152 13.184 11.460 1.00 94.19 339 ARG A O 1
ATOM 2655 N N . ASP A 1 340 ? 9.844 11.240 10.613 1.00 93.81 340 ASP A N 1
ATOM 2656 C CA . ASP A 1 340 ? 11.161 11.704 10.212 1.00 93.81 340 ASP A CA 1
ATOM 2657 C C . ASP A 1 340 ? 11.401 11.282 8.770 1.00 93.81 340 ASP A C 1
ATOM 2659 O O . ASP A 1 340 ? 11.332 10.095 8.448 1.00 93.81 340 ASP A O 1
ATOM 2663 N N . PHE A 1 341 ? 11.639 12.262 7.907 1.00 93.31 341 PHE A N 1
ATOM 2664 C CA . PHE A 1 341 ? 12.106 12.036 6.548 1.00 93.31 341 PHE A CA 1
ATOM 2665 C C . PHE A 1 341 ? 13.562 12.456 6.460 1.00 93.31 341 PHE A C 1
ATOM 2667 O O . PHE A 1 341 ? 13.916 13.574 6.843 1.00 93.31 341 PHE A O 1
ATOM 2674 N N . GLN A 1 342 ? 14.394 11.588 5.899 1.00 94.00 342 GLN A N 1
ATOM 2675 C CA . GLN A 1 342 ? 15.790 11.882 5.618 1.00 94.00 342 GLN A CA 1
ATOM 2676 C C . GLN A 1 342 ? 16.103 11.562 4.166 1.00 94.00 342 GLN A C 1
ATOM 2678 O O . GLN A 1 342 ? 15.824 10.471 3.682 1.00 94.00 342 GLN A O 1
ATOM 2683 N N . GLN A 1 343 ? 16.748 12.502 3.492 1.00 92.25 343 GLN A N 1
ATOM 2684 C CA . GLN A 1 343 ? 17.439 12.291 2.238 1.00 92.25 343 GLN A CA 1
ATOM 2685 C C . GLN A 1 343 ? 18.925 12.527 2.465 1.00 92.25 343 GLN A C 1
ATOM 2687 O O . GLN A 1 343 ? 19.310 13.602 2.922 1.00 92.25 343 GLN A O 1
ATOM 2692 N N . VAL A 1 344 ? 19.759 11.560 2.099 1.00 88.31 344 VAL A N 1
ATOM 2693 C CA . VAL A 1 344 ? 21.220 11.672 2.251 1.00 88.31 344 VAL A CA 1
ATOM 2694 C C . VAL A 1 344 ? 21.882 12.174 0.963 1.00 88.31 344 VAL A C 1
ATOM 2696 O O . VAL A 1 344 ? 22.897 12.861 1.006 1.00 88.31 344 VAL A O 1
ATOM 2699 N N . THR A 1 345 ? 21.300 11.873 -0.197 1.00 84.31 345 THR A N 1
ATOM 2700 C CA . THR A 1 345 ? 21.862 12.190 -1.521 1.00 84.31 345 THR A CA 1
ATOM 2701 C C . THR A 1 345 ? 20.738 12.327 -2.560 1.00 84.31 345 THR A C 1
ATOM 2703 O O . THR A 1 345 ? 19.665 11.743 -2.367 1.00 84.31 345 THR A O 1
ATOM 2706 N N . PRO A 1 346 ? 20.887 13.126 -3.638 1.00 77.12 346 PRO A N 1
ATOM 2707 C CA . PRO A 1 346 ? 22.009 14.027 -3.971 1.00 77.12 346 PRO A CA 1
ATOM 2708 C C . PRO A 1 346 ? 22.098 15.291 -3.107 1.00 77.12 346 PRO A C 1
ATOM 2710 O O . PRO A 1 346 ? 23.145 15.925 -3.053 1.00 77.12 346 PRO A O 1
ATOM 2713 N N . ILE A 1 347 ? 21.009 15.674 -2.435 1.00 83.12 347 ILE A N 1
ATOM 2714 C CA . ILE A 1 347 ? 20.950 16.845 -1.556 1.00 83.12 347 ILE A CA 1
ATOM 2715 C C . ILE A 1 347 ? 20.513 16.356 -0.185 1.00 83.12 347 ILE A C 1
ATOM 2717 O O . ILE A 1 347 ? 19.454 15.737 -0.063 1.00 83.12 347 ILE A O 1
ATOM 2721 N N . VAL A 1 348 ? 21.316 16.654 0.835 1.00 88.00 348 VAL A N 1
ATOM 2722 C CA . VAL A 1 348 ? 20.979 16.312 2.216 1.00 88.00 348 VAL A CA 1
ATOM 2723 C C . VAL A 1 348 ? 19.759 17.128 2.641 1.00 88.00 348 VAL A C 1
ATOM 2725 O O . VAL A 1 348 ? 19.808 18.358 2.673 1.00 88.00 348 VAL A O 1
ATOM 2728 N N . ARG A 1 349 ? 18.651 16.451 2.949 1.00 89.38 349 ARG A N 1
ATOM 2729 C CA . ARG A 1 349 ? 17.416 17.059 3.461 1.00 89.38 349 ARG A CA 1
ATOM 2730 C C . ARG A 1 349 ? 16.930 16.241 4.647 1.00 89.38 349 ARG A C 1
ATOM 2732 O O . ARG A 1 349 ? 16.944 15.019 4.595 1.00 89.38 349 ARG A O 1
ATOM 2739 N N . SER A 1 350 ? 16.485 16.900 5.706 1.00 90.56 350 SER A N 1
ATOM 2740 C CA . SER A 1 350 ? 15.829 16.238 6.831 1.00 90.56 350 SER A CA 1
ATOM 2741 C C . SER A 1 350 ? 14.607 17.047 7.228 1.00 90.56 350 SER A C 1
ATOM 2743 O O . SER A 1 350 ? 14.650 18.279 7.222 1.00 90.56 350 SER A O 1
ATOM 2745 N N . LEU A 1 351 ? 13.512 16.351 7.511 1.00 89.62 351 LEU A N 1
ATOM 2746 C CA . LEU A 1 351 ? 12.254 16.955 7.918 1.00 89.62 351 LEU A CA 1
ATOM 2747 C C . LEU A 1 351 ? 11.641 16.140 9.065 1.00 89.62 351 LEU A C 1
ATOM 2749 O O . LEU A 1 351 ? 10.792 15.278 8.823 1.00 89.62 351 LEU A O 1
ATOM 2753 N N . PRO A 1 352 ? 12.065 16.400 10.313 1.00 90.69 352 PRO A N 1
ATOM 2754 C CA . PRO A 1 352 ? 11.394 15.864 11.482 1.00 90.69 352 PRO A CA 1
ATOM 2755 C C . PRO A 1 352 ? 10.089 16.633 11.717 1.00 90.69 352 PRO A C 1
ATOM 2757 O O . PRO A 1 352 ? 10.067 17.861 11.793 1.00 90.69 352 PRO A O 1
ATOM 2760 N N . LEU A 1 353 ? 8.992 15.900 11.854 1.00 90.75 353 LEU A N 1
ATOM 2761 C CA . LEU A 1 353 ? 7.658 16.405 12.143 1.00 90.75 353 LEU A CA 1
ATOM 2762 C C . LEU A 1 353 ? 7.120 15.700 13.384 1.00 90.75 353 LEU A C 1
ATOM 2764 O O . LEU A 1 353 ? 7.235 14.485 13.540 1.00 90.75 353 LEU A O 1
ATOM 2768 N N . SER A 1 354 ? 6.482 16.458 14.262 1.00 93.12 354 SER A N 1
ATOM 2769 C CA . SER A 1 354 ? 5.725 15.908 15.380 1.00 93.12 354 SER A CA 1
ATOM 2770 C C . SER A 1 354 ? 4.444 16.694 15.554 1.00 93.12 354 SER A C 1
ATOM 2772 O O . SER A 1 354 ? 4.456 17.917 15.411 1.00 93.12 354 SER A O 1
ATOM 2774 N N . GLY A 1 355 ? 3.366 16.008 15.900 1.00 92.31 355 GLY A N 1
ATOM 2775 C CA . GLY A 1 355 ? 2.093 16.648 16.174 1.00 92.31 355 GLY A CA 1
ATOM 2776 C C . GLY A 1 355 ? 1.265 15.836 17.148 1.00 92.31 355 GLY A C 1
ATOM 2777 O O . GLY A 1 355 ? 1.365 14.609 17.221 1.00 92.31 355 GLY A O 1
ATOM 2778 N N . ASP A 1 356 ? 0.443 16.543 17.901 1.00 95.69 356 ASP A N 1
ATOM 2779 C CA . ASP A 1 356 ? -0.639 15.984 18.678 1.00 95.69 356 ASP A CA 1
ATOM 2780 C C . ASP A 1 356 ? -1.981 16.504 18.161 1.00 95.69 356 ASP A C 1
ATOM 2782 O O . ASP A 1 356 ? -2.093 17.592 17.592 1.00 95.69 356 ASP A O 1
ATOM 2786 N N . ASN A 1 357 ? -3.014 15.681 18.295 1.00 97.25 357 ASN A N 1
ATOM 2787 C CA . ASN A 1 357 ? -4.338 16.023 17.813 1.00 97.25 357 ASN A CA 1
ATOM 2788 C C . ASN A 1 357 ? -5.427 15.429 18.697 1.00 97.25 357 ASN A C 1
ATOM 2790 O O . ASN A 1 357 ? -5.346 14.271 19.109 1.00 97.25 357 ASN A O 1
ATOM 2794 N N . TRP A 1 358 ? -6.474 16.224 18.901 1.00 97.62 358 TRP A N 1
ATOM 2795 C CA . TRP A 1 358 ? -7.760 15.764 19.396 1.00 97.62 358 TRP A CA 1
ATOM 2796 C C . TRP A 1 358 ? -8.767 15.743 18.248 1.00 97.62 358 TRP A C 1
ATOM 2798 O O . TRP A 1 358 ? -9.038 16.772 17.624 1.00 97.62 358 TRP A O 1
ATOM 2808 N N . SER A 1 359 ? -9.312 14.562 17.983 1.00 97.50 359 SER A N 1
ATOM 2809 C CA . SER A 1 359 ? -10.406 14.343 17.043 1.00 97.50 359 SER A CA 1
ATOM 2810 C C . SER A 1 359 ? -11.687 14.018 17.806 1.00 97.50 359 SER A C 1
ATOM 2812 O O . SER A 1 359 ? -11.636 13.378 18.858 1.00 97.50 359 SER A O 1
ATOM 2814 N N . TYR A 1 360 ? -12.825 14.452 17.274 1.00 97.19 360 TYR A N 1
ATOM 2815 C CA . TYR A 1 360 ? -14.127 14.345 17.926 1.00 97.19 360 TYR A CA 1
ATOM 2816 C C . TYR A 1 360 ? -15.162 13.788 16.960 1.00 97.19 360 TYR A C 1
ATOM 2818 O O . TYR A 1 360 ? -15.100 14.057 15.760 1.00 97.19 360 TYR A O 1
ATOM 2826 N N . ILE A 1 361 ? -16.137 13.062 17.495 1.00 97.31 361 ILE A N 1
ATOM 2827 C CA . ILE A 1 361 ? -17.353 12.653 16.795 1.00 97.31 361 ILE A CA 1
ATOM 2828 C C . ILE A 1 361 ? -18.536 13.036 17.679 1.00 97.31 361 ILE A C 1
ATOM 2830 O O . ILE A 1 361 ? -18.539 12.748 18.872 1.00 97.31 361 ILE A O 1
ATOM 2834 N N . LEU A 1 362 ? -19.532 13.680 17.084 1.00 97.81 362 LEU A N 1
ATOM 2835 C CA . LEU A 1 362 ? -20.832 13.941 17.686 1.00 97.81 362 LEU A CA 1
ATOM 2836 C C . LEU A 1 362 ? -21.896 13.522 16.679 1.00 97.81 362 LEU A C 1
ATOM 2838 O O . LEU A 1 362 ? -21.811 13.890 15.507 1.00 97.81 362 LEU A O 1
ATOM 2842 N N . GLY A 1 363 ? -22.878 12.749 17.112 1.00 97.00 363 GLY A N 1
ATOM 2843 C CA . GLY A 1 363 ? -23.954 12.277 16.255 1.00 97.00 363 GLY A CA 1
ATOM 2844 C C . GLY A 1 363 ? -25.267 12.180 17.007 1.00 97.00 363 GLY A C 1
ATOM 2845 O O . GLY A 1 363 ? -25.280 12.026 18.226 1.00 97.00 363 GLY A O 1
ATOM 2846 N N . ALA A 1 364 ? -26.361 12.289 16.270 1.00 97.00 364 ALA A N 1
ATOM 2847 C CA . ALA A 1 364 ? -27.686 11.967 16.760 1.00 97.00 364 ALA A CA 1
ATOM 2848 C C . ALA A 1 364 ? -28.463 11.261 15.650 1.00 97.00 364 ALA A C 1
ATOM 2850 O O . ALA A 1 364 ? -28.512 11.773 14.530 1.00 97.00 364 ALA A O 1
ATOM 2851 N N . ASN A 1 365 ? -29.076 10.131 15.983 1.00 96.38 365 ASN A N 1
ATOM 2852 C CA . ASN A 1 365 ? -30.043 9.428 15.149 1.00 96.38 365 ASN A CA 1
ATOM 2853 C C . ASN A 1 365 ? -31.410 9.544 15.830 1.00 96.38 365 ASN A C 1
ATOM 2855 O O . ASN A 1 365 ? -31.502 9.425 17.051 1.00 96.38 365 ASN A O 1
ATOM 2859 N N . ILE A 1 366 ? -32.456 9.826 15.061 1.00 96.00 366 ILE A N 1
ATOM 2860 C CA . ILE A 1 366 ? -33.825 10.006 15.544 1.00 96.00 366 ILE A CA 1
ATOM 2861 C C . ILE A 1 366 ? -34.740 9.132 14.697 1.00 96.00 366 ILE A C 1
ATOM 2863 O O . ILE A 1 366 ? -34.930 9.398 13.509 1.00 96.00 366 ILE A O 1
ATOM 2867 N N . ASP A 1 367 ? -35.335 8.129 15.324 1.00 94.25 367 ASP A N 1
ATOM 2868 C CA . ASP A 1 367 ? -36.350 7.277 14.723 1.00 94.25 367 ASP A CA 1
ATOM 2869 C C . ASP A 1 367 ? -37.689 8.022 14.762 1.00 94.25 367 ASP A C 1
ATOM 2871 O O . ASP A 1 367 ? -38.315 8.194 15.809 1.00 94.25 367 ASP A O 1
ATOM 2875 N N . VAL A 1 368 ? -38.101 8.545 13.607 1.00 93.06 368 VAL A N 1
ATOM 2876 C CA . VAL A 1 368 ? -39.351 9.304 13.448 1.00 93.06 368 VAL A CA 1
ATOM 2877 C C . VAL A 1 368 ? -40.539 8.347 13.302 1.00 93.06 368 VAL A C 1
ATOM 2879 O O . VAL A 1 368 ? -41.639 8.651 13.764 1.00 93.06 368 VAL A O 1
ATOM 2882 N N . SER A 1 369 ? -40.313 7.194 12.669 1.00 92.00 369 SER A N 1
ATOM 2883 C CA . SER A 1 369 ? -41.236 6.060 12.570 1.00 92.00 369 SER A CA 1
ATOM 2884 C C . SER A 1 369 ? -40.456 4.760 12.338 1.00 92.00 369 SER A C 1
ATOM 2886 O O . SER A 1 369 ? -39.246 4.805 12.124 1.00 92.00 369 SER A O 1
ATOM 2888 N N . ASP A 1 370 ? -41.150 3.619 12.300 1.00 88.50 370 ASP A N 1
ATOM 2889 C CA . ASP A 1 370 ? -40.548 2.298 12.033 1.00 88.50 370 ASP A CA 1
ATOM 2890 C C . ASP A 1 370 ? -39.796 2.222 10.686 1.00 88.50 370 ASP A C 1
ATOM 2892 O O . ASP A 1 370 ? -38.890 1.409 10.522 1.00 88.50 370 ASP A O 1
ATOM 2896 N N . ASP A 1 371 ? -40.144 3.102 9.739 1.00 94.62 371 ASP A N 1
ATOM 2897 C CA . ASP A 1 371 ? -39.578 3.145 8.384 1.00 94.62 371 ASP A CA 1
ATOM 2898 C C . ASP A 1 371 ? -38.692 4.379 8.125 1.00 94.62 371 ASP A C 1
ATOM 2900 O O . ASP A 1 371 ? -38.097 4.501 7.051 1.00 94.62 371 ASP A O 1
ATOM 2904 N N . ILE A 1 372 ? -38.641 5.344 9.055 1.00 94.50 372 ILE A N 1
ATOM 2905 C CA . ILE A 1 372 ? -37.993 6.643 8.831 1.00 94.50 372 ILE A CA 1
ATOM 2906 C C . ILE A 1 372 ? -37.094 7.001 10.009 1.00 94.50 372 ILE A C 1
ATOM 2908 O O . ILE A 1 372 ? -37.564 7.310 11.103 1.00 94.50 372 ILE A O 1
ATOM 2912 N N . MET A 1 373 ? -35.796 7.093 9.724 1.00 96.44 373 MET A N 1
ATOM 2913 C CA . MET A 1 373 ? -34.775 7.596 10.637 1.00 96.44 373 MET A CA 1
ATOM 2914 C C . MET A 1 373 ? -34.121 8.852 10.050 1.00 96.44 373 MET A C 1
ATOM 2916 O O . MET A 1 373 ? -33.799 8.916 8.860 1.00 96.44 373 MET A O 1
ATOM 2920 N N . VAL A 1 374 ? -33.936 9.868 10.890 1.00 96.38 374 VAL A N 1
ATOM 2921 C CA . VAL A 1 374 ? -33.210 11.100 10.567 1.00 96.38 374 VAL A CA 1
ATOM 2922 C C . VAL A 1 374 ? -31.940 11.147 11.397 1.00 96.38 374 VAL A C 1
ATOM 2924 O O . VAL A 1 374 ? -31.997 11.007 12.614 1.00 96.38 374 VAL A O 1
ATOM 2927 N N . TYR A 1 375 ? -30.799 11.414 10.764 1.00 96.44 375 TYR A N 1
ATOM 2928 C CA . TYR A 1 375 ? -29.527 11.526 11.468 1.00 96.44 375 TYR A CA 1
ATOM 2929 C C . TYR A 1 375 ? -28.775 12.810 11.141 1.00 96.44 375 TYR A C 1
ATOM 2931 O O . TYR A 1 375 ? -28.898 13.393 10.062 1.00 96.44 375 TYR A O 1
ATOM 2939 N N . GLY A 1 376 ? -27.940 13.224 12.087 1.00 96.50 376 GLY A N 1
ATOM 2940 C CA . GLY A 1 376 ? -26.932 14.257 11.910 1.00 96.50 376 GLY A CA 1
ATOM 2941 C C . GLY A 1 376 ? -25.624 13.812 12.547 1.00 96.50 376 GLY A C 1
ATOM 2942 O O . GLY A 1 376 ? -25.621 13.250 13.639 1.00 96.50 376 GLY A O 1
ATOM 2943 N N . ARG A 1 377 ? -24.499 14.065 11.874 1.00 97.06 377 ARG A N 1
ATOM 2944 C CA . ARG A 1 377 ? -23.166 13.733 12.387 1.00 97.06 377 ARG A CA 1
ATOM 2945 C C . ARG A 1 377 ? -22.172 14.841 12.084 1.00 97.06 377 ARG A C 1
ATOM 2947 O O . ARG A 1 377 ? -22.119 15.362 10.975 1.00 97.06 377 ARG A O 1
ATOM 2954 N N . TYR A 1 378 ? -21.344 15.146 13.070 1.00 96.62 378 TYR A N 1
ATOM 2955 C CA . TYR A 1 378 ? -20.181 16.009 12.970 1.00 96.62 378 TYR A CA 1
ATOM 2956 C C . TYR A 1 378 ? -18.946 15.221 13.403 1.00 96.62 378 TYR A C 1
ATOM 2958 O O . TYR A 1 378 ? -18.949 14.567 14.446 1.00 96.62 378 TYR A O 1
ATOM 2966 N N . SER A 1 379 ? -17.878 15.272 12.613 1.00 96.00 379 SER A N 1
ATOM 2967 C CA . SER A 1 379 ? -16.624 14.601 12.949 1.00 96.00 379 SER A CA 1
ATOM 2968 C C . SER A 1 379 ? -15.418 15.394 12.481 1.00 96.00 379 SER A C 1
ATOM 2970 O O . SER A 1 379 ? -15.424 15.932 11.374 1.00 96.00 379 SER A O 1
ATOM 2972 N N . THR A 1 380 ? -14.361 15.400 13.285 1.00 96.19 380 THR A N 1
ATOM 2973 C CA . THR A 1 380 ? -13.039 15.883 12.880 1.00 96.19 380 THR A CA 1
ATOM 2974 C C . THR A 1 380 ? -12.097 14.703 12.655 1.00 96.19 380 THR A C 1
ATOM 2976 O O . THR A 1 380 ? -12.287 13.625 13.217 1.00 96.19 380 THR A O 1
ATOM 2979 N N . GLY A 1 381 ? -11.089 14.889 11.805 1.00 88.50 381 GLY A N 1
ATOM 2980 C CA . GLY A 1 381 ? -10.134 13.840 11.464 1.00 88.50 381 GLY A CA 1
ATOM 2981 C C . GLY A 1 381 ? -8.706 14.361 11.429 1.00 88.50 381 GLY A C 1
ATOM 2982 O O . GLY A 1 381 ? -8.456 15.523 11.108 1.00 88.50 381 GLY A O 1
ATOM 2983 N N . TYR A 1 382 ? -7.767 13.473 11.736 1.00 89.44 382 TYR A N 1
ATOM 2984 C CA . TYR A 1 382 ? -6.339 13.738 11.673 1.00 89.44 382 TYR A CA 1
ATOM 2985 C C . TYR A 1 382 ? -5.645 12.617 10.917 1.00 89.44 382 TYR A C 1
ATOM 2987 O O . TYR A 1 382 ? -5.766 11.441 11.262 1.00 89.44 382 TYR A O 1
ATOM 2995 N N . ARG A 1 383 ? -4.911 12.987 9.868 1.00 86.06 383 ARG A N 1
ATOM 2996 C CA . ARG A 1 383 ? -4.135 12.038 9.076 1.00 86.06 383 ARG A CA 1
ATOM 2997 C C . ARG A 1 383 ? -2.844 11.726 9.819 1.00 86.06 383 ARG A C 1
ATOM 2999 O O . ARG A 1 383 ? -1.886 12.484 9.691 1.00 86.06 383 ARG A O 1
ATOM 3006 N N . ALA A 1 384 ? -2.841 10.646 10.591 1.00 81.44 384 ALA A N 1
ATOM 3007 C CA . ALA A 1 384 ? -1.688 10.136 11.331 1.00 81.44 384 ALA A CA 1
ATOM 3008 C C . ALA A 1 384 ? -0.931 9.057 10.537 1.00 81.44 384 ALA A C 1
ATOM 3010 O O . ALA A 1 384 ? -1.530 8.405 9.682 1.00 81.44 384 ALA A O 1
ATOM 3011 N N . GLY A 1 385 ? 0.353 8.847 10.841 1.00 72.94 385 GLY A N 1
ATOM 3012 C CA . GLY A 1 385 ? 1.193 7.884 10.122 1.00 72.94 385 GLY A CA 1
ATOM 3013 C C . GLY A 1 385 ? 1.569 8.310 8.694 1.00 72.94 385 GLY A C 1
ATOM 3014 O O . GLY A 1 385 ? 0.947 9.200 8.107 1.00 72.94 385 GLY A O 1
ATOM 3015 N N . GLY A 1 386 ? 2.597 7.661 8.140 1.00 66.25 386 GLY A N 1
ATOM 3016 C CA . GLY A 1 386 ? 3.027 7.801 6.747 1.00 66.25 386 GLY A CA 1
ATOM 3017 C C . GLY A 1 386 ? 3.633 9.161 6.368 1.00 66.25 386 GLY A C 1
ATOM 3018 O O . GLY A 1 386 ? 3.203 10.232 6.809 1.00 66.25 386 GLY A O 1
ATOM 3019 N N . PHE A 1 387 ? 4.620 9.132 5.477 1.00 64.56 387 PHE A N 1
ATOM 3020 C CA . PHE A 1 387 ? 5.008 10.295 4.671 1.00 64.56 387 PHE A CA 1
ATOM 3021 C C . PHE A 1 387 ? 4.311 10.182 3.310 1.00 64.56 387 PHE A C 1
ATOM 3023 O O . PHE A 1 387 ? 4.346 9.112 2.710 1.00 64.56 387 PHE A O 1
ATOM 3030 N N . ASN A 1 388 ? 3.644 11.250 2.857 1.00 50.75 388 ASN A N 1
ATOM 3031 C CA . ASN A 1 388 ? 3.068 11.335 1.505 1.00 50.75 388 ASN A CA 1
ATOM 3032 C C . ASN A 1 388 ? 3.874 12.280 0.639 1.00 50.75 388 ASN A C 1
ATOM 3034 O O . ASN A 1 388 ? 4.340 13.296 1.207 1.00 50.75 388 ASN A O 1
#